Protein AF-A0A0D9QGA6-F1 (afdb_monomer)

Mean predicted aligned error: 16.82 Å

Sequence (374 aa):
MDHLESVHNHIKDPGFLSMLKKKAQENLMSSMNASFAFKTACFAVLFFYLGTLYLKKNNLISRKIFSESDQYHNLQFGNTHPTNDQISRKIFSESDQYHNLQFGNTHPTNDQVEEWKRSTWADWLVKLDEDWKLFNAEIEDDKKEWIEKKEGDWVTLLNDLENKWLHFNPKLDEEYQIDVLSQSETWDENEWKNWISTEAKQLLEADLKKWFTRSAMIYSKWAMNTWNDWKNEKIKEWITSEWKQSEDKYWSNYDEYTLQTLDFEDQKQWYKWKERIYREGVEWKNWIAVRESRFVNSNWNTWSDWKKGKQLQFSEWTETFVDNWIKQKQWLVWNEERKNAADEQKLAEEQVAAPSQHATPVSVEEPAAEAMAA

Solvent-accessible surface area (backbone atoms only — not comparable to full-atom values): 21361 Å² total; per-residue (Å²): 118,71,75,58,56,55,54,59,56,53,65,68,33,67,68,51,49,50,49,50,50,49,52,49,49,49,49,48,51,48,47,46,51,45,49,47,49,44,49,53,45,49,48,49,46,47,51,48,50,51,48,46,52,48,48,52,56,42,49,60,49,46,57,63,49,46,76,66,48,74,83,68,74,91,71,90,82,82,93,76,90,79,53,74,77,53,50,58,53,45,57,56,46,49,58,51,45,53,51,43,51,75,69,38,103,60,78,64,52,75,66,57,53,54,50,49,54,53,49,54,52,54,53,49,53,56,52,48,57,52,54,48,53,54,51,51,52,52,50,57,50,54,50,49,53,52,51,55,53,46,52,53,55,48,55,53,50,53,51,52,51,50,58,56,72,64,45,63,57,95,54,51,30,73,76,71,72,51,66,57,73,72,63,53,76,78,56,52,76,64,55,52,51,51,38,47,73,44,62,50,45,51,50,55,52,49,52,51,51,51,50,53,52,51,52,50,51,54,51,51,50,50,56,53,47,55,52,50,52,52,55,51,50,55,53,45,56,58,58,62,33,72,69,50,37,52,49,52,61,59,57,68,78,55,49,89,73,60,41,73,77,48,56,73,68,57,43,52,51,49,52,54,49,55,51,48,57,50,51,53,53,49,52,51,52,53,54,48,53,61,51,51,53,53,52,54,52,54,58,50,50,59,53,50,54,54,48,54,53,50,52,52,53,47,53,57,49,49,54,53,49,47,54,48,42,56,74,69,44,40,67,57,55,26,54,50,51,49,50,53,55,53,51,53,50,52,55,52,52,53,64,71,66,53,79,86,86,78,84,75,84,81,79,90,77,87,81,83,90,85,84,89,89,135

pLDDT: mean 73.45, std 23.32, range [24.47, 97.31]

Structure (mmCIF, N/CA/C/O backbone):
data_AF-A0A0D9QGA6-F1
#
_entry.id   AF-A0A0D9QGA6-F1
#
loop_
_atom_site.group_PDB
_atom_site.id
_atom_site.type_symbol
_atom_site.label_atom_id
_atom_site.label_alt_id
_atom_site.label_comp_id
_atom_site.label_asym_id
_atom_site.label_entity_id
_atom_site.label_seq_id
_atom_site.pdbx_PDB_ins_code
_atom_site.Cartn_x
_atom_site.Cartn_y
_atom_site.Cartn_z
_atom_site.occupancy
_atom_site.B_iso_or_equiv
_atom_site.auth_seq_id
_atom_site.auth_comp_id
_atom_site.auth_asym_id
_atom_site.auth_atom_id
_atom_site.pdbx_PDB_model_num
ATOM 1 N N . MET A 1 1 ? -54.773 30.370 11.971 1.00 47.22 1 MET A N 1
ATOM 2 C CA . MET A 1 1 ? -53.609 29.988 12.798 1.00 47.22 1 MET A CA 1
ATOM 3 C C . MET A 1 1 ? -53.484 28.470 12.920 1.00 47.22 1 MET A C 1
ATOM 5 O O . MET A 1 1 ? -52.371 27.986 13.040 1.00 47.22 1 MET A O 1
ATOM 9 N N . ASP A 1 2 ? -54.567 27.720 12.721 1.00 41.03 2 ASP A N 1
ATOM 10 C CA . ASP A 1 2 ? -54.618 26.261 12.927 1.00 41.03 2 ASP A CA 1
ATOM 11 C C . ASP A 1 2 ? -53.778 25.419 11.940 1.00 41.03 2 ASP A C 1
ATOM 13 O O . ASP A 1 2 ? -53.361 24.307 12.256 1.00 41.03 2 ASP A O 1
ATOM 17 N N . HIS A 1 3 ? -53.433 25.956 10.762 1.00 35.44 3 HIS A N 1
ATOM 18 C CA . HIS A 1 3 ? -52.561 25.261 9.802 1.00 35.44 3 HIS A CA 1
ATOM 19 C C . HIS A 1 3 ? -51.068 25.250 10.191 1.00 35.44 3 HIS A C 1
ATOM 21 O O . HIS A 1 3 ? -50.337 24.386 9.712 1.00 35.44 3 HIS A O 1
ATOM 27 N N . LEU A 1 4 ? -50.601 26.163 11.055 1.00 33.72 4 LEU A N 1
ATOM 28 C CA . LEU A 1 4 ? -49.193 26.215 11.492 1.00 33.72 4 LEU A CA 1
ATOM 29 C C . LEU A 1 4 ? -48.925 25.322 12.713 1.00 33.72 4 LEU A C 1
ATOM 31 O O . LEU A 1 4 ? -47.845 24.743 12.827 1.00 33.72 4 LEU A O 1
ATOM 35 N N . GLU A 1 5 ? -49.923 25.131 13.576 1.00 40.19 5 GLU A N 1
ATOM 36 C CA . GLU A 1 5 ? -49.841 24.209 14.717 1.00 40.19 5 GLU A CA 1
ATOM 37 C C . GLU A 1 5 ? -49.839 22.736 14.274 1.00 40.19 5 GLU A C 1
ATOM 39 O O . GLU A 1 5 ? -49.122 21.908 14.837 1.00 40.19 5 GLU A O 1
ATOM 44 N N . SER A 1 6 ? -50.554 22.420 13.188 1.00 45.53 6 SER A N 1
ATOM 45 C CA . SER A 1 6 ? -50.555 21.084 12.580 1.00 45.53 6 SER A CA 1
ATOM 46 C C . SER A 1 6 ? -49.176 20.679 12.031 1.00 45.53 6 SER A C 1
ATOM 48 O O . SER A 1 6 ? -48.755 19.538 12.222 1.00 45.53 6 SER A O 1
ATOM 50 N N . VAL A 1 7 ? -48.423 21.613 11.436 1.00 40.19 7 VAL A N 1
ATOM 51 C CA . VAL A 1 7 ? -47.060 21.351 10.935 1.00 40.19 7 VAL A CA 1
ATOM 52 C C . VAL A 1 7 ? -46.054 21.224 12.087 1.00 40.19 7 VAL A C 1
ATOM 54 O O . VAL A 1 7 ? -45.173 20.367 12.037 1.00 40.19 7 VAL A O 1
ATOM 57 N N . HIS A 1 8 ? -46.207 22.007 13.161 1.00 43.16 8 HIS A N 1
ATOM 58 C CA . HIS A 1 8 ? -45.323 21.935 14.331 1.00 43.16 8 HIS A CA 1
ATOM 59 C C . HIS A 1 8 ? -45.462 20.613 15.106 1.00 43.16 8 HIS A C 1
ATOM 61 O O . HIS A 1 8 ? -44.468 20.077 15.598 1.00 43.16 8 HIS A O 1
ATOM 67 N N . ASN A 1 9 ? -46.668 20.040 15.149 1.00 48.12 9 ASN A N 1
ATOM 68 C CA . ASN A 1 9 ? -46.904 18.735 15.768 1.00 48.12 9 ASN A CA 1
ATOM 69 C C . ASN A 1 9 ? -46.479 17.557 14.873 1.00 48.12 9 ASN A C 1
ATOM 71 O O . ASN A 1 9 ? -46.087 16.519 15.395 1.00 48.12 9 ASN A O 1
ATOM 75 N N . HIS A 1 10 ? -46.461 17.720 13.544 1.00 46.38 10 HIS A N 1
ATOM 76 C CA . HIS A 1 10 ? -45.911 16.712 12.625 1.00 46.38 10 HIS A CA 1
ATOM 77 C C . HIS A 1 10 ? -44.373 16.635 12.646 1.00 46.38 10 HIS A C 1
ATOM 79 O O . HIS A 1 10 ? -43.809 15.577 12.394 1.00 46.38 10 HIS A O 1
ATOM 85 N N . ILE A 1 11 ? -43.680 17.727 12.987 1.00 40.78 11 ILE A N 1
ATOM 86 C CA . ILE A 1 11 ? -42.207 17.759 13.087 1.00 40.78 11 ILE A CA 1
ATOM 87 C C . ILE A 1 11 ? -41.699 17.123 14.397 1.00 40.78 11 ILE A C 1
ATOM 89 O O . ILE A 1 11 ? -40.557 16.673 14.451 1.00 40.78 11 ILE A O 1
ATOM 93 N N . LYS A 1 12 ? -42.536 17.045 15.442 1.00 47.53 12 LYS A N 1
ATOM 94 C CA . LYS A 1 12 ? -42.195 16.429 16.740 1.00 47.53 12 LYS A CA 1
ATOM 95 C C . LYS A 1 12 ? -42.503 14.935 16.830 1.00 47.53 12 LYS A C 1
ATOM 97 O O . LYS A 1 12 ? -42.191 14.329 17.850 1.00 47.53 12 LYS A O 1
ATOM 102 N N . ASP A 1 13 ? -43.100 14.345 15.796 1.00 51.81 13 ASP A N 1
ATOM 103 C CA . ASP A 1 13 ? -43.326 12.904 15.746 1.00 51.81 13 ASP A CA 1
ATOM 104 C C . ASP A 1 13 ? -41.974 12.159 15.636 1.00 51.81 13 ASP A C 1
ATOM 106 O O . ASP A 1 13 ? -41.251 12.341 14.645 1.00 51.81 13 ASP A O 1
ATOM 110 N N . PRO A 1 14 ? -41.609 11.307 16.618 1.00 50.72 14 PRO A N 1
ATOM 111 C CA . PRO A 1 14 ? -40.394 10.493 16.563 1.00 50.72 14 PRO A CA 1
ATOM 112 C C . PRO A 1 14 ? -40.358 9.578 15.328 1.00 50.72 14 PRO A C 1
ATOM 114 O O . PRO A 1 14 ? -39.280 9.272 14.807 1.00 50.72 14 PRO A O 1
ATOM 117 N N . GLY A 1 15 ? -41.529 9.175 14.814 1.00 56.22 15 GLY A N 1
ATOM 118 C CA . GLY A 1 15 ? -41.665 8.419 13.569 1.00 56.22 15 GLY A CA 1
ATOM 119 C C . GLY A 1 15 ? -41.230 9.223 12.340 1.00 56.22 15 GLY A C 1
ATOM 120 O O . GLY A 1 15 ? -40.461 8.732 11.515 1.00 56.22 15 GLY A O 1
ATOM 121 N N . PHE A 1 16 ? -41.637 10.489 12.242 1.00 45.16 16 PHE A N 1
ATOM 122 C CA . PHE A 1 16 ? -41.279 11.374 11.131 1.00 45.16 16 PHE A CA 1
ATOM 123 C C . PHE A 1 16 ? -39.795 11.782 11.138 1.00 45.16 16 PHE A C 1
ATOM 125 O O . PHE A 1 16 ? -39.140 11.747 10.093 1.00 45.16 16 PHE A O 1
ATOM 132 N N . LEU A 1 17 ? -39.227 12.100 12.308 1.00 43.34 17 LEU A N 1
ATOM 133 C CA . LEU A 1 17 ? -37.800 12.431 12.455 1.00 43.34 17 LEU A CA 1
ATOM 134 C C . LEU A 1 17 ? -36.886 11.227 12.201 1.00 43.34 17 LEU A C 1
ATOM 136 O O . LEU A 1 17 ? -35.861 11.372 11.534 1.00 43.34 17 LEU A O 1
ATOM 140 N N . SER A 1 18 ? -37.261 10.031 12.666 1.00 47.44 18 SER A N 1
ATOM 141 C CA . SER A 1 18 ? -36.517 8.802 12.356 1.00 47.44 18 SER A CA 1
ATOM 142 C C . SER A 1 18 ? -36.618 8.435 10.872 1.00 47.44 18 SER A C 1
ATOM 14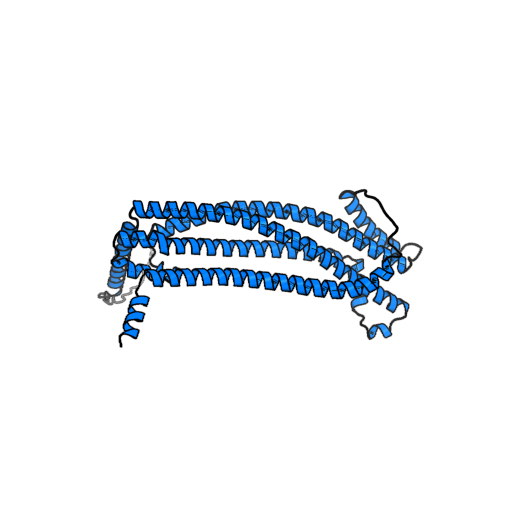4 O O . SER A 1 18 ? -35.617 8.029 10.283 1.00 47.44 18 SER A O 1
ATOM 146 N N . MET A 1 19 ? -37.766 8.667 10.223 1.00 49.66 19 MET A N 1
ATOM 147 C CA . MET A 1 19 ? -37.931 8.482 8.778 1.00 49.66 19 MET A CA 1
ATOM 148 C C . MET A 1 19 ? -37.123 9.506 7.965 1.00 49.66 19 MET A C 1
ATOM 150 O O . MET A 1 19 ? -36.511 9.132 6.968 1.00 49.66 19 MET A O 1
ATOM 154 N N . LEU A 1 20 ? -37.050 10.772 8.395 1.00 38.88 20 LEU A N 1
ATOM 155 C CA . LEU A 1 20 ? -36.196 11.803 7.789 1.00 38.88 20 LEU A CA 1
ATOM 156 C C . LEU A 1 20 ? -34.706 11.520 8.000 1.00 38.88 20 LEU A C 1
ATOM 158 O O . LEU A 1 20 ? -33.942 11.660 7.051 1.00 38.88 20 LEU A O 1
ATOM 162 N N . LYS A 1 21 ? -34.289 11.074 9.192 1.00 44.78 21 LYS A N 1
ATOM 163 C CA . LYS A 1 21 ? -32.899 10.686 9.495 1.00 44.78 21 LYS A CA 1
ATOM 164 C C . LYS A 1 21 ? -32.490 9.447 8.700 1.00 44.78 21 LYS A C 1
ATOM 166 O O . LYS A 1 21 ? -31.426 9.451 8.091 1.00 44.78 21 LYS A O 1
ATOM 171 N N . LYS A 1 22 ? -33.374 8.448 8.597 1.00 48.22 22 LYS A N 1
ATOM 172 C CA . LYS A 1 22 ? -33.181 7.258 7.759 1.00 48.22 22 LYS A CA 1
ATOM 173 C C . LYS A 1 22 ? -33.127 7.616 6.275 1.00 48.22 22 LYS A C 1
ATOM 175 O O . LYS A 1 22 ? -32.215 7.174 5.596 1.00 48.22 22 LYS A O 1
ATOM 180 N N . LYS A 1 23 ? -34.016 8.482 5.776 1.00 41.47 23 LYS A N 1
ATOM 181 C CA . LYS A 1 23 ? -34.023 8.937 4.373 1.00 41.47 23 LYS A CA 1
ATOM 182 C C . LYS A 1 23 ? -32.856 9.874 4.048 1.00 41.47 23 LYS A C 1
ATOM 184 O O . LYS A 1 23 ? -32.358 9.856 2.928 1.00 41.47 23 LYS A O 1
ATOM 189 N N . ALA A 1 24 ? -32.376 10.651 5.020 1.00 37.62 24 ALA A N 1
ATOM 190 C CA . ALA A 1 24 ? -31.157 11.446 4.920 1.00 37.62 24 ALA A CA 1
ATOM 191 C C . ALA A 1 24 ? -29.907 10.559 4.949 1.00 37.62 24 ALA A C 1
ATOM 193 O O . ALA A 1 24 ? -29.040 10.786 4.121 1.00 37.62 24 ALA A O 1
ATOM 194 N N . GLN A 1 25 ? -29.831 9.525 5.800 1.00 44.25 25 GLN A N 1
ATOM 195 C CA . GLN A 1 25 ? -28.759 8.515 5.803 1.00 44.25 25 GLN A CA 1
ATOM 196 C C . GLN A 1 25 ? -28.777 7.644 4.545 1.00 44.25 25 GLN A C 1
ATOM 198 O O . GLN A 1 25 ? -27.718 7.372 3.996 1.00 44.25 25 GLN A O 1
ATOM 203 N N . GLU A 1 26 ? -29.945 7.246 4.045 1.00 43.69 26 GLU A N 1
ATOM 204 C CA . GLU A 1 26 ? -30.093 6.537 2.771 1.00 43.69 26 GLU A CA 1
ATOM 205 C C . GLU A 1 26 ? -29.703 7.445 1.599 1.00 43.69 26 GLU A C 1
ATOM 207 O O . GLU A 1 26 ? -28.993 6.989 0.712 1.00 43.69 26 GLU A O 1
ATOM 212 N N . ASN A 1 27 ? -30.043 8.742 1.617 1.00 37.59 27 ASN A N 1
ATOM 213 C CA . ASN A 1 27 ? -29.546 9.716 0.637 1.00 37.59 27 ASN A CA 1
ATOM 214 C C . ASN A 1 27 ? -28.050 10.036 0.807 1.00 37.59 27 ASN A C 1
ATOM 216 O O . ASN A 1 27 ? -27.378 10.292 -0.188 1.00 37.59 27 ASN A O 1
ATOM 220 N N . LEU A 1 28 ? -27.488 10.005 2.019 1.00 35.25 28 LEU A N 1
ATOM 221 C CA . LEU A 1 28 ? -26.055 10.204 2.269 1.00 35.25 28 LEU A CA 1
ATOM 222 C C . LEU A 1 28 ? -25.254 8.973 1.836 1.00 35.25 28 LEU A C 1
ATOM 224 O O . LEU A 1 28 ? -24.248 9.114 1.160 1.00 35.25 28 LEU A O 1
ATOM 228 N N . MET A 1 29 ? -25.731 7.763 2.125 1.00 36.88 29 MET A N 1
ATOM 229 C CA . MET A 1 29 ? -25.123 6.513 1.665 1.00 36.88 29 MET A CA 1
ATOM 230 C C . MET A 1 29 ? -25.330 6.294 0.165 1.00 36.88 29 MET A C 1
ATOM 232 O O . MET A 1 29 ? -24.401 5.866 -0.512 1.00 36.88 29 MET A O 1
ATOM 236 N N . SER A 1 30 ? -26.490 6.662 -0.386 1.00 37.91 30 SER A N 1
ATOM 237 C CA . SER A 1 30 ? -26.746 6.678 -1.831 1.00 37.91 30 SER A CA 1
ATOM 238 C C . SER A 1 30 ? -25.905 7.743 -2.531 1.00 37.91 30 SER A C 1
ATOM 240 O O . SER A 1 30 ? -25.322 7.444 -3.559 1.00 37.91 30 SER A O 1
ATOM 242 N N . SER A 1 31 ? -25.724 8.942 -1.963 1.00 35.19 31 SER A N 1
ATOM 243 C CA . SER A 1 31 ? -24.850 9.984 -2.530 1.00 35.19 31 SER A CA 1
ATOM 244 C C . SER A 1 31 ? -23.361 9.726 -2.309 1.00 35.19 31 SER A C 1
ATOM 246 O O . SER A 1 31 ? -22.563 10.173 -3.120 1.00 35.19 31 SER A O 1
ATOM 248 N N . MET A 1 32 ? -22.953 8.973 -1.285 1.00 40.47 32 MET A N 1
ATOM 249 C CA . MET A 1 32 ? -21.569 8.526 -1.089 1.00 40.47 32 MET A CA 1
ATOM 250 C C . MET A 1 32 ? -21.235 7.331 -1.977 1.00 40.47 32 MET A C 1
ATOM 252 O O . MET A 1 32 ? -20.158 7.315 -2.565 1.00 40.47 32 MET A O 1
ATOM 256 N N . ASN A 1 33 ? -22.163 6.389 -2.158 1.00 42.25 33 ASN A N 1
ATOM 257 C CA . ASN A 1 33 ? -22.046 5.334 -3.161 1.00 42.25 33 ASN A CA 1
ATOM 258 C C . ASN A 1 33 ? -22.171 5.899 -4.574 1.00 42.25 33 ASN A C 1
ATOM 260 O O . ASN A 1 33 ? -21.453 5.438 -5.443 1.00 42.25 33 ASN A O 1
ATOM 264 N N . ALA A 1 34 ? -22.986 6.929 -4.809 1.00 38.09 34 ALA A N 1
ATOM 265 C CA . ALA A 1 34 ? -23.068 7.624 -6.088 1.00 38.09 34 ALA A CA 1
ATOM 266 C C . ALA A 1 34 ? -21.881 8.558 -6.300 1.00 38.09 34 ALA A C 1
ATOM 268 O O . ALA A 1 34 ? -21.461 8.680 -7.427 1.00 38.09 34 ALA A O 1
ATOM 269 N N . SER A 1 35 ? -21.281 9.168 -5.275 1.00 40.50 35 SER A N 1
ATOM 270 C CA . SER A 1 35 ? -20.053 9.976 -5.387 1.00 40.50 35 SER A CA 1
ATOM 271 C C . SER A 1 35 ? -18.829 9.087 -5.570 1.00 40.50 35 SER A C 1
ATOM 273 O O . SER A 1 35 ? -17.949 9.411 -6.358 1.00 40.50 35 SER A O 1
ATOM 275 N N . PHE A 1 36 ? -18.785 7.923 -4.920 1.00 44.22 36 PHE A N 1
ATOM 276 C CA . PHE A 1 36 ? -17.770 6.901 -5.153 1.00 44.22 36 PHE A CA 1
ATOM 277 C C . PHE A 1 36 ? -17.970 6.217 -6.507 1.00 44.22 36 PHE A C 1
ATOM 279 O O . PHE A 1 36 ? -17.014 6.105 -7.257 1.00 44.22 36 PHE A O 1
ATOM 286 N N . ALA A 1 37 ? -19.192 5.842 -6.887 1.00 42.56 37 ALA A N 1
ATOM 287 C CA . ALA A 1 37 ? -19.501 5.311 -8.213 1.00 42.56 37 ALA A CA 1
ATOM 288 C C . ALA A 1 37 ? -19.344 6.374 -9.302 1.00 42.56 37 ALA A C 1
ATOM 290 O O . ALA A 1 37 ? -18.921 6.024 -10.385 1.00 42.56 37 ALA A O 1
ATOM 291 N N . PHE A 1 38 ? -19.591 7.657 -9.033 1.00 44.09 38 PHE A N 1
ATOM 292 C CA . PHE A 1 38 ? -19.348 8.773 -9.952 1.00 44.09 38 PHE A CA 1
ATOM 293 C C . PHE A 1 38 ? -17.865 9.087 -10.049 1.00 44.09 38 PHE A C 1
ATOM 295 O O . PHE A 1 38 ? -17.400 9.356 -11.138 1.00 44.09 38 PHE A O 1
ATOM 302 N N . LYS A 1 39 ? -17.080 9.003 -8.970 1.00 50.84 39 LYS A N 1
ATOM 303 C CA . LYS A 1 39 ? -15.616 9.124 -9.044 1.00 50.84 39 LYS A CA 1
ATOM 304 C C . LYS A 1 39 ? -15.021 7.927 -9.770 1.00 50.84 39 LYS A C 1
ATOM 306 O O . LYS A 1 39 ? -14.255 8.126 -10.697 1.00 50.84 39 LYS A O 1
ATOM 311 N N . THR A 1 40 ? -15.427 6.709 -9.437 1.00 47.34 40 THR A N 1
ATOM 312 C CA . THR A 1 40 ? -14.991 5.476 -10.105 1.00 47.34 40 THR A CA 1
ATOM 313 C C . THR A 1 40 ? -15.475 5.416 -11.554 1.00 47.34 40 THR A C 1
ATOM 315 O O . THR A 1 40 ? -14.708 5.007 -12.413 1.00 47.34 40 THR A O 1
ATOM 318 N N . ALA A 1 41 ? -16.678 5.903 -11.872 1.00 44.59 41 ALA A N 1
ATOM 319 C CA . ALA A 1 41 ? -17.167 6.054 -13.242 1.00 44.59 41 ALA A CA 1
ATOM 320 C C . ALA A 1 41 ? -16.491 7.222 -13.961 1.00 44.59 41 ALA A C 1
ATOM 322 O O . ALA A 1 41 ? -16.203 7.084 -15.132 1.00 44.59 41 ALA A O 1
ATOM 323 N N . CYS A 1 42 ? -16.162 8.335 -13.304 1.00 47.16 42 CYS A N 1
ATOM 324 C CA . CYS A 1 42 ? -15.388 9.429 -13.896 1.00 47.16 42 CYS A CA 1
ATOM 325 C C . CYS A 1 42 ? -13.950 8.996 -14.162 1.00 47.16 42 CYS A C 1
ATOM 327 O O . CYS A 1 42 ? -13.421 9.339 -15.208 1.00 47.16 42 CYS A O 1
ATOM 329 N N . PHE A 1 43 ? -13.333 8.197 -13.288 1.00 52.53 43 PHE A N 1
ATOM 330 C CA . PHE A 1 43 ? -12.038 7.575 -13.543 1.00 52.53 43 PHE A CA 1
ATOM 331 C C . PHE A 1 43 ? -12.156 6.521 -14.641 1.00 52.53 43 PHE A C 1
ATOM 333 O O . PHE A 1 43 ? -11.380 6.572 -15.580 1.00 52.53 43 PHE A O 1
ATOM 340 N N . ALA A 1 44 ? -13.154 5.636 -14.615 1.00 49.44 44 ALA A N 1
ATOM 341 C CA . ALA A 1 44 ? -13.364 4.637 -15.661 1.00 49.44 44 ALA A CA 1
ATOM 342 C C . ALA A 1 44 ? -13.703 5.270 -17.018 1.00 49.44 44 ALA A C 1
ATOM 344 O O . ALA A 1 44 ? -13.202 4.797 -18.025 1.00 49.44 44 ALA A O 1
ATOM 345 N N . VAL A 1 45 ? -14.478 6.358 -17.057 1.00 47.81 45 VAL A N 1
ATOM 346 C CA . VAL A 1 45 ? -14.789 7.158 -18.251 1.00 47.81 45 VAL A CA 1
ATOM 347 C C . VAL A 1 45 ? -13.584 7.990 -18.662 1.00 47.81 45 VAL A C 1
ATOM 349 O O . VAL A 1 45 ? -13.351 8.090 -19.851 1.00 47.81 45 VAL A O 1
ATOM 352 N N . LEU A 1 46 ? -12.756 8.516 -17.755 1.00 50.88 46 LEU A N 1
ATOM 353 C CA . LEU A 1 46 ? -11.476 9.140 -18.113 1.00 50.88 46 LEU A CA 1
ATOM 354 C C . LEU A 1 46 ? -10.501 8.104 -18.676 1.00 50.88 46 LEU A C 1
ATOM 356 O O . LEU A 1 46 ? -9.865 8.387 -19.678 1.00 50.88 46 LEU A O 1
ATOM 360 N N . PHE A 1 47 ? -10.430 6.892 -18.126 1.00 54.81 47 PHE A N 1
ATOM 361 C CA . PHE A 1 47 ? -9.610 5.794 -18.643 1.00 54.81 47 PHE A CA 1
ATOM 362 C C . PHE A 1 47 ? -10.169 5.222 -19.952 1.00 54.81 47 PHE A C 1
ATOM 364 O O . PHE A 1 47 ? -9.390 4.917 -20.847 1.00 54.81 47 PHE A O 1
ATOM 371 N N . PHE A 1 48 ? -11.493 5.150 -20.129 1.00 49.53 48 PHE A N 1
ATOM 372 C CA . PHE A 1 48 ? -12.125 4.779 -21.398 1.00 49.53 48 PHE A CA 1
ATOM 373 C C . PHE A 1 48 ? -12.039 5.901 -22.429 1.00 49.53 48 PHE A C 1
ATOM 375 O O . PHE A 1 48 ? -11.876 5.611 -23.601 1.00 49.53 48 PHE A O 1
ATOM 382 N N . TYR A 1 49 ? -12.126 7.175 -22.054 1.00 46.31 49 TYR A N 1
ATOM 383 C CA . TYR A 1 49 ? -12.069 8.319 -22.968 1.00 46.31 49 TYR A CA 1
ATOM 384 C C . TYR A 1 49 ? -10.625 8.634 -23.360 1.00 46.31 49 TYR A C 1
ATOM 386 O O . TYR A 1 49 ? -10.353 8.825 -24.538 1.00 46.31 49 TYR A O 1
ATOM 394 N N . LEU A 1 50 ? -9.673 8.571 -22.421 1.00 48.06 50 LEU A N 1
ATOM 395 C CA . LEU A 1 50 ? -8.238 8.572 -22.719 1.00 48.06 50 LEU A CA 1
ATOM 396 C C . LEU A 1 50 ? -7.861 7.308 -23.489 1.00 48.06 50 LEU A C 1
ATOM 398 O O . LEU A 1 50 ? -7.189 7.422 -24.500 1.00 48.06 50 LEU A O 1
ATOM 402 N N . GLY A 1 51 ? -8.357 6.132 -23.101 1.00 42.91 51 GLY A N 1
ATOM 403 C CA . GLY A 1 51 ? -8.124 4.867 -23.799 1.00 42.91 51 GLY A CA 1
ATOM 404 C C . GLY A 1 51 ? -8.705 4.835 -25.214 1.00 42.91 51 GLY A C 1
ATOM 405 O O . GLY A 1 51 ? -8.042 4.366 -26.130 1.00 42.91 51 GLY A O 1
ATOM 406 N N . THR A 1 52 ? -9.895 5.396 -25.445 1.00 42.69 52 THR A N 1
ATOM 407 C CA . THR A 1 52 ? -10.526 5.480 -26.775 1.00 42.69 52 THR A CA 1
ATOM 408 C C . THR A 1 52 ? -9.981 6.635 -27.609 1.00 42.69 52 THR A C 1
ATOM 410 O O . THR A 1 52 ? -9.840 6.459 -28.813 1.00 42.69 52 THR A O 1
ATOM 413 N N . LEU A 1 53 ? -9.584 7.775 -27.028 1.00 45.16 53 LEU A N 1
ATOM 414 C CA . LEU A 1 53 ? -8.811 8.808 -27.735 1.00 45.16 53 LEU A CA 1
ATOM 415 C C . LEU A 1 53 ? -7.417 8.296 -28.115 1.00 45.16 53 LEU A C 1
ATOM 417 O O . LEU A 1 53 ? -6.949 8.580 -29.215 1.00 45.16 53 LEU A O 1
ATOM 421 N N . TYR A 1 54 ? -6.789 7.494 -27.254 1.00 44.91 54 TYR A N 1
ATOM 422 C CA . TYR A 1 54 ? -5.500 6.846 -27.493 1.00 44.91 54 TYR A CA 1
ATOM 423 C C . TYR A 1 54 ? -5.622 5.741 -28.548 1.00 44.91 54 TYR A C 1
ATOM 425 O O . TYR A 1 54 ? -4.856 5.736 -29.502 1.00 44.91 54 TYR A O 1
ATOM 433 N N . LEU A 1 55 ? -6.656 4.893 -28.489 1.00 41.97 55 LEU A N 1
ATOM 434 C CA . LEU A 1 55 ? -6.967 3.894 -29.521 1.00 41.97 55 LEU A CA 1
ATOM 435 C C . LEU A 1 55 ? -7.446 4.520 -30.835 1.00 41.97 55 LEU A C 1
ATOM 437 O O . LEU A 1 55 ? -7.193 3.947 -31.881 1.00 41.97 55 LEU A O 1
ATOM 441 N N . LYS A 1 56 ? -8.126 5.672 -30.845 1.00 39.50 56 LYS A N 1
ATOM 442 C CA . LYS A 1 56 ? -8.584 6.339 -32.081 1.00 39.50 56 LYS A CA 1
ATOM 443 C C . LYS A 1 56 ? -7.451 7.118 -32.754 1.00 39.50 56 LYS A C 1
ATOM 445 O O . LYS A 1 56 ? -7.349 7.081 -33.978 1.00 39.50 56 LYS A O 1
ATOM 450 N N . LYS A 1 57 ? -6.563 7.748 -31.973 1.00 39.28 57 LYS A N 1
ATOM 451 C CA . LYS A 1 57 ? -5.321 8.370 -32.462 1.00 39.28 57 LYS A CA 1
ATOM 452 C C . LYS A 1 57 ? -4.315 7.309 -32.927 1.00 39.28 57 LYS A C 1
ATOM 454 O O . LYS A 1 57 ? -3.745 7.466 -34.002 1.00 39.28 57 LYS A O 1
ATOM 459 N N . ASN A 1 58 ? -4.193 6.191 -32.206 1.00 41.81 58 ASN A N 1
ATOM 460 C CA . ASN A 1 58 ? -3.340 5.072 -32.605 1.00 41.81 58 ASN A CA 1
ATOM 461 C C . ASN A 1 58 ? -3.957 4.230 -33.723 1.00 41.81 58 ASN A C 1
ATOM 463 O O . ASN A 1 58 ? -3.213 3.846 -34.591 1.00 41.81 58 ASN A O 1
ATOM 467 N N . ASN A 1 59 ? -5.271 4.012 -33.841 1.00 39.25 59 ASN A N 1
ATOM 468 C CA . ASN A 1 59 ? -5.840 3.308 -35.007 1.00 39.25 59 ASN A CA 1
ATOM 469 C C . ASN A 1 59 ? -5.699 4.105 -36.313 1.00 39.25 59 ASN A C 1
ATOM 471 O O . ASN A 1 59 ? -5.636 3.502 -37.378 1.00 39.25 59 ASN A O 1
ATOM 475 N N . LEU A 1 60 ? -5.635 5.441 -36.261 1.00 41.50 60 LEU A N 1
ATOM 476 C CA . LEU A 1 60 ? -5.337 6.271 -37.437 1.00 41.50 60 LEU A CA 1
ATOM 477 C C . LEU A 1 60 ? -3.853 6.203 -37.839 1.00 41.50 60 LEU A C 1
ATOM 479 O O . LEU A 1 60 ? -3.549 6.245 -39.027 1.00 41.50 60 LEU A O 1
ATOM 483 N N . ILE A 1 61 ? -2.945 6.055 -36.869 1.00 38.84 61 ILE A N 1
ATOM 484 C CA . ILE A 1 61 ? -1.495 5.914 -37.093 1.00 38.84 61 ILE A CA 1
ATOM 485 C C . ILE A 1 61 ? -1.141 4.456 -37.446 1.00 38.84 61 ILE A C 1
ATOM 487 O O . ILE A 1 61 ? -0.490 4.203 -38.449 1.00 38.84 61 ILE A O 1
ATOM 491 N N . SER A 1 62 ? -1.673 3.483 -36.712 1.00 33.78 62 SER A N 1
ATOM 492 C CA . SER A 1 62 ? -1.583 2.045 -36.963 1.00 33.78 62 SER A CA 1
ATOM 493 C C . SER A 1 62 ? -2.273 1.626 -38.254 1.00 33.78 62 SER A C 1
ATOM 495 O O . SER A 1 62 ? -1.709 0.789 -38.922 1.00 33.78 62 SER A O 1
ATOM 497 N N . ARG A 1 63 ? -3.403 2.195 -38.711 1.00 33.28 63 ARG A N 1
ATOM 498 C CA . ARG A 1 63 ? -3.903 1.878 -40.075 1.00 33.28 63 ARG A CA 1
ATOM 499 C C . ARG A 1 63 ? -2.979 2.382 -41.180 1.00 33.28 63 ARG A C 1
ATOM 501 O O . ARG A 1 63 ? -2.986 1.803 -42.257 1.00 33.28 63 ARG A O 1
ATOM 508 N N . LYS A 1 64 ? -2.206 3.440 -40.913 1.00 35.03 64 LYS A N 1
ATOM 509 C CA . LYS A 1 64 ? -1.217 3.984 -41.849 1.00 35.03 64 LYS A CA 1
ATOM 510 C C . LYS A 1 64 ? 0.085 3.167 -41.850 1.00 35.03 64 LYS A C 1
ATOM 512 O O . LYS A 1 64 ? 0.685 3.027 -42.901 1.00 35.03 64 LYS A O 1
ATOM 517 N N . ILE A 1 65 ? 0.471 2.600 -40.702 1.00 34.59 65 ILE A N 1
ATOM 518 C CA . ILE A 1 65 ? 1.682 1.771 -40.526 1.00 34.59 65 ILE A CA 1
ATOM 519 C C . ILE A 1 65 ? 1.417 0.280 -40.835 1.00 34.59 65 ILE A C 1
ATOM 521 O O . ILE A 1 65 ? 2.251 -0.393 -41.426 1.00 34.59 65 ILE A O 1
ATOM 525 N N . PHE A 1 66 ? 0.236 -0.249 -40.501 1.00 29.52 66 PHE A N 1
ATOM 526 C CA . PHE A 1 66 ? -0.155 -1.653 -40.712 1.00 29.52 66 PHE A CA 1
ATOM 527 C C . PHE A 1 66 ? -0.412 -1.964 -42.193 1.00 29.52 66 PHE A C 1
ATOM 529 O O . PHE A 1 66 ? -0.106 -3.062 -42.642 1.00 29.52 66 PHE A O 1
ATOM 536 N N . SER A 1 67 ? -0.862 -0.982 -42.992 1.00 32.44 67 SER A N 1
ATOM 537 C CA . SER A 1 67 ? -0.901 -1.142 -44.455 1.00 32.44 67 SER A CA 1
ATOM 538 C C . SER A 1 67 ? 0.491 -1.272 -45.088 1.00 32.44 67 SER A C 1
ATOM 540 O O . SER A 1 67 ? 0.587 -1.753 -46.211 1.00 32.44 67 SER A O 1
ATOM 542 N N . GLU A 1 68 ? 1.553 -0.851 -44.388 1.00 32.59 68 GLU A N 1
ATOM 543 C CA . GLU A 1 68 ? 2.956 -1.011 -44.805 1.00 32.59 68 GLU A CA 1
ATOM 544 C C . GLU A 1 68 ? 3.629 -2.252 -44.184 1.00 32.59 68 GLU A C 1
ATOM 546 O O . GLU A 1 68 ? 4.533 -2.815 -44.797 1.00 32.59 68 GLU A O 1
ATOM 551 N N . SER A 1 69 ? 3.182 -2.743 -43.016 1.00 30.67 69 SER A N 1
ATOM 552 C CA . SER A 1 69 ? 3.794 -3.908 -42.347 1.00 30.67 69 SER A CA 1
ATOM 553 C C . SER A 1 69 ? 3.206 -5.274 -42.724 1.00 30.67 69 SER A C 1
ATOM 555 O O . SER A 1 69 ? 3.869 -6.289 -42.508 1.00 30.67 69 SER A O 1
ATOM 557 N N . ASP A 1 70 ? 2.001 -5.342 -43.304 1.00 27.92 70 ASP A N 1
ATOM 558 C CA . ASP A 1 70 ? 1.379 -6.609 -43.744 1.00 27.92 70 ASP A CA 1
ATOM 559 C C . ASP A 1 70 ? 2.180 -7.345 -44.842 1.00 27.92 70 ASP A C 1
ATOM 561 O O . ASP A 1 70 ? 1.919 -8.512 -45.136 1.00 27.92 70 ASP A O 1
ATOM 565 N N . GLN A 1 71 ? 3.216 -6.719 -45.412 1.00 36.84 71 GLN A N 1
ATOM 566 C CA . GLN A 1 71 ? 4.149 -7.380 -46.328 1.00 36.84 71 GLN A CA 1
ATOM 567 C C . GLN A 1 71 ? 5.206 -8.270 -45.644 1.00 36.84 71 GLN A C 1
ATOM 569 O O . GLN A 1 71 ? 5.824 -9.078 -46.337 1.00 36.84 71 GLN A O 1
ATOM 574 N N . TYR A 1 72 ? 5.403 -8.191 -44.319 1.00 33.12 72 TYR A N 1
ATOM 575 C CA . TYR A 1 72 ? 6.563 -8.815 -43.654 1.00 33.12 72 TYR A CA 1
ATOM 576 C C . TYR A 1 72 ? 6.242 -9.903 -42.614 1.00 33.12 72 TYR A C 1
ATOM 578 O O . TYR A 1 72 ? 7.160 -10.520 -42.079 1.00 33.12 72 TYR A O 1
ATOM 586 N N . HIS A 1 73 ? 4.968 -10.212 -42.347 1.00 28.28 73 HIS A N 1
ATOM 587 C CA . HIS A 1 73 ? 4.593 -11.122 -41.249 1.00 28.28 73 HIS A CA 1
ATOM 588 C C . HIS A 1 73 ? 4.577 -12.632 -41.569 1.00 28.28 73 HIS A C 1
ATOM 590 O O . HIS A 1 73 ? 4.196 -13.433 -40.716 1.00 28.28 73 HIS A O 1
ATOM 596 N N . ASN A 1 74 ? 5.040 -13.063 -42.745 1.00 28.95 74 ASN A N 1
ATOM 597 C CA . ASN A 1 74 ? 5.093 -14.487 -43.107 1.00 28.95 74 ASN A CA 1
ATOM 598 C C . ASN A 1 74 ? 6.456 -15.141 -42.819 1.00 28.95 74 ASN A C 1
ATOM 600 O O . ASN A 1 74 ? 7.051 -15.719 -43.721 1.00 28.95 74 ASN A O 1
ATOM 604 N N . LEU A 1 75 ? 6.944 -15.104 -41.576 1.00 30.05 75 LEU A N 1
ATOM 605 C CA . LEU A 1 75 ? 8.008 -16.009 -41.114 1.00 30.05 75 LEU A CA 1
ATOM 606 C C . LEU A 1 75 ? 7.744 -16.435 -39.660 1.00 30.05 75 LEU A C 1
ATOM 608 O O . LEU A 1 75 ? 7.977 -15.688 -38.715 1.00 30.05 75 LEU A O 1
ATOM 612 N N . GLN A 1 76 ? 7.224 -17.654 -39.497 1.00 36.00 76 GLN A N 1
ATOM 613 C CA . GLN A 1 76 ? 7.168 -18.366 -38.218 1.00 36.00 76 GLN A CA 1
ATOM 614 C C . GLN A 1 76 ? 8.586 -18.755 -37.777 1.00 36.00 76 GLN A C 1
ATOM 616 O O . GLN A 1 76 ? 9.313 -19.340 -38.577 1.00 36.00 76 GLN A O 1
ATOM 621 N N . PHE A 1 77 ? 8.936 -18.568 -36.501 1.00 30.73 77 PHE A N 1
ATOM 622 C CA . PHE A 1 77 ? 10.029 -19.318 -35.872 1.00 30.73 77 PHE A CA 1
ATOM 623 C C . PHE A 1 77 ? 9.597 -19.882 -34.515 1.00 30.73 77 PHE A C 1
ATOM 625 O O . PHE A 1 77 ? 8.910 -19.227 -33.735 1.00 30.73 77 PHE A O 1
ATOM 632 N N . GLY A 1 78 ? 9.926 -21.161 -34.319 1.00 24.47 78 GLY A N 1
ATOM 633 C CA . GLY A 1 78 ? 9.402 -22.031 -33.274 1.00 24.47 78 GLY A CA 1
ATOM 634 C C . GLY A 1 78 ? 10.111 -21.935 -31.923 1.00 24.47 78 GLY A C 1
ATOM 635 O O . GLY A 1 78 ? 11.245 -21.481 -31.804 1.00 24.47 78 GLY A O 1
ATOM 636 N N . ASN A 1 79 ? 9.394 -22.417 -30.909 1.00 31.25 79 ASN A N 1
ATOM 637 C CA . ASN A 1 79 ? 9.770 -22.446 -29.500 1.00 31.25 79 ASN A CA 1
ATOM 638 C C . ASN A 1 79 ? 10.934 -23.403 -29.200 1.00 31.25 79 ASN A C 1
ATOM 640 O O . ASN A 1 79 ? 10.761 -24.620 -29.264 1.00 31.25 79 ASN A O 1
ATOM 644 N N . THR A 1 80 ? 12.038 -22.857 -28.695 1.00 31.61 80 THR A N 1
ATOM 645 C CA . THR A 1 80 ? 12.915 -23.530 -27.722 1.00 31.61 80 THR A CA 1
ATOM 646 C C . THR A 1 80 ? 13.401 -22.501 -26.696 1.00 31.61 80 THR A C 1
ATOM 648 O O . THR A 1 80 ? 14.064 -21.538 -27.071 1.00 31.61 80 THR A O 1
ATOM 651 N N . HIS A 1 81 ? 13.044 -22.693 -25.420 1.00 36.56 81 HIS A N 1
ATOM 652 C CA . HIS A 1 81 ? 13.420 -21.829 -24.290 1.00 36.56 81 HIS A CA 1
ATOM 653 C C . HIS A 1 81 ? 14.900 -22.023 -23.898 1.00 36.56 81 HIS A C 1
ATOM 655 O O . HIS A 1 81 ? 15.287 -23.165 -23.633 1.00 36.56 81 HIS A O 1
ATOM 661 N N . PRO A 1 82 ? 15.712 -20.954 -23.803 1.00 40.56 82 PRO A N 1
ATOM 662 C CA . PRO A 1 82 ? 17.062 -21.022 -23.255 1.00 40.56 82 PRO A CA 1
ATOM 663 C C . PRO A 1 82 ? 17.105 -20.832 -21.724 1.00 40.56 82 PRO A C 1
ATOM 665 O O . PRO A 1 82 ? 16.207 -20.241 -21.137 1.00 40.56 82 PRO A O 1
ATOM 668 N N . THR A 1 83 ? 18.147 -21.348 -21.063 1.00 40.78 83 THR A N 1
ATOM 669 C CA . THR A 1 83 ? 18.357 -21.259 -19.597 1.00 40.78 83 THR A CA 1
ATOM 670 C C . THR A 1 83 ? 19.160 -20.013 -19.176 1.00 40.78 83 THR A C 1
ATOM 672 O O . THR A 1 83 ? 19.865 -19.428 -19.995 1.00 40.78 83 THR A O 1
ATOM 675 N N . ASN A 1 84 ? 19.147 -19.632 -17.887 1.00 40.53 84 ASN A N 1
ATOM 676 C CA . ASN A 1 84 ? 19.894 -18.468 -17.356 1.00 40.53 84 ASN A CA 1
ATOM 677 C C . ASN A 1 84 ? 21.401 -18.465 -17.703 1.00 40.53 84 ASN A C 1
ATOM 679 O O . ASN A 1 84 ? 21.957 -17.422 -18.037 1.00 40.53 84 ASN A O 1
ATOM 683 N N . ASP A 1 85 ? 22.050 -19.633 -17.730 1.00 37.09 85 ASP A N 1
ATOM 684 C CA . ASP A 1 85 ? 23.453 -19.785 -18.158 1.00 37.09 85 ASP A CA 1
ATOM 685 C C . ASP A 1 85 ? 23.674 -19.538 -19.659 1.00 37.09 85 ASP A C 1
ATOM 687 O O . ASP A 1 85 ? 24.793 -19.246 -20.097 1.00 37.09 85 ASP A O 1
ATOM 691 N N . GLN A 1 86 ? 22.630 -19.705 -20.470 1.00 42.78 86 GLN A N 1
ATOM 692 C CA . GLN A 1 86 ? 22.641 -19.369 -21.892 1.00 42.78 86 GLN A CA 1
ATOM 693 C C . GLN A 1 86 ? 22.397 -17.867 -22.089 1.00 42.78 86 GLN A C 1
ATOM 695 O O . GLN A 1 86 ? 23.001 -17.281 -22.980 1.00 42.78 86 GLN A O 1
ATOM 700 N N . ILE A 1 87 ? 21.614 -17.228 -21.212 1.00 42.75 87 ILE A N 1
ATOM 701 C CA . ILE A 1 87 ? 21.351 -15.780 -21.217 1.00 42.75 87 ILE A CA 1
ATOM 702 C C . ILE A 1 87 ? 22.606 -14.986 -20.820 1.00 42.75 87 ILE A C 1
ATOM 704 O O . ILE A 1 87 ? 22.982 -14.057 -21.531 1.00 42.75 87 ILE A O 1
ATOM 708 N N . SER A 1 88 ? 23.328 -15.382 -19.765 1.00 38.22 88 SER A N 1
ATOM 709 C CA . SER A 1 88 ? 24.584 -14.713 -19.373 1.00 38.22 88 SER A CA 1
ATOM 710 C C . SER A 1 88 ? 25.695 -14.865 -20.417 1.00 38.22 88 SER A C 1
ATOM 712 O O . SER A 1 88 ? 26.443 -13.921 -20.670 1.00 38.22 88 SER A O 1
ATOM 714 N N . ARG A 1 89 ? 25.771 -16.022 -21.092 1.00 39.91 89 ARG A N 1
ATOM 715 C CA . ARG A 1 89 ? 26.653 -16.210 -22.257 1.00 39.91 89 ARG A CA 1
ATOM 716 C C . ARG A 1 89 ? 26.221 -15.370 -23.462 1.00 39.91 89 ARG A C 1
ATOM 718 O O . ARG A 1 89 ? 27.085 -14.927 -24.213 1.00 39.91 89 ARG A O 1
ATOM 725 N N . LYS A 1 90 ? 24.919 -15.118 -23.632 1.00 45.53 90 LYS A N 1
ATOM 726 C CA . LYS A 1 90 ? 24.377 -14.292 -24.720 1.00 45.53 90 LYS A CA 1
ATOM 727 C C . LYS A 1 90 ? 24.657 -12.798 -24.510 1.00 45.53 90 LYS A C 1
ATOM 729 O O . LYS A 1 90 ? 25.069 -12.150 -25.461 1.00 45.53 90 LYS A O 1
ATOM 734 N N . ILE A 1 91 ? 24.569 -12.284 -23.280 1.00 40.72 91 ILE A N 1
ATOM 735 C CA . ILE A 1 91 ? 24.932 -10.889 -22.943 1.00 40.72 91 ILE A CA 1
ATOM 736 C C . ILE A 1 91 ? 26.429 -10.628 -23.185 1.00 40.72 91 ILE A C 1
ATOM 738 O O . ILE A 1 91 ? 26.797 -9.613 -23.768 1.00 40.72 91 ILE A O 1
ATOM 742 N N . PHE A 1 92 ? 27.300 -11.573 -22.812 1.00 37.72 92 PHE A N 1
ATOM 743 C CA . PHE A 1 92 ? 28.728 -11.505 -23.153 1.00 37.72 92 PHE A CA 1
ATOM 744 C C . PHE A 1 92 ? 28.947 -11.572 -24.679 1.00 37.72 92 PHE A C 1
ATOM 746 O O . PHE A 1 92 ? 29.764 -10.843 -25.234 1.00 37.72 92 PHE A O 1
ATOM 753 N N . SER A 1 93 ? 28.141 -12.374 -25.388 1.00 49.94 93 SER A N 1
ATOM 754 C CA . SER A 1 93 ? 28.167 -12.413 -26.854 1.00 49.94 93 SER A CA 1
ATOM 755 C C . SER A 1 93 ? 27.647 -11.132 -27.521 1.00 49.94 93 SER A C 1
ATOM 757 O O . SER A 1 93 ? 28.064 -10.849 -28.635 1.00 49.94 93 SER A O 1
ATOM 759 N N . GLU A 1 94 ? 26.775 -10.351 -26.870 1.00 48.06 94 GLU A N 1
ATOM 760 C CA . GLU A 1 94 ? 26.250 -9.073 -27.382 1.00 48.06 94 GLU A CA 1
ATOM 761 C C . GLU A 1 94 ? 27.301 -7.959 -27.321 1.00 48.06 94 GLU A C 1
ATOM 763 O O . GLU A 1 94 ? 27.409 -7.186 -28.278 1.00 48.06 94 GLU A O 1
ATOM 768 N N . SER A 1 95 ? 28.126 -7.906 -26.262 1.00 48.69 95 SER A N 1
ATOM 769 C CA . SER A 1 95 ? 29.288 -7.005 -26.239 1.00 48.69 95 SER A CA 1
ATOM 770 C C . SER A 1 95 ? 30.317 -7.413 -27.292 1.00 48.69 95 SER A C 1
ATOM 772 O O . SER A 1 95 ? 30.821 -6.559 -28.019 1.00 48.69 95 SER A O 1
ATOM 774 N N . ASP A 1 96 ? 30.558 -8.719 -27.452 1.00 50.31 96 ASP A N 1
ATOM 775 C CA . ASP A 1 96 ? 31.443 -9.252 -28.491 1.00 50.31 96 ASP A CA 1
ATOM 776 C C . ASP A 1 96 ? 30.881 -9.028 -29.907 1.00 50.31 96 ASP A C 1
ATOM 778 O O . ASP A 1 96 ? 31.646 -8.796 -30.842 1.00 50.31 96 ASP A O 1
ATOM 782 N N . GLN A 1 97 ? 29.559 -9.054 -30.108 1.00 53.84 97 GLN A N 1
ATOM 783 C CA . GLN A 1 97 ? 28.924 -8.769 -31.400 1.00 53.84 97 GLN A CA 1
ATOM 784 C C . GLN A 1 97 ? 29.032 -7.294 -31.769 1.00 53.84 97 GLN A C 1
ATOM 786 O O . GLN A 1 97 ? 29.360 -6.996 -32.913 1.00 53.84 97 GLN A O 1
ATOM 791 N N . TYR A 1 98 ? 28.809 -6.377 -30.823 1.00 52.12 98 TYR A N 1
ATOM 792 C CA . TYR A 1 98 ? 29.020 -4.947 -31.051 1.00 52.12 98 TYR A CA 1
ATOM 793 C C . TYR A 1 98 ? 30.492 -4.659 -31.380 1.00 52.12 98 TYR A C 1
ATOM 795 O O . TYR A 1 98 ? 30.783 -3.965 -32.355 1.00 52.12 98 TYR A O 1
ATOM 803 N N . HIS A 1 99 ? 31.428 -5.286 -30.658 1.00 51.59 99 HIS A N 1
ATOM 804 C CA . HIS A 1 99 ? 32.859 -5.161 -30.937 1.00 51.59 99 HIS A CA 1
ATOM 805 C C . HIS A 1 99 ? 33.239 -5.763 -32.308 1.00 51.59 99 HIS A C 1
ATOM 807 O O . HIS A 1 99 ? 34.000 -5.159 -33.059 1.00 51.59 99 HIS A O 1
ATOM 813 N N . ASN A 1 100 ? 32.663 -6.902 -32.701 1.00 50.12 100 ASN A N 1
ATOM 814 C CA . ASN A 1 100 ? 32.897 -7.519 -34.014 1.00 50.12 100 ASN A CA 1
ATOM 815 C C . ASN A 1 100 ? 32.221 -6.769 -35.177 1.00 50.12 100 ASN A C 1
ATOM 817 O O . ASN A 1 100 ? 32.767 -6.740 -36.278 1.00 50.12 100 ASN A O 1
ATOM 821 N N . LEU A 1 101 ? 31.068 -6.132 -34.956 1.00 54.31 101 LEU A N 1
ATOM 822 C CA . LEU A 1 101 ? 30.414 -5.249 -35.930 1.00 54.31 101 LEU A CA 1
ATOM 823 C C . LEU A 1 101 ? 31.206 -3.948 -36.122 1.00 54.31 101 LEU A C 1
ATOM 825 O O . LEU A 1 101 ? 31.245 -3.402 -37.219 1.00 54.31 101 LEU A O 1
ATOM 829 N N . GLN A 1 102 ? 31.866 -3.459 -35.074 1.00 46.28 102 GLN A N 1
ATOM 830 C CA . GLN A 1 102 ? 32.625 -2.213 -35.119 1.00 46.28 102 GLN A CA 1
ATOM 831 C C . GLN A 1 102 ? 34.073 -2.406 -35.623 1.00 46.28 102 GLN A C 1
ATOM 833 O O . GLN A 1 102 ? 34.646 -1.462 -36.166 1.00 46.28 102 GLN A O 1
ATOM 838 N N . PHE A 1 103 ? 34.651 -3.615 -35.503 1.00 45.44 103 PHE A N 1
ATOM 839 C CA . PHE A 1 103 ? 36.074 -3.884 -35.795 1.00 45.44 103 PHE A CA 1
ATOM 840 C C . PHE A 1 103 ? 36.371 -5.158 -36.624 1.00 45.44 103 PHE A C 1
ATOM 842 O O . PHE A 1 103 ? 37.537 -5.510 -36.807 1.00 45.44 103 PHE A O 1
ATOM 849 N N . GLY A 1 104 ? 35.363 -5.862 -37.150 1.00 44.16 104 GLY A N 1
ATOM 850 C CA . GLY A 1 104 ? 35.549 -6.976 -38.092 1.00 44.16 104 GLY A CA 1
ATOM 851 C C . GLY A 1 104 ? 35.904 -6.504 -39.512 1.00 44.16 104 GLY A C 1
ATOM 852 O O . GLY A 1 104 ? 35.461 -5.447 -39.948 1.00 44.16 104 GLY A O 1
ATOM 853 N N . ASN A 1 105 ? 36.665 -7.308 -40.270 1.00 47.06 105 ASN A N 1
ATOM 854 C CA . ASN A 1 105 ? 37.215 -6.999 -41.614 1.00 47.06 105 ASN A CA 1
ATOM 855 C C . ASN A 1 105 ? 36.186 -6.684 -42.736 1.00 47.06 105 ASN A C 1
ATOM 857 O O . ASN A 1 105 ? 36.565 -6.506 -43.893 1.00 47.06 105 ASN A O 1
ATOM 861 N N . THR A 1 106 ? 34.898 -6.588 -42.417 1.00 52.19 106 THR A N 1
ATOM 862 C CA . THR A 1 106 ? 33.822 -6.113 -43.294 1.00 52.19 106 THR A CA 1
ATOM 863 C C . THR A 1 106 ? 32.943 -5.169 -42.485 1.00 52.19 106 THR A C 1
ATOM 865 O O . THR A 1 106 ? 32.249 -5.626 -41.580 1.00 52.19 106 THR A O 1
ATOM 868 N N . HIS A 1 107 ? 32.963 -3.871 -42.808 1.00 58.47 107 HIS A N 1
ATOM 869 C CA . HIS A 1 107 ? 32.061 -2.895 -42.194 1.00 58.47 107 HIS A CA 1
ATOM 870 C C . HIS A 1 107 ? 30.599 -3.319 -42.433 1.00 58.47 107 HIS A C 1
ATOM 872 O O . HIS A 1 107 ? 30.201 -3.459 -43.595 1.00 58.47 107 HIS A O 1
ATOM 878 N N . PRO A 1 108 ? 29.797 -3.545 -41.378 1.00 69.62 108 PRO A N 1
ATOM 879 C CA . PRO A 1 108 ? 28.383 -3.851 -41.526 1.00 69.62 108 PRO A CA 1
ATOM 880 C C . PRO A 1 108 ? 27.649 -2.655 -42.131 1.00 69.62 108 PRO A C 1
ATOM 882 O O . PRO A 1 108 ? 27.960 -1.497 -41.856 1.00 69.62 108 PRO A O 1
ATOM 885 N N . THR A 1 109 ? 26.656 -2.939 -42.967 1.00 79.88 109 THR A N 1
ATOM 886 C CA . THR A 1 109 ? 25.792 -1.903 -43.544 1.00 79.88 109 THR A CA 1
ATOM 887 C C . THR A 1 109 ? 24.905 -1.269 -42.469 1.00 79.88 109 THR A C 1
ATOM 889 O O . THR A 1 109 ? 24.544 -1.920 -41.485 1.00 79.88 109 THR A O 1
ATOM 892 N N . ASN A 1 110 ? 24.475 -0.021 -42.688 1.00 79.31 110 ASN A N 1
ATOM 893 C CA . ASN A 1 110 ? 23.559 0.681 -41.778 1.00 79.31 110 ASN A CA 1
ATOM 894 C C . ASN A 1 110 ? 22.276 -0.125 -41.504 1.00 79.31 110 ASN A C 1
ATOM 896 O O . ASN A 1 110 ? 21.754 -0.104 -40.394 1.00 79.31 110 ASN A O 1
ATOM 900 N N . ASP A 1 111 ? 21.779 -0.881 -42.485 1.00 80.44 111 ASP A N 1
ATOM 901 C CA . ASP A 1 111 ? 20.572 -1.694 -42.315 1.00 80.44 111 ASP A CA 1
ATOM 902 C C . ASP A 1 111 ? 20.813 -2.939 -41.445 1.00 80.44 111 ASP A C 1
ATOM 904 O O . ASP A 1 111 ? 19.950 -3.289 -40.641 1.00 80.44 111 ASP A O 1
ATOM 908 N N . GLN A 1 112 ? 21.996 -3.560 -41.525 1.00 84.75 112 GLN A N 1
ATOM 909 C CA . GLN A 1 112 ? 22.381 -4.669 -40.639 1.00 84.75 112 GLN A CA 1
ATOM 910 C C . GLN A 1 112 ? 22.523 -4.212 -39.183 1.00 84.75 112 GLN A C 1
ATOM 912 O O . GLN A 1 112 ? 22.100 -4.922 -38.273 1.00 84.75 112 GLN A O 1
ATOM 917 N N . VAL A 1 113 ? 23.076 -3.017 -38.959 1.00 87.69 113 VAL A N 1
ATOM 918 C CA . VAL A 1 113 ? 23.194 -2.429 -37.616 1.00 87.69 113 VAL A CA 1
ATOM 919 C C . VAL A 1 113 ? 21.814 -2.116 -37.032 1.00 87.69 113 VAL A C 1
ATOM 921 O O . VAL A 1 113 ? 21.558 -2.396 -35.864 1.00 87.69 113 VAL A O 1
ATOM 924 N N . GLU A 1 114 ? 20.899 -1.569 -37.834 1.00 88.44 114 GLU A N 1
ATOM 925 C CA . GLU A 1 114 ? 19.529 -1.298 -37.387 1.00 88.44 114 GLU A CA 1
ATOM 926 C C . GLU A 1 114 ? 18.727 -2.570 -37.096 1.00 88.44 114 GLU A C 1
ATOM 928 O O . GLU A 1 114 ? 17.931 -2.588 -36.156 1.00 88.44 114 GLU A O 1
ATOM 933 N N . GLU A 1 115 ? 18.947 -3.638 -37.862 1.00 89.25 115 GLU A N 1
ATOM 934 C CA . GLU A 1 115 ? 18.331 -4.936 -37.588 1.00 89.25 115 GLU A CA 1
ATOM 935 C C . GLU A 1 115 ? 18.855 -5.553 -36.292 1.00 89.25 115 GLU A C 1
ATOM 937 O O . GLU A 1 115 ? 18.067 -6.017 -35.470 1.00 89.25 115 GLU A O 1
ATOM 942 N N . TRP A 1 116 ? 20.166 -5.476 -36.055 1.00 93.19 116 TRP A N 1
ATOM 943 C CA . TRP A 1 116 ? 20.752 -5.896 -34.786 1.00 93.19 116 TRP A CA 1
ATOM 944 C C . TRP A 1 116 ? 20.123 -5.144 -33.604 1.00 93.19 116 TRP A C 1
ATOM 946 O O . TRP A 1 116 ? 19.620 -5.786 -32.690 1.00 93.19 116 TRP A O 1
ATOM 956 N N . LYS A 1 117 ? 20.015 -3.806 -33.662 1.00 93.38 117 LYS A N 1
ATOM 957 C CA . LYS A 1 117 ? 19.367 -3.007 -32.598 1.00 93.38 117 LYS A CA 1
ATOM 958 C C . LYS A 1 117 ? 17.916 -3.427 -32.346 1.00 93.38 117 LYS A C 1
ATOM 960 O O . LYS A 1 117 ? 17.483 -3.484 -31.195 1.00 93.38 117 LYS A O 1
ATOM 965 N N . ARG A 1 118 ? 17.155 -3.714 -33.412 1.00 91.69 118 ARG A N 1
ATOM 966 C CA . ARG A 1 118 ? 15.782 -4.238 -33.301 1.00 91.69 118 ARG A CA 1
ATOM 967 C C . ARG A 1 118 ? 15.754 -5.592 -32.597 1.00 91.69 118 ARG A C 1
ATOM 969 O O . ARG A 1 118 ? 14.935 -5.775 -31.699 1.00 91.69 118 ARG A O 1
ATOM 976 N N . SER A 1 119 ? 16.650 -6.504 -32.972 1.00 93.38 119 SER A N 1
ATOM 977 C CA . SER A 1 119 ? 16.767 -7.820 -32.341 1.00 93.38 119 SER A CA 1
ATOM 978 C C . SER A 1 119 ? 17.124 -7.706 -30.860 1.00 93.38 119 SER A C 1
ATOM 980 O O . SER A 1 119 ? 16.475 -8.346 -30.040 1.00 93.38 119 SER A O 1
ATOM 982 N N . THR A 1 120 ? 18.083 -6.850 -30.499 1.00 94.62 120 THR A N 1
ATOM 983 C CA . THR A 1 120 ? 18.498 -6.643 -29.103 1.00 94.62 120 THR A CA 1
ATOM 984 C C . THR A 1 120 ? 17.347 -6.122 -28.243 1.00 94.62 120 THR A C 1
ATOM 986 O O . THR A 1 120 ? 17.169 -6.555 -27.108 1.00 94.62 120 THR A O 1
ATOM 989 N N . TRP A 1 121 ? 16.514 -5.224 -28.778 1.00 95.38 121 TRP A N 1
ATOM 990 C CA . TRP A 1 121 ? 15.313 -4.760 -28.079 1.00 95.38 121 TRP A CA 1
ATOM 991 C C . TRP A 1 121 ? 14.277 -5.874 -27.886 1.00 95.38 121 TRP A C 1
ATOM 993 O O . TRP A 1 121 ? 13.715 -6.017 -26.800 1.00 95.38 121 TRP A O 1
ATOM 1003 N N . ALA A 1 122 ? 14.034 -6.681 -28.922 1.00 95.31 122 ALA A N 1
ATOM 1004 C CA . ALA A 1 122 ? 13.109 -7.808 -28.837 1.00 95.31 122 ALA A CA 1
ATOM 1005 C C . ALA A 1 122 ? 13.584 -8.852 -27.812 1.00 95.31 122 ALA A C 1
ATOM 1007 O O . ALA A 1 122 ? 12.796 -9.303 -26.981 1.00 95.31 122 ALA A O 1
ATOM 1008 N N . ASP A 1 123 ? 14.877 -9.176 -27.821 1.00 95.56 123 ASP A N 1
ATOM 1009 C CA . ASP A 1 123 ? 15.506 -10.067 -26.846 1.00 95.56 123 ASP A CA 1
ATOM 1010 C C . ASP A 1 123 ? 15.408 -9.500 -25.420 1.00 95.56 123 ASP A C 1
ATOM 1012 O O . ASP A 1 123 ? 15.061 -10.223 -24.481 1.00 95.56 123 ASP A O 1
ATOM 1016 N N . TRP A 1 124 ? 15.632 -8.192 -25.252 1.00 96.50 124 TRP A N 1
ATOM 1017 C CA . TRP A 1 124 ? 15.471 -7.520 -23.964 1.00 96.50 124 TRP A CA 1
ATOM 1018 C C . TRP A 1 124 ? 14.028 -7.594 -23.447 1.00 96.50 124 TRP A C 1
ATOM 1020 O O . TRP A 1 124 ? 13.826 -7.901 -22.274 1.00 96.50 124 TRP A O 1
ATOM 1030 N N . LEU A 1 125 ? 13.018 -7.400 -24.305 1.00 95.00 125 LEU A N 1
ATOM 1031 C CA . LEU A 1 125 ? 11.606 -7.547 -23.923 1.00 95.00 125 LEU A CA 1
ATOM 1032 C C . LEU A 1 125 ? 11.250 -8.978 -23.489 1.00 95.00 125 LEU A C 1
ATOM 1034 O O . LEU A 1 125 ? 10.444 -9.152 -22.574 1.00 95.00 125 LEU A O 1
ATOM 1038 N N . VAL A 1 126 ? 11.844 -9.999 -24.115 1.00 95.00 126 VAL A N 1
ATOM 1039 C CA . VAL A 1 126 ? 11.648 -11.403 -23.715 1.00 95.00 126 VAL A CA 1
ATOM 1040 C C . VAL A 1 126 ? 12.243 -11.656 -22.333 1.00 95.00 126 VAL A C 1
ATOM 1042 O O . VAL A 1 126 ? 11.558 -12.202 -21.467 1.00 95.00 126 VAL A O 1
ATOM 1045 N N . LYS A 1 127 ? 13.480 -11.208 -22.092 1.00 95.56 127 LYS A N 1
ATOM 1046 C CA . LYS A 1 127 ? 14.117 -11.311 -20.771 1.00 95.56 127 LYS A CA 1
ATOM 1047 C C . LYS A 1 127 ? 13.323 -10.549 -19.708 1.00 95.56 127 LYS A C 1
ATOM 1049 O O . LYS A 1 127 ? 13.103 -11.052 -18.612 1.00 95.56 127 LYS A O 1
ATOM 1054 N N . LEU A 1 128 ? 12.841 -9.357 -20.044 1.00 95.50 128 LEU A N 1
ATOM 1055 C CA . LEU A 1 128 ? 12.019 -8.542 -19.157 1.00 95.50 128 LEU A CA 1
ATOM 1056 C C . LEU A 1 128 ? 10.731 -9.269 -18.729 1.00 95.50 128 LEU A C 1
ATOM 1058 O O . LEU A 1 128 ? 10.293 -9.119 -17.590 1.00 95.50 128 LEU A O 1
ATOM 1062 N N . ASP A 1 129 ? 10.128 -10.077 -19.605 1.00 94.44 129 ASP A N 1
ATOM 1063 C CA . ASP A 1 129 ? 8.971 -10.907 -19.252 1.00 94.44 129 ASP A CA 1
ATOM 1064 C C . ASP A 1 129 ? 9.311 -12.034 -18.265 1.00 94.44 129 ASP A C 1
ATOM 1066 O O . ASP A 1 129 ? 8.444 -12.449 -17.490 1.00 94.44 129 ASP A O 1
ATOM 1070 N N . GLU A 1 130 ? 10.543 -12.538 -18.270 1.00 94.88 130 GLU A N 1
ATOM 1071 C CA . GLU A 1 130 ? 11.032 -13.501 -17.278 1.00 94.88 130 GLU A CA 1
ATOM 1072 C C . GLU A 1 130 ? 11.316 -12.810 -15.941 1.00 94.88 130 GLU A C 1
ATOM 1074 O O . GLU A 1 130 ? 10.791 -13.244 -14.912 1.00 94.88 130 GLU A O 1
ATOM 1079 N N . ASP A 1 131 ? 12.026 -11.680 -15.968 1.00 96.00 131 ASP A N 1
ATOM 1080 C CA . ASP A 1 131 ? 12.281 -10.838 -14.793 1.00 96.00 131 ASP A CA 1
ATOM 1081 C C . ASP A 1 131 ? 10.966 -10.410 -14.122 1.00 96.00 131 ASP A C 1
ATOM 1083 O O . ASP A 1 131 ? 10.844 -10.434 -12.897 1.00 96.00 131 ASP A O 1
ATOM 1087 N N . TRP A 1 132 ? 9.945 -10.070 -14.916 1.00 95.06 132 TRP A N 1
ATOM 1088 C CA . TRP A 1 132 ? 8.619 -9.718 -14.413 1.00 95.06 132 TRP A CA 1
ATOM 1089 C C . TRP A 1 132 ? 7.953 -10.861 -13.646 1.00 95.06 132 TRP A C 1
ATOM 1091 O O . TRP A 1 132 ? 7.300 -10.625 -12.632 1.00 95.06 132 TRP A O 1
ATOM 1101 N N . LYS A 1 133 ? 8.094 -12.107 -14.111 1.00 93.38 133 LYS A N 1
ATOM 1102 C CA . LYS A 1 133 ? 7.515 -13.270 -13.420 1.00 93.38 133 LYS A CA 1
ATOM 1103 C C . LYS A 1 133 ? 8.184 -13.496 -12.070 1.00 93.38 133 LYS A C 1
ATOM 1105 O O . LYS A 1 133 ? 7.479 -13.792 -11.110 1.00 93.38 133 LYS A O 1
ATOM 1110 N N . LEU A 1 134 ? 9.509 -13.351 -12.010 1.00 95.25 134 LEU A N 1
ATOM 1111 C CA . LEU A 1 134 ? 10.276 -13.474 -10.769 1.00 95.25 134 LEU A CA 1
ATOM 1112 C C . LEU A 1 134 ? 9.871 -12.388 -9.774 1.00 95.25 134 LEU A C 1
ATOM 1114 O O . LEU A 1 134 ? 9.467 -12.708 -8.660 1.00 95.25 134 LEU A O 1
ATOM 1118 N N . PHE A 1 135 ? 9.863 -11.132 -10.219 1.00 94.69 135 PHE A N 1
ATOM 1119 C CA . PHE A 1 135 ? 9.400 -10.007 -9.413 1.00 94.69 135 PHE A CA 1
ATOM 1120 C C . PHE A 1 135 ? 7.966 -10.210 -8.915 1.00 94.69 135 PHE A C 1
ATOM 1122 O O . PHE A 1 135 ? 7.673 -10.027 -7.740 1.00 94.69 135 PHE A O 1
ATOM 1129 N N . ASN A 1 136 ? 7.046 -10.624 -9.789 1.00 91.81 136 ASN A N 1
ATOM 1130 C CA . ASN A 1 136 ? 5.663 -10.831 -9.381 1.00 91.81 136 ASN A CA 1
ATOM 1131 C C . ASN A 1 136 ? 5.537 -11.958 -8.343 1.00 91.81 136 ASN A C 1
ATOM 1133 O O . ASN A 1 136 ? 4.681 -11.864 -7.473 1.00 91.81 136 ASN A O 1
ATOM 1137 N N . ALA A 1 137 ? 6.353 -13.012 -8.426 1.00 91.94 137 ALA A N 1
ATOM 1138 C CA . ALA A 1 137 ? 6.364 -14.076 -7.424 1.00 91.94 137 ALA A CA 1
ATOM 1139 C C . ALA A 1 137 ? 6.847 -13.567 -6.056 1.00 91.94 137 ALA A C 1
ATOM 1141 O O . ALA A 1 137 ? 6.169 -13.809 -5.063 1.00 91.94 137 ALA A O 1
ATOM 1142 N N . GLU A 1 138 ? 7.942 -12.804 -6.027 1.00 93.50 138 GLU A N 1
ATOM 1143 C CA . GLU A 1 138 ? 8.458 -12.150 -4.814 1.00 93.50 138 GLU A CA 1
ATOM 1144 C C . GLU A 1 138 ? 7.395 -11.248 -4.173 1.00 93.50 138 GLU A C 1
ATOM 1146 O O . GLU A 1 138 ? 7.102 -11.359 -2.987 1.00 93.50 138 GLU A O 1
ATOM 1151 N N . ILE A 1 139 ? 6.702 -10.447 -4.985 1.00 91.56 139 ILE A N 1
ATOM 1152 C CA . ILE A 1 139 ? 5.607 -9.602 -4.506 1.00 91.56 139 ILE A CA 1
ATOM 1153 C C . ILE A 1 139 ? 4.461 -10.420 -3.903 1.00 91.56 139 ILE A C 1
ATOM 1155 O O . ILE A 1 139 ? 3.856 -9.986 -2.924 1.00 91.56 139 ILE A O 1
ATOM 1159 N N . GLU A 1 140 ? 4.096 -11.566 -4.483 1.00 89.88 140 GLU A N 1
ATOM 1160 C CA . GLU A 1 140 ? 3.055 -12.414 -3.889 1.00 89.88 140 GLU A CA 1
ATOM 1161 C C . GLU A 1 140 ? 3.467 -12.973 -2.521 1.00 89.88 140 GLU A C 1
ATOM 1163 O O . GLU A 1 140 ? 2.596 -13.192 -1.678 1.00 89.88 140 GLU A O 1
ATOM 1168 N N . ASP A 1 141 ? 4.759 -13.169 -2.272 1.00 91.50 141 AS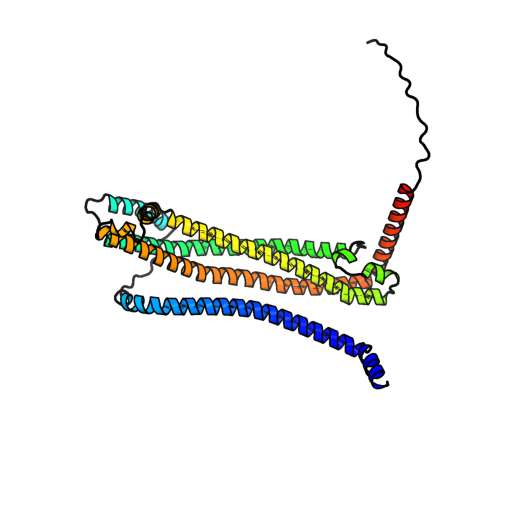P A N 1
ATOM 1169 C CA . ASP A 1 141 ? 5.262 -13.588 -0.965 1.00 91.50 141 ASP A CA 1
ATOM 1170 C C . ASP A 1 141 ? 5.294 -12.416 0.029 1.00 91.50 141 ASP A C 1
ATOM 1172 O O . ASP A 1 141 ? 4.728 -12.543 1.119 1.00 91.50 141 ASP A O 1
ATOM 1176 N N . ASP A 1 142 ? 5.774 -11.238 -0.380 1.00 91.44 142 ASP A N 1
ATOM 1177 C CA . ASP A 1 142 ? 5.718 -10.008 0.429 1.00 91.44 142 ASP A CA 1
ATOM 1178 C C . ASP A 1 142 ? 4.284 -9.667 0.860 1.00 91.44 142 ASP A C 1
ATOM 1180 O O . ASP A 1 142 ? 4.025 -9.201 1.973 1.00 91.44 142 ASP A O 1
ATOM 1184 N N . LYS A 1 143 ? 3.305 -9.907 -0.021 1.00 88.88 143 LYS A N 1
ATOM 1185 C CA . LYS A 1 143 ? 1.884 -9.727 0.302 1.00 88.88 143 LYS A CA 1
ATOM 1186 C C . LYS A 1 143 ? 1.430 -10.636 1.427 1.00 88.88 143 LYS A C 1
ATOM 1188 O O . LYS A 1 143 ? 0.660 -10.185 2.276 1.00 88.88 143 LYS A O 1
ATOM 1193 N N . LYS A 1 144 ? 1.834 -11.908 1.403 1.00 89.88 144 LYS A N 1
ATOM 1194 C CA . LYS A 1 144 ? 1.462 -12.871 2.446 1.00 89.88 144 LYS A CA 1
ATOM 1195 C C . LYS A 1 144 ? 2.058 -12.436 3.774 1.00 89.88 144 LYS A C 1
ATOM 1197 O O . LYS A 1 144 ? 1.307 -12.305 4.733 1.00 89.88 144 LYS A O 1
ATOM 1202 N N . GLU A 1 145 ? 3.346 -12.098 3.793 1.00 91.56 145 GLU A N 1
ATOM 1203 C CA . GLU A 1 145 ? 4.015 -11.593 4.995 1.00 91.56 145 GLU A CA 1
ATOM 1204 C C . GLU A 1 145 ? 3.325 -10.327 5.526 1.00 91.56 145 GLU A C 1
ATOM 1206 O O . GLU A 1 145 ? 3.066 -10.187 6.723 1.00 91.56 145 GLU A O 1
ATOM 1211 N N . TRP A 1 146 ? 2.948 -9.407 4.635 1.00 91.94 146 TRP A N 1
ATOM 1212 C CA . TRP A 1 146 ? 2.232 -8.200 5.028 1.00 91.94 146 TRP A CA 1
ATOM 1213 C C . TRP A 1 146 ? 0.867 -8.507 5.659 1.00 91.94 146 TRP A C 1
ATOM 1215 O O . TRP A 1 146 ? 0.509 -7.894 6.667 1.00 91.94 146 TRP A O 1
ATOM 1225 N N . ILE A 1 147 ? 0.107 -9.454 5.099 1.00 90.69 147 ILE A N 1
ATOM 1226 C CA . ILE A 1 147 ? -1.177 -9.897 5.659 1.00 90.69 147 ILE A CA 1
ATOM 1227 C C . ILE A 1 147 ? -0.980 -10.580 7.017 1.00 90.69 147 ILE A C 1
ATOM 1229 O O . ILE A 1 147 ? -1.722 -10.283 7.951 1.00 90.69 147 ILE A O 1
ATOM 1233 N N . GLU A 1 148 ? 0.034 -11.433 7.162 1.00 91.25 148 GLU A N 1
ATOM 1234 C CA . GLU A 1 148 ? 0.374 -12.088 8.431 1.00 91.25 148 GLU A CA 1
ATOM 1235 C C . GLU A 1 148 ? 0.741 -11.066 9.510 1.00 91.25 148 GLU A C 1
ATOM 1237 O O . GLU A 1 148 ? 0.216 -11.104 10.622 1.00 91.25 148 GLU A O 1
ATOM 1242 N N . LYS A 1 149 ? 1.563 -10.069 9.171 1.00 92.81 149 LYS A N 1
ATOM 1243 C CA . LYS A 1 149 ? 1.862 -8.958 10.080 1.00 92.81 149 LYS A CA 1
ATOM 1244 C C . LYS A 1 149 ? 0.600 -8.184 10.461 1.00 92.81 149 LYS A C 1
ATOM 1246 O O . LYS A 1 149 ? 0.432 -7.798 11.618 1.00 92.81 149 LYS A O 1
ATOM 1251 N N . LYS A 1 150 ? -0.307 -7.969 9.504 1.00 92.44 150 LYS A N 1
ATOM 1252 C CA . LYS A 1 150 ? -1.582 -7.287 9.754 1.00 92.44 150 LYS A CA 1
ATOM 1253 C C . LYS A 1 150 ? -2.534 -8.086 10.627 1.00 92.44 150 LYS A C 1
ATOM 1255 O O . LYS A 1 150 ? -3.359 -7.472 11.296 1.00 92.44 150 LYS A O 1
ATOM 1260 N N . GLU A 1 151 ? -2.407 -9.406 10.662 1.00 92.69 151 GLU A N 1
ATOM 1261 C CA . GLU A 1 151 ? -3.114 -10.250 11.621 1.00 92.69 151 GLU A CA 1
ATOM 1262 C C . GLU A 1 151 ? -2.666 -9.956 13.059 1.00 92.69 151 GLU A C 1
ATOM 1264 O O . GLU A 1 151 ? -3.499 -9.834 13.953 1.00 92.69 151 GLU A O 1
ATOM 1269 N N . GLY A 1 152 ? -1.365 -9.748 13.277 1.00 92.31 152 GLY A N 1
ATOM 1270 C CA . GLY A 1 152 ? -0.841 -9.287 14.565 1.00 92.31 152 GLY A CA 1
ATOM 1271 C C . GLY A 1 152 ? -1.369 -7.899 14.940 1.00 92.31 152 GLY A C 1
ATOM 1272 O O . GLY A 1 152 ? -1.947 -7.725 16.013 1.00 92.31 152 GLY A O 1
ATOM 1273 N N . ASP A 1 153 ? -1.254 -6.931 14.022 1.00 94.31 153 ASP A N 1
ATOM 1274 C CA . ASP A 1 153 ? -1.767 -5.566 14.227 1.00 94.31 153 ASP A CA 1
ATOM 1275 C C . ASP A 1 153 ? -3.283 -5.550 14.511 1.00 94.31 153 ASP A C 1
ATOM 1277 O O . ASP A 1 153 ? -3.778 -4.663 15.208 1.00 94.31 153 ASP A O 1
ATOM 1281 N N . TRP A 1 154 ? -4.032 -6.506 13.952 1.00 95.06 154 TRP A N 1
ATOM 1282 C CA . TRP A 1 154 ? -5.468 -6.661 14.174 1.00 95.06 154 TRP A CA 1
ATOM 1283 C C . TRP A 1 154 ? -5.786 -7.025 15.624 1.00 95.06 154 TRP A C 1
ATOM 1285 O O . TRP A 1 154 ? -6.663 -6.414 16.231 1.00 95.06 154 TRP A O 1
ATOM 1295 N N . VAL A 1 155 ? -5.055 -7.981 16.200 1.00 94.62 155 VAL A N 1
ATOM 1296 C CA . VAL A 1 155 ? -5.224 -8.367 17.609 1.00 94.62 155 VAL A CA 1
ATOM 1297 C C . VAL A 1 155 ? -4.879 -7.198 18.529 1.00 94.62 155 VAL A C 1
ATOM 1299 O O . VAL A 1 155 ? -5.624 -6.913 19.464 1.00 94.62 155 VAL A O 1
ATOM 1302 N N . THR A 1 156 ? -3.791 -6.480 18.238 1.00 94.94 156 THR A N 1
ATOM 1303 C CA . THR A 1 156 ? -3.421 -5.274 18.991 1.00 94.94 156 THR A CA 1
ATOM 1304 C C . THR A 1 156 ? -4.515 -4.212 18.919 1.00 94.94 156 THR A C 1
ATOM 1306 O O . THR A 1 156 ? -4.901 -3.687 19.955 1.00 94.94 156 THR A O 1
ATOM 1309 N N . LEU A 1 157 ? -5.085 -3.956 17.734 1.00 95.50 157 LEU A N 1
ATOM 1310 C CA . LEU A 1 157 ? -6.197 -3.014 17.577 1.00 95.50 157 LEU A CA 1
ATOM 1311 C C . LEU A 1 157 ? -7.393 -3.380 18.464 1.00 95.50 157 LEU A C 1
ATOM 1313 O O . LEU A 1 157 ? -7.947 -2.498 19.115 1.00 95.50 157 LEU A O 1
ATOM 1317 N N . LEU A 1 158 ? -7.813 -4.649 18.469 1.00 95.06 158 LEU A N 1
ATOM 1318 C CA . LEU A 1 158 ? -8.959 -5.079 19.274 1.00 95.06 158 LEU A CA 1
ATOM 1319 C C . LEU A 1 158 ? -8.694 -4.895 20.771 1.00 95.06 158 LEU A C 1
ATOM 1321 O O . LEU A 1 158 ? -9.545 -4.349 21.465 1.00 95.06 158 LEU A O 1
ATOM 1325 N N . ASN A 1 159 ? -7.502 -5.267 21.244 1.00 93.25 159 ASN A N 1
ATOM 1326 C CA . ASN A 1 159 ? -7.110 -5.067 22.640 1.00 93.25 159 ASN A CA 1
ATOM 1327 C C . ASN A 1 159 ? -7.048 -3.579 23.013 1.00 93.25 159 ASN A C 1
ATOM 1329 O O . ASN A 1 159 ? -7.495 -3.195 24.090 1.00 93.25 159 ASN A O 1
ATOM 1333 N N . ASP A 1 160 ? -6.511 -2.732 22.134 1.00 93.19 160 ASP A N 1
ATOM 1334 C CA . ASP A 1 160 ? -6.428 -1.289 22.368 1.00 93.19 160 ASP A CA 1
ATOM 1335 C C . ASP A 1 160 ? -7.824 -0.660 22.455 1.00 93.19 160 ASP A C 1
ATOM 1337 O O . ASP A 1 160 ? -8.073 0.172 23.328 1.00 93.19 160 ASP A O 1
ATOM 1341 N N . LEU A 1 161 ? -8.750 -1.078 21.584 1.00 94.00 161 LEU A N 1
ATOM 1342 C CA . LEU A 1 161 ? -10.147 -0.652 21.646 1.00 94.00 161 LEU A CA 1
ATOM 1343 C C . LEU A 1 161 ? -10.817 -1.154 22.928 1.00 94.00 161 LEU A C 1
ATOM 1345 O O . LEU A 1 161 ? -11.447 -0.369 23.626 1.00 94.00 161 LEU A O 1
ATOM 1349 N N . GLU A 1 162 ? -10.655 -2.424 23.281 1.00 93.56 162 GLU A N 1
ATOM 1350 C CA . GLU A 1 162 ? -11.229 -2.973 24.509 1.00 93.56 162 GLU A CA 1
ATOM 1351 C C . GLU A 1 162 ? -10.746 -2.199 25.744 1.00 93.56 162 GLU A C 1
ATOM 1353 O O . GLU A 1 162 ? -11.555 -1.644 26.486 1.00 93.56 162 GLU A O 1
ATOM 1358 N N . ASN A 1 163 ? -9.431 -2.045 25.906 1.00 90.75 163 ASN A N 1
ATOM 1359 C CA . ASN A 1 163 ? -8.838 -1.314 27.027 1.00 90.75 163 ASN A CA 1
ATOM 1360 C C . ASN A 1 163 ? -9.297 0.148 27.082 1.00 90.75 163 ASN A C 1
ATOM 1362 O O . ASN A 1 163 ? -9.599 0.665 28.157 1.00 90.75 163 ASN A O 1
ATOM 1366 N N . LYS A 1 164 ? -9.383 0.813 25.923 1.00 90.69 164 LYS A N 1
ATOM 1367 C CA . LYS A 1 164 ? -9.849 2.201 25.825 1.00 90.69 164 LYS A CA 1
ATOM 1368 C C . LYS A 1 164 ? -11.285 2.368 26.321 1.00 90.69 164 LYS A C 1
ATOM 1370 O O . LYS A 1 164 ? -11.603 3.400 26.900 1.00 90.69 164 LYS A O 1
ATOM 1375 N N . TRP A 1 165 ? -12.148 1.393 26.054 1.00 92.31 165 TRP A N 1
ATOM 1376 C CA . TRP A 1 165 ? -13.580 1.481 26.341 1.00 92.31 165 TRP A CA 1
ATOM 1377 C C . TRP A 1 165 ? -13.985 0.822 27.671 1.00 92.31 165 TRP A C 1
ATOM 1379 O O . TRP A 1 165 ? -15.108 1.020 28.140 1.00 92.31 165 TRP A O 1
ATOM 1389 N N . LEU A 1 166 ? -13.082 0.077 28.315 1.00 93.00 166 LEU A N 1
ATOM 1390 C CA . LEU A 1 166 ? -13.288 -0.442 29.670 1.00 93.00 166 LEU A CA 1
ATOM 1391 C C . LEU A 1 166 ? -13.036 0.611 30.757 1.00 93.00 166 LEU A C 1
ATOM 1393 O O . LEU A 1 166 ? -13.681 0.551 31.799 1.00 93.00 166 LEU A O 1
ATOM 1397 N N . HIS A 1 167 ? -12.207 1.622 30.506 1.00 90.44 167 HIS A N 1
ATOM 1398 C CA . HIS A 1 167 ? -11.897 2.672 31.483 1.00 90.44 167 HIS A CA 1
ATOM 1399 C C . HIS A 1 167 ? -12.432 4.041 31.064 1.00 90.44 167 HIS A C 1
ATOM 1401 O O . HIS A 1 167 ? -12.618 4.328 29.880 1.00 90.44 167 HIS A O 1
ATOM 1407 N N . PHE A 1 168 ? -12.675 4.902 32.048 1.00 88.25 168 PHE A N 1
ATOM 1408 C CA . PHE A 1 168 ? -13.076 6.279 31.835 1.00 88.25 168 PHE A CA 1
ATOM 1409 C C . PHE A 1 168 ? -11.981 7.041 31.083 1.00 88.25 168 PHE A C 1
ATOM 1411 O O . PHE A 1 168 ? -10.855 7.198 31.557 1.00 88.25 168 PHE A O 1
ATOM 1418 N N . ASN A 1 169 ? -12.337 7.566 29.912 1.00 87.56 169 ASN A N 1
ATOM 1419 C CA . ASN A 1 169 ? -11.470 8.420 29.115 1.00 87.56 169 ASN A CA 1
ATOM 1420 C C . ASN A 1 169 ? -11.975 9.876 29.170 1.00 87.56 169 ASN A C 1
ATOM 1422 O O . ASN A 1 169 ? -12.951 10.197 28.488 1.00 87.56 169 ASN A O 1
ATOM 1426 N N . PRO A 1 170 ? -11.308 10.790 29.901 1.00 85.94 170 PRO A N 1
ATOM 1427 C CA . PRO A 1 170 ? -11.733 12.191 29.987 1.00 85.94 170 PRO A CA 1
ATOM 1428 C C . PRO A 1 170 ? -11.634 12.944 28.652 1.00 85.94 170 PRO A C 1
ATOM 1430 O O . PRO A 1 170 ? -12.214 14.014 28.508 1.00 85.94 170 PRO A O 1
ATOM 1433 N N . LYS A 1 171 ? -10.911 12.398 27.665 1.00 88.25 171 LYS A N 1
ATOM 1434 C CA . LYS A 1 171 ? -10.738 12.988 26.328 1.00 88.25 171 LYS A CA 1
ATOM 1435 C C . LYS A 1 171 ? -11.665 12.379 25.276 1.00 88.25 171 LYS A C 1
ATOM 1437 O O . LYS A 1 171 ? -11.498 12.662 24.094 1.00 88.25 171 LYS A O 1
ATOM 1442 N N . LEU A 1 172 ? -12.621 11.538 25.681 1.00 87.50 172 LEU A N 1
ATOM 1443 C CA . LEU A 1 172 ? -13.531 10.847 24.764 1.00 87.50 172 LEU A CA 1
ATOM 1444 C C . LEU A 1 172 ? -14.307 11.834 23.876 1.00 87.50 172 LEU A C 1
ATOM 1446 O O . LEU A 1 172 ? -14.341 11.676 22.656 1.00 87.50 172 LEU A O 1
ATOM 1450 N N . ASP A 1 173 ? -14.864 12.873 24.496 1.00 88.25 173 ASP A N 1
ATOM 1451 C CA . ASP A 1 173 ? -15.635 13.923 23.826 1.00 88.25 173 ASP A CA 1
ATOM 1452 C C . ASP A 1 173 ? -14.787 14.695 22.806 1.00 88.25 173 ASP A C 1
ATOM 1454 O O . ASP A 1 173 ? -15.197 14.874 21.661 1.00 88.25 173 ASP A O 1
ATOM 1458 N N . GLU A 1 174 ? -13.558 15.068 23.174 1.00 89.19 174 GLU A N 1
ATOM 1459 C CA . GLU A 1 174 ? -12.616 15.751 22.278 1.00 89.19 174 GLU A CA 1
ATOM 1460 C C . GLU A 1 174 ? -12.202 14.860 21.096 1.00 89.19 174 GLU A C 1
ATOM 1462 O O . GLU A 1 174 ? -12.173 15.306 19.947 1.00 89.19 174 GLU A O 1
ATOM 1467 N N . GLU A 1 175 ? -11.890 13.591 21.365 1.00 88.94 175 GLU A N 1
ATOM 1468 C CA . GLU A 1 175 ? -11.372 12.660 20.364 1.00 88.94 175 GLU A CA 1
ATOM 1469 C C . GLU A 1 175 ? -12.406 12.332 19.281 1.00 88.94 175 GLU A C 1
ATOM 1471 O O . GLU A 1 175 ? -12.061 12.262 18.094 1.00 88.94 175 GLU A O 1
ATOM 1476 N N . TYR A 1 176 ? -13.664 12.142 19.682 1.00 87.62 176 TYR A N 1
ATOM 1477 C CA . TYR A 1 176 ? -14.760 11.795 18.777 1.00 87.62 176 TYR A CA 1
ATOM 1478 C C . TYR A 1 176 ? -15.632 12.988 18.372 1.00 87.62 176 TYR A C 1
ATOM 1480 O O . TYR A 1 176 ? -16.494 12.823 17.510 1.00 87.62 176 TYR A O 1
ATOM 1488 N N . GLN A 1 177 ? -15.384 14.176 18.931 1.00 88.06 177 GLN A N 1
ATOM 1489 C CA . GLN A 1 177 ? -16.183 15.391 18.728 1.00 88.06 177 GLN A CA 1
ATOM 1490 C C . GLN A 1 177 ? -17.660 15.175 19.087 1.00 88.06 177 GLN A C 1
ATOM 1492 O O . GLN A 1 177 ? -18.561 15.428 18.284 1.00 88.06 177 GLN A O 1
ATOM 1497 N N . ILE A 1 178 ? -17.886 14.665 20.296 1.00 88.44 178 ILE A N 1
ATOM 1498 C CA . ILE A 1 178 ? -19.206 14.402 20.882 1.00 88.44 178 ILE A CA 1
ATOM 1499 C C . ILE A 1 178 ? -19.293 15.037 22.274 1.00 88.44 178 ILE A C 1
ATOM 1501 O O . ILE A 1 178 ? -18.284 15.493 22.790 1.00 88.44 178 ILE A O 1
ATOM 1505 N N . ASP A 1 179 ? -20.480 15.025 22.885 1.00 88.25 179 ASP A N 1
ATOM 1506 C CA . ASP A 1 179 ? -20.725 15.624 24.209 1.00 88.25 179 ASP A CA 1
ATOM 1507 C C . ASP A 1 179 ? -21.237 14.587 25.232 1.00 88.25 179 ASP A C 1
ATOM 1509 O O . ASP A 1 179 ? -22.088 14.892 26.076 1.00 88.25 179 ASP A O 1
ATOM 1513 N N . VAL A 1 180 ? -20.790 13.327 25.143 1.00 87.88 180 VAL A N 1
ATOM 1514 C CA . VAL A 1 180 ? -21.353 12.247 25.970 1.00 87.88 180 VAL A CA 1
ATOM 1515 C C . VAL A 1 180 ? -20.967 12.371 27.438 1.00 87.88 180 VAL A C 1
ATOM 1517 O O . VAL A 1 180 ? -21.758 12.005 28.311 1.00 87.88 180 VAL A O 1
ATOM 1520 N N . LEU A 1 181 ? -19.782 12.895 27.755 1.00 86.06 181 LEU A N 1
ATOM 1521 C CA . LEU A 1 181 ? -19.347 12.984 29.148 1.00 86.06 181 LEU A CA 1
ATOM 1522 C C . LEU A 1 181 ? -20.263 13.916 29.947 1.00 86.06 181 LEU A C 1
ATOM 1524 O O . LEU A 1 181 ? -20.653 13.562 31.059 1.00 86.06 181 LEU A O 1
ATOM 1528 N N . SER A 1 182 ? -20.679 15.032 29.340 1.00 84.56 182 SER A N 1
ATOM 1529 C CA . SER A 1 182 ? -21.640 15.971 29.936 1.00 84.56 182 SER A CA 1
ATOM 1530 C C . SER A 1 182 ? -23.062 15.404 30.013 1.00 84.56 182 SER A C 1
ATOM 1532 O O . SER A 1 182 ? -23.730 15.519 31.038 1.00 84.56 182 SER A O 1
ATOM 1534 N N . GLN A 1 183 ? -23.530 14.736 28.953 1.00 87.50 183 GLN A N 1
ATOM 1535 C CA . GLN A 1 183 ? -24.884 14.175 28.910 1.00 87.50 183 GLN A CA 1
ATOM 1536 C C . GLN A 1 183 ? -25.056 13.038 29.921 1.00 87.50 183 GLN A C 1
ATOM 1538 O O . GLN A 1 183 ? -26.105 12.918 30.551 1.00 87.50 183 GLN A O 1
ATOM 1543 N N . SER A 1 184 ? -24.004 12.240 30.109 1.00 87.38 184 SER A N 1
ATOM 1544 C CA . SER A 1 184 ? -24.036 11.031 30.927 1.00 87.38 184 SER A CA 1
ATOM 1545 C C . SER A 1 184 ? -24.009 11.250 32.440 1.00 87.38 184 SER A C 1
ATOM 1547 O O . SER A 1 184 ? -24.128 10.280 33.187 1.00 87.38 184 SER A O 1
ATOM 1549 N N . GLU A 1 185 ? -23.892 12.494 32.921 1.00 85.25 185 GLU A N 1
ATOM 1550 C CA . GLU A 1 185 ? -23.866 12.806 34.361 1.00 85.25 185 GLU A CA 1
ATOM 1551 C C . GLU A 1 185 ? -25.127 12.356 35.107 1.00 85.25 185 GLU A C 1
ATOM 1553 O O . GLU A 1 185 ? -25.067 12.011 36.287 1.00 85.25 185 GLU A O 1
ATOM 1558 N N . THR A 1 186 ? -26.269 12.360 34.417 1.00 88.12 186 THR A N 1
ATOM 1559 C CA . THR A 1 186 ? -27.581 12.043 35.003 1.00 88.12 186 THR A CA 1
ATOM 1560 C C . THR A 1 186 ? -28.193 10.762 34.452 1.00 88.12 186 THR A C 1
ATOM 1562 O O . THR A 1 186 ? -29.328 10.442 34.799 1.00 88.12 186 THR A O 1
ATOM 1565 N N . TRP A 1 187 ? -27.443 10.024 33.626 1.00 94.56 187 TRP A N 1
ATOM 1566 C CA . TRP A 1 187 ? -27.978 8.867 32.924 1.00 94.56 187 TRP A CA 1
ATOM 1567 C C . TRP A 1 187 ? -28.369 7.729 33.852 1.00 94.56 187 TRP A C 1
ATOM 1569 O O . TRP A 1 187 ? -27.606 7.317 34.734 1.00 94.56 187 TRP A O 1
ATOM 1579 N N . ASP A 1 188 ? -29.540 7.166 33.580 1.00 93.38 188 ASP A N 1
ATOM 1580 C CA . ASP A 1 188 ? -29.974 5.911 34.161 1.00 93.38 188 ASP A CA 1
ATOM 1581 C C . ASP A 1 188 ? -29.398 4.689 33.416 1.00 93.38 188 ASP A C 1
ATOM 1583 O O . ASP A 1 188 ? -28.694 4.778 32.406 1.00 93.38 188 ASP A O 1
ATOM 1587 N N . GLU A 1 189 ? -29.673 3.496 33.945 1.00 95.25 189 GLU A N 1
ATOM 1588 C CA . GLU A 1 189 ? -29.189 2.241 33.362 1.00 95.25 189 GLU A CA 1
ATOM 1589 C C . GLU A 1 189 ? -29.710 1.998 31.930 1.00 95.25 189 GLU A C 1
ATOM 1591 O O . GLU A 1 189 ? -29.021 1.358 31.134 1.00 95.25 189 GLU A O 1
ATOM 1596 N N . ASN A 1 190 ? -30.902 2.483 31.574 1.00 96.31 190 ASN A N 1
ATOM 1597 C CA . ASN A 1 190 ? -31.445 2.311 30.226 1.00 96.31 190 ASN A CA 1
ATOM 1598 C C . ASN A 1 190 ? -30.772 3.256 29.230 1.00 96.31 190 ASN A C 1
ATOM 1600 O O . ASN A 1 190 ? -30.493 2.846 28.104 1.00 96.31 190 ASN A O 1
ATOM 1604 N N . GLU A 1 191 ? -30.482 4.490 29.635 1.00 96.12 191 GLU A N 1
ATOM 1605 C CA . GLU A 1 191 ? -29.760 5.465 28.814 1.00 96.12 191 GLU A CA 1
ATOM 1606 C C . GLU A 1 191 ? -28.346 4.969 28.488 1.00 96.12 191 GLU A C 1
ATOM 1608 O O . GLU A 1 191 ? -27.972 4.930 27.314 1.00 96.12 191 GLU A O 1
ATOM 1613 N N . TRP A 1 192 ? -27.616 4.445 29.481 1.00 95.44 192 TRP A N 1
ATOM 1614 C CA . TRP A 1 192 ? -26.308 3.814 29.258 1.00 95.44 192 TRP A CA 1
ATOM 1615 C C . TRP A 1 192 ? -26.369 2.639 28.278 1.00 95.44 192 TRP A C 1
ATOM 1617 O O . TRP A 1 192 ? -25.545 2.550 27.365 1.00 95.44 192 TRP A O 1
ATOM 1627 N N . LYS A 1 193 ? -27.354 1.746 28.439 1.00 96.69 193 LYS A N 1
ATOM 1628 C CA . LYS A 1 193 ? -27.554 0.593 27.544 1.00 96.69 193 LYS A CA 1
ATOM 1629 C C . LYS A 1 193 ? -27.875 1.015 26.115 1.00 96.69 193 LYS A C 1
ATOM 1631 O O . LYS A 1 193 ? -27.354 0.418 25.172 1.00 96.69 193 LYS A O 1
ATOM 1636 N N . ASN A 1 194 ? -28.726 2.023 25.950 1.00 96.44 194 ASN A N 1
ATOM 1637 C CA . ASN A 1 194 ? -29.095 2.532 24.635 1.00 96.44 194 ASN A CA 1
ATOM 1638 C C . ASN A 1 194 ? -27.883 3.144 23.933 1.00 96.44 194 ASN A C 1
ATOM 1640 O O . ASN A 1 194 ? -27.616 2.800 22.781 1.00 96.44 194 ASN A O 1
ATOM 1644 N N . TRP A 1 195 ? -27.119 3.974 24.642 1.00 95.44 195 TRP A N 1
ATOM 1645 C CA . TRP A 1 195 ? -25.947 4.634 24.082 1.00 95.44 195 TRP A CA 1
ATOM 1646 C C . TRP A 1 195 ? -24.866 3.645 23.635 1.00 95.44 195 TRP A C 1
ATOM 1648 O O . TRP A 1 195 ? -24.399 3.708 22.494 1.00 95.44 195 TRP A O 1
ATOM 1658 N N . ILE A 1 196 ? -24.503 2.678 24.491 1.00 95.44 196 ILE A N 1
ATOM 1659 C CA . ILE A 1 196 ? -23.458 1.703 24.140 1.00 95.44 196 ILE A CA 1
ATOM 1660 C C . ILE A 1 196 ? -23.880 0.836 22.939 1.00 95.44 196 ILE A C 1
ATOM 1662 O O . ILE A 1 196 ? -23.069 0.518 22.071 1.00 95.44 196 ILE A O 1
ATOM 1666 N N . SER A 1 197 ? -25.177 0.526 22.839 1.00 95.56 197 SER A N 1
ATOM 1667 C CA . SER A 1 197 ? -25.747 -0.275 21.749 1.00 95.56 197 SER A CA 1
ATOM 1668 C C . SER A 1 197 ? -25.907 0.494 20.435 1.00 95.56 197 SER A C 1
ATOM 1670 O O . SER A 1 197 ? -26.181 -0.123 19.402 1.00 95.56 197 SER A O 1
ATOM 1672 N N . THR A 1 198 ? -25.776 1.825 20.447 1.00 94.25 198 THR A N 1
ATOM 1673 C CA . THR A 1 198 ? -26.036 2.668 19.273 1.00 94.25 198 THR A CA 1
ATOM 1674 C C . THR A 1 198 ? -24.887 3.625 18.971 1.00 94.25 198 THR A C 1
ATOM 1676 O O . THR A 1 198 ? -24.084 3.319 18.088 1.00 94.25 198 THR A O 1
ATOM 1679 N N . GLU A 1 199 ? -24.776 4.771 19.646 1.00 93.75 199 GLU A N 1
ATOM 1680 C CA . GLU A 1 199 ? -23.744 5.763 19.328 1.00 93.75 199 GLU A CA 1
ATOM 1681 C C . GLU A 1 199 ? -22.327 5.238 19.583 1.00 93.75 199 GLU A C 1
ATOM 1683 O O . GLU A 1 199 ? -21.470 5.374 18.711 1.00 93.75 199 GLU A 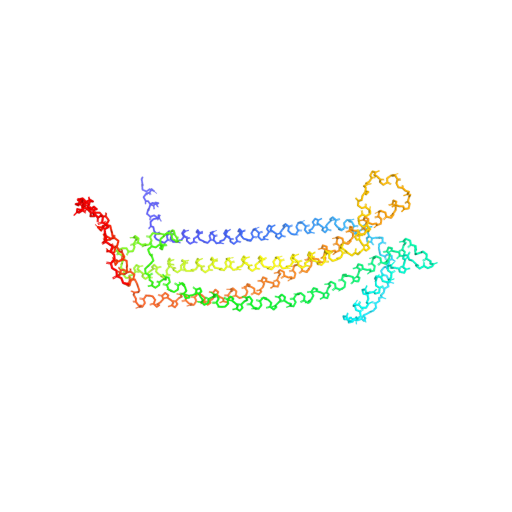O 1
ATOM 1688 N N . ALA A 1 200 ? -22.065 4.586 20.720 1.00 92.50 200 ALA A N 1
ATOM 1689 C CA . ALA A 1 200 ? -20.724 4.072 21.015 1.00 92.50 200 ALA A CA 1
ATOM 1690 C C . ALA A 1 200 ? -20.276 3.012 19.999 1.00 92.50 200 ALA A C 1
ATOM 1692 O O . ALA A 1 200 ? -19.139 3.021 19.524 1.00 92.50 200 ALA A O 1
ATOM 1693 N N . LYS A 1 201 ? -21.201 2.136 19.598 1.00 93.50 201 LYS A N 1
ATOM 1694 C CA . LYS A 1 201 ? -20.980 1.153 18.538 1.00 93.50 201 LYS A CA 1
ATOM 1695 C C . LYS A 1 201 ? -20.584 1.818 17.215 1.00 93.50 201 LYS A C 1
ATOM 1697 O O . LYS A 1 201 ? -19.641 1.372 16.565 1.00 93.50 201 LYS A O 1
ATOM 1702 N N . GLN A 1 202 ? -21.233 2.924 16.844 1.00 93.38 202 GLN A N 1
ATOM 1703 C CA . GLN A 1 202 ? -20.856 3.697 15.653 1.00 93.38 202 GLN A CA 1
ATOM 1704 C C . GLN A 1 202 ? -19.457 4.318 15.772 1.00 93.38 202 GLN A C 1
ATOM 1706 O O . GLN A 1 202 ? -18.750 4.418 14.767 1.00 93.38 202 GLN A O 1
ATOM 1711 N N . LEU A 1 203 ? -19.032 4.714 16.976 1.00 93.94 203 LEU A N 1
ATOM 1712 C CA . LEU A 1 203 ? -17.673 5.209 17.210 1.00 93.94 203 LEU A CA 1
ATOM 1713 C C . LEU A 1 203 ? -16.622 4.104 17.040 1.00 93.94 203 LEU A C 1
ATOM 1715 O O . LEU A 1 203 ? -15.620 4.321 16.357 1.00 93.94 203 LEU A O 1
ATOM 1719 N N . LEU A 1 204 ? -16.880 2.902 17.566 1.00 94.38 204 LEU A N 1
ATOM 1720 C CA . LEU A 1 204 ? -16.031 1.724 17.345 1.00 94.38 204 LEU A CA 1
ATOM 1721 C C . LEU A 1 204 ? -15.913 1.384 15.848 1.00 94.38 204 LEU A C 1
ATOM 1723 O O . LEU A 1 204 ? -14.814 1.166 15.330 1.00 94.38 204 LEU A O 1
ATOM 1727 N N . GLU A 1 205 ? -17.028 1.410 15.112 1.00 93.88 205 GLU A N 1
ATOM 1728 C CA . GLU A 1 205 ? -17.032 1.222 13.655 1.00 93.88 205 GLU A CA 1
ATOM 1729 C C . GLU A 1 205 ? -16.250 2.324 12.914 1.00 93.88 205 GLU A C 1
ATOM 1731 O O . GLU A 1 205 ? -15.582 2.059 11.904 1.00 93.88 205 GLU A O 1
ATOM 1736 N N . ALA A 1 206 ? -16.302 3.568 13.401 1.00 93.38 206 ALA A N 1
ATOM 1737 C CA . ALA A 1 206 ? -15.544 4.681 12.838 1.00 93.38 206 ALA A CA 1
ATOM 1738 C C . ALA A 1 206 ? -14.029 4.493 13.024 1.00 93.38 206 ALA A C 1
ATOM 1740 O O . ALA A 1 206 ? -13.268 4.726 12.074 1.00 93.38 206 ALA A O 1
ATOM 1741 N N . ASP A 1 207 ? -13.588 4.011 14.187 1.00 94.00 207 ASP A N 1
ATOM 1742 C CA . ASP A 1 207 ? -12.183 3.679 14.435 1.00 94.00 207 ASP A CA 1
ATOM 1743 C C . ASP A 1 207 ? -11.696 2.545 13.542 1.00 94.00 207 ASP A C 1
ATOM 1745 O O . ASP A 1 207 ? -10.648 2.672 12.897 1.00 94.00 207 ASP A O 1
ATOM 1749 N N . LEU A 1 208 ? -12.494 1.484 13.399 1.00 95.00 208 LEU A N 1
ATOM 1750 C CA . LEU A 1 208 ? -12.199 0.405 12.462 1.00 95.00 208 LEU A CA 1
ATOM 1751 C C . LEU A 1 208 ? -12.033 0.941 11.035 1.00 95.00 208 LEU A C 1
ATOM 1753 O O . LEU A 1 208 ? -11.077 0.613 10.323 1.00 95.00 208 LEU A O 1
ATOM 1757 N N . LYS A 1 209 ? -12.958 1.796 10.592 1.00 92.88 209 LYS A N 1
ATOM 1758 C CA . LYS A 1 209 ? -12.911 2.398 9.257 1.00 92.88 209 LYS A CA 1
ATOM 1759 C C . LYS A 1 209 ? -11.652 3.243 9.072 1.00 92.88 209 LYS A C 1
ATOM 1761 O O . LYS A 1 209 ? -11.014 3.164 8.015 1.00 92.88 209 LYS A O 1
ATOM 1766 N N . LYS A 1 210 ? -11.277 4.037 10.075 1.00 93.50 210 LYS A N 1
ATOM 1767 C CA . LYS A 1 210 ? -10.053 4.848 10.083 1.00 93.50 210 LYS A CA 1
ATOM 1768 C C . LYS A 1 210 ? -8.815 3.959 9.988 1.00 93.50 210 LYS A C 1
ATOM 1770 O O . LYS A 1 210 ? -7.933 4.241 9.173 1.00 93.50 210 LYS A O 1
ATOM 1775 N N . TRP A 1 211 ? -8.782 2.862 10.741 1.00 95.25 211 TRP A N 1
ATOM 1776 C CA . TRP A 1 211 ? -7.705 1.879 10.703 1.00 95.25 211 TRP A CA 1
ATOM 1777 C C . TRP A 1 211 ? -7.571 1.221 9.327 1.00 95.25 211 TRP A C 1
ATOM 1779 O O . TRP A 1 211 ? -6.501 1.290 8.722 1.00 95.25 211 TRP A O 1
ATOM 1789 N N . PHE A 1 212 ? -8.660 0.698 8.750 1.00 93.19 212 PHE A N 1
ATOM 1790 C CA . PHE A 1 212 ? -8.629 0.127 7.398 1.00 93.19 212 PHE A CA 1
ATOM 1791 C C . PHE A 1 212 ? -8.193 1.136 6.343 1.00 93.19 212 PHE A C 1
ATOM 1793 O O . PHE A 1 212 ? -7.463 0.782 5.420 1.00 93.19 212 PHE A O 1
ATOM 1800 N N . THR A 1 213 ? -8.642 2.386 6.454 1.00 90.81 213 THR A N 1
ATOM 1801 C CA . THR A 1 213 ? -8.289 3.436 5.493 1.00 90.81 213 THR A CA 1
ATOM 1802 C C . THR A 1 213 ? -6.788 3.725 5.547 1.00 90.81 213 THR A C 1
ATOM 1804 O O . THR A 1 213 ? -6.137 3.766 4.505 1.00 90.81 213 THR A O 1
ATOM 1807 N N . ARG A 1 214 ? -6.212 3.844 6.750 1.00 91.00 214 ARG A N 1
ATOM 1808 C CA . ARG A 1 214 ? -4.762 4.002 6.941 1.00 91.00 214 ARG A CA 1
ATOM 1809 C C . ARG A 1 214 ? -3.985 2.797 6.408 1.00 91.00 214 ARG A C 1
ATOM 1811 O O . ARG A 1 214 ? -3.040 2.981 5.645 1.00 91.00 214 ARG A O 1
ATOM 1818 N N . SER A 1 215 ? -4.410 1.579 6.742 1.00 91.44 215 SER A N 1
ATOM 1819 C CA . SER A 1 215 ? -3.769 0.347 6.268 1.00 91.44 215 SER A CA 1
ATOM 1820 C C . SER A 1 215 ? -3.806 0.229 4.741 1.00 91.44 215 SER A C 1
ATOM 1822 O O . SER A 1 215 ? -2.779 -0.053 4.129 1.00 91.44 215 SER A O 1
ATOM 1824 N N . ALA A 1 216 ? -4.943 0.544 4.111 1.00 88.31 216 ALA A N 1
ATOM 1825 C CA . ALA A 1 216 ? -5.080 0.548 2.656 1.00 88.31 216 ALA A CA 1
ATOM 1826 C C . ALA A 1 216 ? -4.169 1.589 1.987 1.00 88.31 216 ALA A C 1
ATOM 1828 O O . ALA A 1 216 ? -3.578 1.299 0.949 1.00 88.31 216 ALA A O 1
ATOM 1829 N N . MET A 1 217 ? -4.026 2.786 2.572 1.00 87.69 217 MET A N 1
ATOM 1830 C CA . MET A 1 217 ? -3.108 3.811 2.060 1.00 87.69 217 MET A CA 1
ATOM 1831 C C . MET A 1 217 ? -1.651 3.350 2.119 1.00 87.69 217 MET A C 1
ATOM 1833 O O . MET A 1 217 ? -0.926 3.515 1.140 1.00 87.69 217 MET A O 1
ATOM 1837 N N . ILE A 1 218 ? -1.228 2.759 3.241 1.00 89.81 218 ILE A N 1
ATOM 1838 C CA . ILE A 1 218 ? 0.138 2.243 3.411 1.00 89.81 218 ILE A CA 1
ATOM 1839 C C . ILE A 1 218 ? 0.413 1.139 2.387 1.00 89.81 218 ILE A C 1
ATOM 1841 O O . ILE A 1 218 ? 1.417 1.204 1.681 1.00 89.81 218 ILE A O 1
ATOM 1845 N N . TYR A 1 219 ? -0.504 0.178 2.261 1.00 86.56 219 TYR A N 1
ATOM 1846 C CA . TYR A 1 219 ? -0.385 -0.922 1.307 1.00 86.56 219 TYR A CA 1
ATOM 1847 C C . TYR A 1 219 ? -0.331 -0.430 -0.145 1.00 86.56 219 TYR A C 1
ATOM 1849 O O . TYR A 1 219 ? 0.554 -0.815 -0.904 1.00 86.56 219 TYR A O 1
ATOM 1857 N N . SER A 1 220 ? -1.229 0.488 -0.519 1.00 85.81 220 SER A N 1
ATOM 1858 C CA . SER A 1 220 ? -1.275 1.055 -1.874 1.00 85.81 220 SER A CA 1
ATOM 1859 C C . SER A 1 220 ? -0.004 1.834 -2.207 1.00 85.81 220 SER A C 1
ATOM 1861 O O . SER A 1 220 ? 0.513 1.726 -3.316 1.00 85.81 220 SER A O 1
ATOM 1863 N N . LYS A 1 221 ? 0.521 2.603 -1.243 1.00 87.38 221 LYS A N 1
ATOM 1864 C CA . LYS A 1 221 ? 1.772 3.348 -1.406 1.00 87.38 221 LYS A CA 1
ATOM 1865 C C . LYS A 1 221 ? 2.959 2.408 -1.593 1.00 87.38 221 LYS A C 1
ATOM 1867 O O . LYS A 1 221 ? 3.755 2.644 -2.493 1.00 87.38 221 LYS A O 1
ATOM 1872 N N . TRP A 1 222 ? 3.065 1.362 -0.771 1.00 90.56 222 TRP A N 1
ATOM 1873 C CA . TRP A 1 222 ? 4.099 0.338 -0.924 1.00 90.56 222 TRP A CA 1
ATOM 1874 C C . TRP A 1 222 ? 4.028 -0.297 -2.315 1.00 90.56 222 TRP A C 1
ATOM 1876 O O . TRP A 1 222 ? 4.981 -0.176 -3.073 1.00 90.56 222 TRP A O 1
ATOM 1886 N N . ALA A 1 223 ? 2.869 -0.835 -2.706 1.00 87.69 223 ALA A N 1
ATOM 1887 C CA . ALA A 1 223 ? 2.690 -1.480 -4.005 1.00 87.69 223 ALA A CA 1
ATOM 1888 C C . ALA A 1 223 ? 3.058 -0.560 -5.184 1.00 87.69 223 ALA A C 1
ATOM 1890 O O . ALA A 1 223 ? 3.735 -0.983 -6.120 1.00 87.69 223 ALA A O 1
ATOM 1891 N N . MET A 1 224 ? 2.624 0.705 -5.139 1.00 86.38 224 MET A N 1
ATOM 1892 C CA . MET A 1 224 ? 2.919 1.682 -6.188 1.00 86.38 224 MET A CA 1
ATOM 1893 C C . MET A 1 224 ? 4.408 2.027 -6.249 1.00 86.38 224 MET A C 1
ATOM 1895 O O . MET A 1 224 ? 4.960 2.121 -7.344 1.00 86.38 224 MET A O 1
ATOM 1899 N N . ASN A 1 225 ? 5.057 2.209 -5.098 1.00 88.38 225 ASN A N 1
ATOM 1900 C CA . ASN A 1 225 ? 6.487 2.485 -5.037 1.00 88.38 225 ASN A CA 1
ATOM 1901 C C . ASN A 1 225 ? 7.2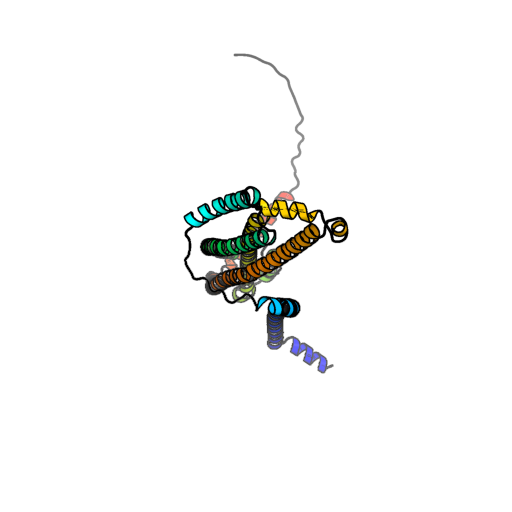91 1.301 -5.571 1.00 88.38 225 ASN A C 1
ATOM 1903 O O . ASN A 1 225 ? 8.073 1.493 -6.491 1.00 88.38 225 ASN A O 1
ATOM 1907 N N . THR A 1 226 ? 7.021 0.084 -5.099 1.00 91.06 226 THR A N 1
ATOM 1908 C CA . THR A 1 226 ? 7.759 -1.112 -5.520 1.00 91.06 226 THR A CA 1
ATOM 1909 C C . THR A 1 226 ? 7.638 -1.360 -7.026 1.00 91.06 226 THR A C 1
ATOM 1911 O O . THR A 1 226 ? 8.635 -1.625 -7.693 1.00 91.06 226 THR A O 1
ATOM 1914 N N . TRP A 1 227 ? 6.441 -1.191 -7.604 1.00 91.38 227 TRP A N 1
ATOM 1915 C CA . TRP A 1 227 ? 6.257 -1.268 -9.059 1.00 91.38 227 TRP A CA 1
ATOM 1916 C C . TRP A 1 227 ? 7.023 -0.174 -9.813 1.00 91.38 227 TRP A C 1
ATOM 1918 O O . TRP A 1 227 ? 7.636 -0.440 -10.849 1.00 91.38 227 TRP A O 1
ATOM 1928 N N . ASN A 1 228 ? 6.975 1.065 -9.318 1.00 89.38 228 ASN A N 1
ATOM 1929 C CA . ASN A 1 228 ? 7.666 2.187 -9.946 1.00 89.38 228 ASN A CA 1
ATOM 1930 C C . ASN A 1 228 ? 9.183 2.029 -9.884 1.00 89.38 228 ASN A C 1
ATOM 1932 O O . ASN A 1 228 ? 9.846 2.285 -10.884 1.00 89.38 228 ASN A O 1
ATOM 1936 N N . ASP A 1 229 ? 9.721 1.601 -8.750 1.00 92.00 229 ASP A N 1
ATOM 1937 C CA . ASP A 1 229 ? 11.153 1.406 -8.566 1.00 92.00 229 ASP A CA 1
ATOM 1938 C C . ASP A 1 229 ? 11.655 0.310 -9.508 1.00 92.00 229 ASP A C 1
ATOM 1940 O O . ASP A 1 229 ? 12.553 0.568 -10.309 1.00 92.00 229 ASP A O 1
ATOM 1944 N N . TRP A 1 230 ? 10.977 -0.842 -9.536 1.00 95.62 230 TRP A N 1
ATOM 1945 C CA . TRP A 1 230 ? 11.327 -1.949 -10.426 1.00 95.62 230 TRP A CA 1
ATOM 1946 C C . TRP A 1 230 ? 11.278 -1.554 -11.908 1.00 95.62 230 TRP A C 1
ATOM 1948 O O . TRP A 1 230 ? 12.241 -1.755 -12.647 1.00 95.62 230 TRP A O 1
ATOM 1958 N N . LYS A 1 231 ? 10.185 -0.929 -12.376 1.00 92.06 231 LYS A N 1
ATOM 1959 C CA . LYS A 1 231 ? 10.072 -0.559 -13.799 1.00 92.06 231 LYS A CA 1
ATOM 1960 C C . LYS A 1 231 ? 11.074 0.533 -14.189 1.00 92.06 231 LYS A C 1
ATOM 1962 O O . LYS A 1 231 ? 11.578 0.521 -15.312 1.00 92.06 231 LYS A O 1
ATOM 1967 N N . ASN A 1 232 ? 11.370 1.463 -13.278 1.00 89.81 232 ASN A N 1
ATOM 1968 C CA . ASN A 1 232 ? 12.361 2.513 -13.497 1.00 89.81 232 ASN A CA 1
ATOM 1969 C C . ASN A 1 232 ? 13.778 1.938 -13.553 1.00 89.81 232 ASN A C 1
ATOM 1971 O O . ASN A 1 232 ? 14.568 2.376 -14.385 1.00 89.81 232 ASN A O 1
ATOM 1975 N N . GLU A 1 233 ? 14.094 0.957 -12.711 1.00 94.06 233 GLU A N 1
ATOM 1976 C CA . GLU A 1 233 ? 15.360 0.230 -12.762 1.00 94.06 233 GLU A CA 1
ATOM 1977 C C . GLU A 1 233 ? 15.515 -0.497 -14.100 1.00 94.06 233 GLU A C 1
ATOM 1979 O O . GLU A 1 233 ? 16.502 -0.282 -14.800 1.00 94.06 233 GLU A O 1
ATOM 1984 N N . LYS A 1 234 ? 14.497 -1.252 -14.529 1.00 94.81 234 LYS A N 1
ATOM 1985 C CA . LYS A 1 234 ? 14.563 -2.021 -15.779 1.00 94.81 234 LYS A CA 1
ATOM 1986 C C . LYS A 1 234 ? 14.744 -1.148 -17.012 1.00 94.81 234 LYS A C 1
ATOM 1988 O O . LYS A 1 234 ? 15.614 -1.421 -17.837 1.00 94.81 234 LYS A O 1
ATOM 1993 N N . ILE A 1 235 ? 13.982 -0.061 -17.145 1.00 92.19 235 ILE A N 1
ATOM 1994 C CA . ILE A 1 235 ? 14.191 0.845 -18.282 1.00 92.19 235 ILE A CA 1
ATOM 1995 C C . ILE A 1 235 ? 15.526 1.583 -18.184 1.00 92.19 235 ILE A C 1
ATOM 1997 O O . ILE A 1 235 ? 16.131 1.866 -19.217 1.00 92.19 235 ILE A O 1
ATOM 2001 N N . LYS A 1 236 ? 16.009 1.870 -16.966 1.00 89.69 236 LYS A N 1
ATOM 2002 C CA . LYS A 1 236 ? 17.330 2.462 -16.753 1.00 89.69 236 LYS A CA 1
ATOM 2003 C C . LYS A 1 236 ? 18.425 1.534 -17.273 1.00 89.69 236 LYS A C 1
ATOM 2005 O O . LYS A 1 236 ? 19.265 2.008 -18.028 1.00 89.69 236 LYS A O 1
ATOM 2010 N N . GLU A 1 237 ? 18.382 0.241 -16.947 1.00 89.94 237 GLU A N 1
ATOM 2011 C CA . GLU A 1 237 ? 19.319 -0.760 -17.480 1.00 89.94 237 GLU A CA 1
ATOM 2012 C C . GLU A 1 237 ? 19.404 -0.672 -19.015 1.00 89.94 237 GLU A C 1
ATOM 2014 O O . GLU A 1 237 ? 20.499 -0.523 -19.559 1.00 89.94 237 GLU A O 1
ATOM 2019 N N . TRP A 1 238 ? 18.256 -0.648 -19.707 1.00 91.62 238 TRP A N 1
ATOM 2020 C CA . TRP A 1 238 ? 18.197 -0.536 -21.171 1.00 91.62 238 TRP A CA 1
ATOM 2021 C C . TRP A 1 238 ? 18.835 0.752 -21.704 1.00 91.62 238 TRP A C 1
ATOM 2023 O O . TRP A 1 238 ? 19.741 0.697 -22.539 1.00 91.62 238 TRP A O 1
ATOM 2033 N N . ILE A 1 239 ? 18.393 1.921 -21.221 1.00 85.31 239 ILE A N 1
ATOM 2034 C CA . ILE A 1 239 ? 18.865 3.225 -21.729 1.00 85.31 239 ILE A CA 1
ATOM 2035 C C . ILE A 1 239 ? 20.332 3.505 -21.383 1.00 85.31 239 ILE A C 1
ATOM 2037 O O . ILE A 1 239 ? 20.963 4.337 -22.029 1.00 85.31 239 ILE A O 1
ATOM 2041 N N . THR A 1 240 ? 20.875 2.833 -20.364 1.00 82.62 240 THR A N 1
ATOM 2042 C CA . THR A 1 240 ? 22.290 2.946 -19.980 1.00 82.62 240 THR A CA 1
ATOM 2043 C C . THR A 1 240 ? 23.191 1.894 -20.617 1.00 82.62 240 THR A C 1
ATOM 2045 O O . THR A 1 240 ? 24.387 1.896 -20.336 1.00 82.62 240 THR A O 1
ATOM 2048 N N . SER A 1 241 ? 22.661 1.020 -21.479 1.00 88.75 241 SER A N 1
ATOM 2049 C CA . SER A 1 241 ? 23.505 0.106 -22.253 1.00 88.75 241 SER A CA 1
ATOM 2050 C C . SER A 1 241 ? 24.517 0.893 -23.093 1.00 88.75 241 SER A C 1
ATOM 2052 O O . SER A 1 241 ? 24.198 1.951 -23.640 1.00 88.75 241 SER A O 1
ATOM 2054 N N . GLU A 1 242 ? 25.756 0.398 -23.169 1.00 86.31 242 GLU A N 1
ATOM 2055 C CA . GLU A 1 242 ? 26.903 1.178 -23.659 1.00 86.31 242 GLU A CA 1
ATOM 2056 C C . GLU A 1 242 ? 26.678 1.761 -25.061 1.00 86.31 242 GLU A C 1
ATOM 2058 O O . GLU A 1 242 ? 26.888 2.959 -25.286 1.00 86.31 242 GLU A O 1
ATOM 2063 N N . TRP A 1 243 ? 26.203 0.933 -25.997 1.00 90.06 243 TRP A N 1
ATOM 2064 C CA . TRP A 1 243 ? 25.946 1.355 -27.374 1.00 90.06 243 TRP A CA 1
ATOM 2065 C C . TRP A 1 243 ? 24.800 2.369 -27.448 1.00 90.06 243 TRP A C 1
ATOM 2067 O O . TRP A 1 243 ? 24.912 3.373 -28.154 1.00 90.06 243 TRP A O 1
ATOM 2077 N N . LYS A 1 244 ? 23.719 2.140 -26.692 1.00 89.62 244 LYS A N 1
ATOM 2078 C CA . LYS A 1 244 ? 22.517 2.973 -26.736 1.00 89.62 244 LYS A CA 1
ATOM 2079 C C . LYS A 1 244 ? 22.775 4.330 -26.107 1.00 89.62 244 LYS A C 1
ATOM 2081 O O . LYS A 1 244 ? 22.455 5.340 -26.716 1.00 89.62 244 LYS A O 1
ATOM 2086 N N . GLN A 1 245 ? 23.415 4.371 -24.939 1.00 83.44 245 GLN A N 1
ATOM 2087 C CA . GLN A 1 245 ? 23.779 5.623 -24.282 1.00 83.44 245 GLN A CA 1
ATOM 2088 C C . GLN A 1 245 ? 24.712 6.461 -25.163 1.00 83.44 245 GLN A C 1
ATOM 2090 O O . GLN A 1 245 ? 24.545 7.678 -25.255 1.00 83.44 245 GLN A O 1
ATOM 2095 N N . SER A 1 246 ? 25.687 5.820 -25.811 1.00 86.00 246 SER A N 1
ATOM 2096 C CA . SER A 1 246 ? 26.625 6.501 -26.706 1.00 86.00 246 SER A CA 1
ATOM 2097 C C . SER A 1 246 ? 25.914 7.093 -27.923 1.00 86.00 246 SER A C 1
ATOM 2099 O O . SER A 1 246 ? 26.130 8.257 -28.259 1.00 86.00 246 SER A O 1
ATOM 2101 N N . GLU A 1 247 ? 25.030 6.316 -28.552 1.00 90.06 247 GLU A N 1
ATOM 2102 C CA . GLU A 1 247 ? 24.241 6.754 -29.702 1.00 90.06 247 GLU A CA 1
ATOM 2103 C C . GLU A 1 247 ? 23.226 7.848 -29.332 1.00 90.06 247 GLU A C 1
ATOM 2105 O O . GLU A 1 247 ? 23.156 8.873 -30.011 1.00 90.06 247 GLU A O 1
ATOM 2110 N N . ASP A 1 248 ? 22.486 7.672 -28.235 1.00 88.00 248 ASP A N 1
ATOM 2111 C CA . ASP A 1 248 ? 21.508 8.642 -27.741 1.00 88.00 248 ASP A CA 1
ATOM 2112 C C . ASP A 1 248 ? 22.193 9.973 -27.408 1.00 88.00 248 ASP A C 1
ATOM 2114 O O . ASP A 1 248 ? 21.703 11.025 -27.813 1.00 88.00 248 ASP A O 1
ATOM 2118 N N . LYS A 1 249 ? 23.361 9.940 -26.747 1.00 87.00 249 LYS A N 1
ATOM 2119 C CA . LYS A 1 249 ? 24.164 11.135 -26.439 1.00 87.00 249 LYS A CA 1
ATOM 2120 C C . LYS A 1 249 ? 24.674 11.837 -27.695 1.00 87.00 249 LYS A C 1
ATOM 2122 O O . LYS A 1 249 ? 24.795 13.061 -27.697 1.00 87.00 249 LYS A O 1
ATOM 2127 N N . TYR A 1 250 ? 25.028 11.084 -28.733 1.00 89.25 250 TYR A N 1
ATOM 2128 C CA . TYR A 1 250 ? 25.497 11.650 -29.994 1.00 89.25 250 TYR A CA 1
ATOM 2129 C C . TYR A 1 250 ? 24.355 12.371 -30.720 1.00 89.25 250 TYR A C 1
ATOM 2131 O O . TYR A 1 250 ? 24.447 13.576 -30.968 1.00 89.25 250 TYR A O 1
ATOM 2139 N N . TRP A 1 251 ? 23.251 11.666 -30.983 1.00 88.62 251 TRP A N 1
ATOM 2140 C CA . TRP A 1 251 ? 22.138 12.206 -31.762 1.00 88.62 251 TRP A CA 1
ATOM 2141 C C . TRP A 1 251 ? 21.293 13.239 -31.011 1.00 88.62 251 TRP A C 1
ATOM 2143 O O . TRP A 1 251 ? 20.662 14.079 -31.654 1.00 88.62 251 TRP A O 1
ATOM 2153 N N . SER A 1 252 ? 21.315 13.252 -29.671 1.00 87.00 252 SER A N 1
ATOM 2154 C CA . SER A 1 252 ? 20.605 14.258 -28.868 1.00 87.00 252 SER A CA 1
ATOM 2155 C C . SER A 1 252 ? 21.125 15.685 -29.042 1.00 87.00 252 SER A C 1
ATOM 2157 O O . SER A 1 252 ? 20.431 16.623 -28.659 1.00 87.00 252 SER A O 1
ATOM 2159 N N . ASN A 1 253 ? 22.330 15.864 -29.595 1.00 86.62 253 ASN A N 1
ATOM 2160 C CA . ASN A 1 253 ? 22.894 17.194 -29.857 1.00 86.62 253 ASN A CA 1
ATOM 2161 C C . ASN A 1 253 ? 22.315 17.853 -31.117 1.00 86.62 253 ASN A C 1
ATOM 2163 O O . ASN A 1 253 ? 22.617 19.015 -31.377 1.00 86.62 253 ASN A O 1
ATOM 2167 N N . TYR A 1 254 ? 21.511 17.117 -31.890 1.00 84.50 254 TYR A N 1
ATOM 2168 C CA . TYR A 1 254 ? 20.921 17.582 -33.136 1.00 84.50 254 TYR A CA 1
ATOM 2169 C C . TYR A 1 254 ? 19.405 17.751 -33.000 1.00 84.50 254 TYR A C 1
ATOM 2171 O O . TYR A 1 254 ? 18.696 16.915 -32.433 1.00 84.50 254 TYR A O 1
ATOM 2179 N N . ASP A 1 255 ? 18.912 18.83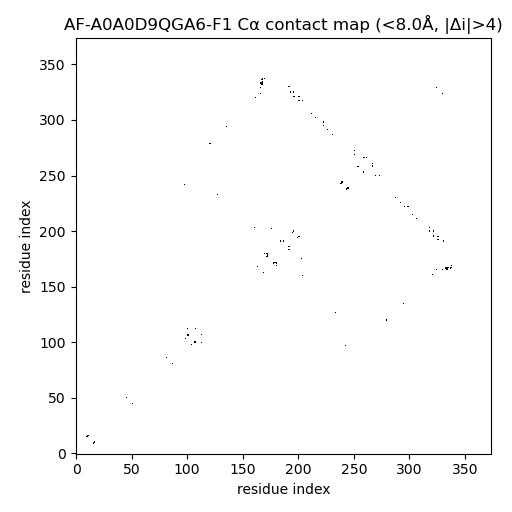5 -33.580 1.00 82.06 255 ASP A N 1
ATOM 2180 C CA . ASP A 1 255 ? 17.508 19.193 -33.740 1.00 82.06 255 ASP A CA 1
ATOM 2181 C C . ASP A 1 255 ? 17.168 19.408 -35.224 1.00 82.06 255 ASP A C 1
ATOM 2183 O O . ASP A 1 255 ? 18.040 19.398 -36.091 1.00 82.06 255 ASP A O 1
ATOM 2187 N N . GLU A 1 256 ? 15.890 19.629 -35.536 1.00 74.94 256 GLU A N 1
ATOM 2188 C CA . GLU A 1 256 ? 15.421 19.770 -36.924 1.00 74.94 256 GLU A CA 1
ATOM 2189 C C . GLU A 1 256 ? 16.119 20.892 -37.719 1.00 74.94 256 GLU A C 1
ATOM 2191 O O . GLU A 1 256 ? 16.161 20.834 -38.949 1.00 74.94 256 GLU A O 1
ATOM 2196 N N . TYR A 1 257 ? 16.702 21.888 -37.046 1.00 76.19 257 TYR A N 1
ATOM 2197 C CA . TYR A 1 257 ? 17.403 23.002 -37.686 1.00 76.19 257 TYR A CA 1
ATOM 2198 C C . TYR A 1 257 ? 18.881 22.683 -37.933 1.00 76.19 257 TYR A C 1
ATOM 2200 O O . TYR A 1 257 ? 19.412 22.959 -39.008 1.00 76.19 257 TYR A O 1
ATOM 2208 N N . THR A 1 258 ? 19.545 22.064 -36.960 1.00 82.06 258 THR A N 1
ATOM 2209 C CA . THR A 1 258 ? 20.962 21.679 -37.023 1.00 82.0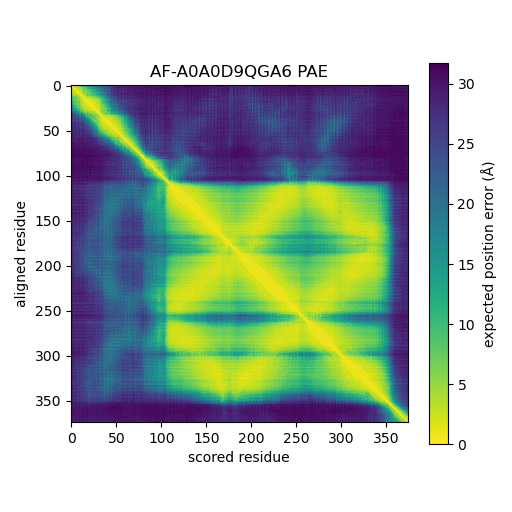6 258 THR A CA 1
ATOM 2210 C C . THR A 1 258 ? 21.200 20.450 -37.902 1.00 82.06 258 THR A C 1
ATOM 2212 O O . THR A 1 258 ? 22.278 20.327 -38.480 1.00 82.06 258 THR A O 1
ATOM 2215 N N . LEU A 1 259 ? 20.183 19.608 -38.128 1.00 83.00 259 LEU A N 1
ATOM 2216 C CA . LEU A 1 259 ? 20.226 18.505 -39.101 1.00 83.00 259 LEU A CA 1
ATOM 2217 C C . LEU A 1 259 ? 20.505 18.953 -40.534 1.00 83.00 259 LEU A C 1
ATOM 2219 O O . LEU A 1 259 ? 21.118 18.208 -41.291 1.00 83.00 259 LEU A O 1
ATOM 2223 N N . GLN A 1 260 ? 20.093 20.167 -40.911 1.00 80.44 260 GLN A N 1
ATOM 2224 C CA . GLN A 1 260 ? 20.315 20.692 -42.266 1.00 80.44 260 GLN A CA 1
ATOM 2225 C C . GLN A 1 260 ? 21.802 20.894 -42.586 1.00 80.44 260 GLN A C 1
ATOM 2227 O O . GLN A 1 260 ? 22.165 21.046 -43.750 1.00 80.44 260 GLN A O 1
ATOM 2232 N N . THR A 1 261 ? 22.657 20.906 -41.557 1.00 85.50 261 THR A N 1
ATOM 2233 C CA . THR A 1 261 ? 24.115 21.002 -41.695 1.00 85.50 261 THR A CA 1
ATOM 2234 C C . THR A 1 261 ? 24.801 19.649 -41.877 1.00 85.50 261 THR A C 1
ATOM 2236 O O . THR A 1 261 ? 25.976 19.621 -42.237 1.00 85.50 261 THR A O 1
ATOM 2239 N N . LEU A 1 262 ? 24.083 18.545 -41.646 1.00 86.75 262 LEU A N 1
ATOM 2240 C CA . LEU A 1 262 ? 24.587 17.186 -41.823 1.00 86.75 262 LEU A CA 1
ATOM 2241 C C . LEU A 1 262 ? 24.412 16.714 -43.264 1.00 86.75 262 LEU A C 1
ATOM 2243 O O . LEU A 1 262 ? 23.553 17.213 -43.998 1.00 86.75 262 LEU A O 1
ATOM 2247 N N . ASP A 1 263 ? 25.205 15.721 -43.660 1.00 90.81 263 ASP A N 1
ATOM 2248 C CA . ASP A 1 263 ? 25.016 15.072 -44.949 1.00 90.81 263 ASP A CA 1
ATOM 2249 C C . ASP A 1 263 ? 23.723 14.235 -44.989 1.00 90.81 263 ASP A C 1
ATOM 2251 O O . ASP A 1 263 ? 23.042 14.010 -43.985 1.00 90.81 263 ASP A O 1
ATOM 2255 N N . PHE A 1 264 ? 23.342 13.807 -46.191 1.00 86.88 264 PHE A N 1
ATOM 2256 C CA . PHE A 1 264 ? 22.092 13.083 -46.403 1.00 86.88 264 PHE A CA 1
ATOM 2257 C C . PHE A 1 264 ? 22.034 11.733 -45.664 1.00 86.88 264 PHE A C 1
ATOM 2259 O O . PHE A 1 264 ? 20.954 11.323 -45.231 1.00 86.88 264 PHE A O 1
ATOM 2266 N N . GLU A 1 265 ? 23.163 11.036 -45.517 1.00 86.25 265 GLU A N 1
ATOM 2267 C CA . GLU A 1 265 ? 23.192 9.724 -44.864 1.00 86.25 265 GLU A CA 1
ATOM 2268 C C . GLU A 1 265 ? 23.092 9.875 -43.341 1.00 86.25 265 GLU A C 1
ATOM 2270 O O . GLU A 1 265 ? 22.330 9.148 -42.700 1.00 86.25 265 GLU A O 1
ATOM 2275 N N . ASP A 1 266 ? 23.747 10.889 -42.776 1.00 87.44 266 ASP A N 1
ATOM 2276 C CA . ASP A 1 266 ? 23.627 11.261 -41.368 1.00 87.44 266 ASP A CA 1
ATOM 2277 C C . ASP A 1 266 ? 22.199 11.706 -41.017 1.00 87.44 266 ASP A C 1
ATOM 2279 O O . ASP A 1 266 ? 21.640 11.276 -40.004 1.00 87.44 266 ASP A O 1
ATOM 2283 N N . GLN A 1 267 ? 21.548 12.498 -41.880 1.00 88.94 267 GLN A N 1
ATOM 2284 C CA . GLN A 1 267 ? 20.136 12.868 -41.705 1.00 88.94 267 GLN A CA 1
ATOM 2285 C C . GLN A 1 267 ? 19.232 11.628 -41.672 1.00 88.94 267 GLN A C 1
ATOM 2287 O O . GLN A 1 267 ? 18.370 11.493 -40.797 1.00 88.94 267 GLN A O 1
ATOM 2292 N N . LYS A 1 268 ? 19.438 10.690 -42.602 1.00 90.06 268 LYS A N 1
ATOM 2293 C CA . LYS A 1 268 ? 18.692 9.427 -42.659 1.00 90.06 268 LYS A CA 1
ATOM 2294 C C . LYS A 1 268 ? 18.906 8.590 -41.395 1.00 90.06 268 LYS A C 1
ATOM 2296 O O . LYS A 1 268 ? 17.945 8.020 -40.872 1.00 90.06 268 LYS A O 1
ATOM 2301 N N . GLN A 1 269 ? 20.134 8.529 -40.884 1.00 89.38 269 GLN A N 1
ATOM 2302 C CA . GLN A 1 269 ? 20.456 7.783 -39.671 1.00 89.38 269 GLN A CA 1
ATOM 2303 C C . GLN A 1 269 ? 19.852 8.429 -38.414 1.00 89.38 269 GLN A C 1
ATOM 2305 O O . GLN A 1 269 ? 19.340 7.711 -37.550 1.00 89.38 269 GLN A O 1
ATOM 2310 N N . TRP A 1 270 ? 19.800 9.762 -38.342 1.00 89.38 270 TRP A N 1
ATOM 2311 C CA . TRP A 1 270 ? 19.088 10.464 -37.273 1.00 89.38 270 TRP A CA 1
ATOM 2312 C C . TRP A 1 270 ? 17.586 10.163 -37.286 1.00 89.38 270 TRP A C 1
ATOM 2314 O O . TRP A 1 270 ? 17.016 9.853 -36.239 1.00 89.38 270 TRP A O 1
ATOM 2324 N N . TYR A 1 271 ? 16.932 10.175 -38.456 1.00 89.38 271 TYR A N 1
ATOM 2325 C CA . TYR A 1 271 ? 15.511 9.812 -38.552 1.00 89.38 271 TYR A CA 1
ATOM 2326 C C . TYR A 1 271 ? 15.255 8.363 -38.120 1.00 89.38 271 TYR A C 1
ATOM 2328 O O . TYR A 1 271 ? 14.315 8.117 -37.362 1.00 89.38 271 TYR A O 1
ATOM 2336 N N . LYS A 1 272 ? 16.120 7.418 -38.516 1.00 90.69 272 LYS A N 1
ATOM 2337 C CA . LYS A 1 272 ? 16.068 6.021 -38.047 1.00 90.69 272 LYS A CA 1
ATOM 2338 C C . LYS A 1 272 ? 16.207 5.924 -36.524 1.00 90.69 272 LYS A C 1
ATOM 2340 O O . LYS A 1 272 ? 15.440 5.206 -35.881 1.00 90.69 272 LYS A O 1
ATOM 2345 N N . TRP A 1 273 ? 17.139 6.673 -35.930 1.00 91.06 273 TRP A N 1
ATOM 2346 C CA . TRP A 1 273 ? 17.287 6.764 -34.474 1.00 91.06 273 TRP A CA 1
ATOM 2347 C C . TRP A 1 273 ? 16.019 7.314 -33.805 1.00 91.06 273 TRP A C 1
ATOM 2349 O O . TRP A 1 273 ? 15.500 6.681 -32.883 1.00 91.06 273 TRP A O 1
ATOM 2359 N N . LYS A 1 274 ? 15.462 8.428 -34.305 1.00 87.94 274 LYS A N 1
ATOM 2360 C CA . LYS A 1 274 ? 14.218 9.037 -33.795 1.00 87.94 274 LYS A CA 1
ATOM 2361 C C . LYS A 1 274 ? 13.022 8.094 -33.859 1.00 87.94 274 LYS A C 1
ATOM 2363 O O . LYS A 1 274 ? 12.233 8.033 -32.915 1.00 87.94 274 LYS A O 1
ATOM 2368 N N . GLU A 1 275 ? 12.870 7.380 -34.967 1.00 90.38 275 GLU A N 1
ATOM 2369 C CA . GLU A 1 275 ? 11.804 6.401 -35.143 1.00 90.38 275 GLU A CA 1
ATOM 2370 C C . GLU A 1 275 ? 11.959 5.241 -34.154 1.00 90.38 275 GLU A C 1
ATOM 2372 O O . GLU A 1 275 ? 10.992 4.859 -33.489 1.00 90.38 275 GLU A O 1
ATOM 2377 N N . ARG A 1 276 ? 13.184 4.726 -33.988 1.00 92.62 276 ARG A N 1
ATOM 2378 C CA . ARG A 1 276 ? 13.487 3.647 -33.044 1.00 92.62 276 ARG A CA 1
ATOM 2379 C C . ARG A 1 276 ? 13.158 4.033 -31.604 1.00 92.62 276 ARG A C 1
ATOM 2381 O O . ARG A 1 276 ? 12.394 3.312 -30.968 1.00 92.62 276 ARG A O 1
ATOM 2388 N N . ILE A 1 277 ? 13.655 5.166 -31.102 1.00 88.19 277 ILE A N 1
ATOM 2389 C CA . ILE A 1 277 ? 13.368 5.602 -29.721 1.00 88.19 277 ILE A CA 1
ATOM 2390 C C . ILE A 1 277 ? 11.868 5.830 -29.492 1.00 88.19 277 ILE A C 1
ATOM 2392 O O . ILE A 1 277 ? 11.353 5.553 -28.408 1.00 88.19 277 ILE A O 1
ATOM 2396 N N . TYR A 1 278 ? 11.145 6.306 -30.511 1.00 88.00 278 TYR A N 1
ATOM 2397 C CA . TYR A 1 278 ? 9.699 6.471 -30.428 1.00 88.00 278 TYR A CA 1
ATOM 2398 C C . TYR A 1 278 ? 8.988 5.118 -30.336 1.00 88.00 278 TYR A C 1
ATOM 2400 O O . TYR A 1 278 ? 8.158 4.931 -29.444 1.00 88.00 278 TYR A O 1
ATOM 2408 N N . ARG A 1 279 ? 9.335 4.171 -31.217 1.00 94.00 279 ARG A N 1
ATOM 2409 C CA . ARG A 1 279 ? 8.774 2.814 -31.227 1.00 94.00 279 ARG A CA 1
ATOM 2410 C C . ARG A 1 279 ? 9.030 2.096 -29.903 1.00 94.00 279 ARG A C 1
ATOM 2412 O O . ARG A 1 279 ? 8.070 1.664 -29.272 1.00 94.00 279 ARG A O 1
ATOM 2419 N N . GLU A 1 280 ? 10.282 2.060 -29.445 1.00 89.94 280 GLU A N 1
ATOM 2420 C CA . GLU A 1 280 ? 10.664 1.460 -28.158 1.00 89.94 280 GLU A CA 1
ATOM 2421 C C . GLU A 1 280 ? 9.886 2.101 -26.999 1.00 89.94 280 GLU A C 1
ATOM 2423 O O . GLU A 1 280 ? 9.349 1.413 -26.135 1.00 89.94 280 GLU A O 1
ATOM 2428 N N . GLY A 1 281 ? 9.738 3.431 -27.007 1.00 86.75 281 GLY A N 1
ATOM 2429 C CA . GLY A 1 281 ? 8.965 4.149 -25.995 1.00 86.75 281 GLY A CA 1
ATOM 2430 C C . GLY A 1 281 ? 7.472 3.799 -25.992 1.00 86.75 281 GLY A C 1
ATOM 2431 O O . GLY A 1 281 ? 6.849 3.782 -24.927 1.00 86.75 281 GLY A O 1
ATOM 2432 N N . VAL A 1 282 ? 6.877 3.526 -27.156 1.00 91.06 282 VAL A N 1
ATOM 2433 C CA . VAL A 1 282 ? 5.485 3.058 -27.269 1.00 91.06 282 VAL A CA 1
ATOM 2434 C C . VAL A 1 282 ? 5.361 1.614 -26.789 1.00 91.06 282 VAL A C 1
ATOM 2436 O O . VAL A 1 282 ? 4.469 1.311 -25.997 1.00 91.06 282 VAL A O 1
ATOM 2439 N N . GLU A 1 283 ? 6.263 0.738 -27.223 1.00 92.00 283 GLU A N 1
ATOM 2440 C CA . GLU A 1 283 ? 6.289 -0.674 -26.837 1.00 92.00 283 GLU A CA 1
ATOM 2441 C C . GLU A 1 283 ? 6.483 -0.835 -25.326 1.00 92.00 283 GLU A C 1
ATOM 2443 O O . GLU A 1 283 ? 5.701 -1.538 -24.691 1.00 92.00 283 GLU A O 1
ATOM 2448 N N . TRP A 1 284 ? 7.413 -0.087 -24.725 1.00 91.94 284 TRP A N 1
ATOM 2449 C CA . TRP A 1 284 ? 7.620 -0.026 -23.276 1.00 91.94 284 TRP A CA 1
ATOM 2450 C C . TRP A 1 284 ? 6.365 0.412 -22.517 1.00 91.94 284 TRP A C 1
ATOM 2452 O O . TRP A 1 284 ? 5.940 -0.246 -21.567 1.00 91.94 284 TRP A O 1
ATOM 2462 N N . LYS A 1 285 ? 5.720 1.505 -22.948 1.00 88.75 285 LYS A N 1
ATOM 2463 C CA . LYS A 1 285 ? 4.490 2.004 -22.306 1.00 88.75 285 LYS A CA 1
ATOM 2464 C C . LYS A 1 285 ? 3.357 0.988 -22.380 1.00 88.75 285 LYS A C 1
ATOM 2466 O O . LYS A 1 285 ? 2.653 0.790 -21.391 1.00 88.75 285 LYS A O 1
ATOM 2471 N N . ASN A 1 286 ? 3.189 0.342 -23.530 1.00 91.31 286 ASN A N 1
ATOM 2472 C CA . ASN A 1 286 ? 2.186 -0.703 -23.708 1.00 91.31 286 ASN A CA 1
ATOM 2473 C C . ASN A 1 286 ? 2.500 -1.920 -22.833 1.00 91.31 286 ASN A C 1
ATOM 2475 O O . ASN A 1 286 ? 1.602 -2.461 -22.185 1.00 91.31 286 ASN A O 1
ATOM 2479 N N . TRP A 1 287 ? 3.773 -2.320 -22.780 1.00 93.69 287 TRP A N 1
ATOM 2480 C CA . TRP A 1 287 ? 4.241 -3.413 -21.943 1.00 93.69 287 TRP A CA 1
ATOM 2481 C C . TRP A 1 287 ? 3.912 -3.135 -20.468 1.00 93.69 287 TRP A C 1
ATOM 2483 O O . TRP A 1 287 ? 3.195 -3.936 -19.866 1.00 93.69 287 TRP A O 1
ATOM 2493 N N . ILE A 1 288 ? 4.294 -1.964 -19.933 1.00 91.25 288 ILE A N 1
ATOM 2494 C CA . ILE A 1 288 ? 3.969 -1.532 -18.560 1.00 91.25 288 ILE A CA 1
ATOM 2495 C C . ILE A 1 288 ? 2.464 -1.568 -18.330 1.00 91.25 288 ILE A C 1
ATOM 2497 O O . ILE A 1 288 ? 2.024 -2.177 -17.363 1.00 91.25 288 ILE A O 1
ATOM 2501 N N . ALA A 1 289 ? 1.666 -0.928 -19.188 1.00 88.56 289 ALA A N 1
ATOM 2502 C CA . ALA A 1 289 ? 0.236 -0.747 -18.942 1.00 88.56 289 ALA A CA 1
ATOM 2503 C C . ALA A 1 289 ? -0.498 -2.085 -18.747 1.00 88.56 289 ALA A C 1
ATOM 2505 O O . ALA A 1 289 ? -1.349 -2.216 -17.863 1.00 88.56 289 ALA A O 1
ATOM 2506 N N . VAL A 1 290 ? -0.135 -3.101 -19.537 1.00 89.06 290 VAL A N 1
ATOM 2507 C CA . VAL A 1 290 ? -0.709 -4.448 -19.418 1.00 89.06 290 VAL A CA 1
ATOM 2508 C C . VAL A 1 290 ? -0.317 -5.114 -18.095 1.00 89.06 290 VAL A C 1
ATOM 2510 O O . VAL A 1 290 ? -1.166 -5.744 -17.461 1.00 89.06 290 VAL A O 1
ATOM 2513 N N . ARG A 1 291 ? 0.946 -4.990 -17.664 1.00 89.69 291 ARG A N 1
ATOM 2514 C CA . ARG A 1 291 ? 1.434 -5.613 -16.419 1.00 89.69 291 ARG A CA 1
ATOM 2515 C C . ARG A 1 291 ? 0.948 -4.863 -15.179 1.00 89.69 291 ARG A C 1
ATOM 2517 O O . ARG A 1 291 ? 0.465 -5.502 -14.251 1.00 89.69 291 ARG A O 1
ATOM 2524 N N . GLU A 1 292 ? 0.965 -3.534 -15.200 1.00 87.00 292 GLU A N 1
ATOM 2525 C CA . GLU A 1 292 ? 0.480 -2.669 -14.119 1.00 87.00 292 GLU A CA 1
ATOM 2526 C C . GLU A 1 292 ? -0.990 -2.944 -13.807 1.00 87.00 292 GLU A C 1
ATOM 2528 O O . GLU A 1 292 ? -1.360 -3.099 -12.647 1.00 87.00 292 GLU A O 1
ATOM 2533 N N . SER A 1 293 ? -1.827 -3.107 -14.837 1.00 83.31 293 SER A N 1
ATOM 2534 C CA . SER A 1 293 ? -3.228 -3.479 -14.634 1.00 83.31 293 SER A CA 1
ATOM 2535 C C . SER A 1 293 ? -3.373 -4.823 -13.911 1.00 83.31 293 SER A C 1
ATOM 2537 O O . SER A 1 293 ? -4.192 -4.940 -13.000 1.00 83.31 293 SER A O 1
ATOM 2539 N N . ARG A 1 294 ? -2.570 -5.834 -14.269 1.00 80.81 294 ARG A N 1
ATOM 2540 C CA . ARG A 1 294 ? -2.594 -7.149 -13.600 1.00 80.81 294 ARG A CA 1
ATOM 2541 C C . ARG A 1 294 ? -2.104 -7.060 -12.158 1.00 80.81 294 ARG A C 1
ATOM 2543 O O . ARG A 1 294 ? -2.750 -7.612 -11.272 1.00 80.81 294 ARG A O 1
ATOM 2550 N N . PHE A 1 295 ? -1.010 -6.339 -11.940 1.00 78.75 295 PHE A N 1
ATOM 2551 C CA . PHE A 1 295 ? -0.420 -6.106 -10.627 1.00 78.75 295 PHE A CA 1
ATOM 2552 C C . PHE A 1 295 ? -1.413 -5.415 -9.686 1.00 78.75 295 PHE A C 1
ATOM 2554 O O . PHE A 1 295 ? -1.755 -5.954 -8.637 1.00 78.75 295 PHE A O 1
ATOM 2561 N N . VAL A 1 296 ? -1.970 -4.272 -10.099 1.00 75.75 296 VAL A N 1
ATOM 2562 C CA . VAL A 1 296 ? -2.937 -3.507 -9.296 1.00 75.75 296 VAL A CA 1
ATOM 2563 C C . VAL A 1 296 ? -4.192 -4.329 -8.997 1.00 75.75 296 VAL A C 1
ATOM 2565 O O . VAL A 1 296 ? -4.649 -4.349 -7.853 1.00 75.75 296 VAL A O 1
ATOM 2568 N N . ASN A 1 297 ? -4.728 -5.044 -9.991 1.00 74.38 297 ASN A N 1
ATOM 2569 C CA . ASN A 1 297 ? -5.922 -5.867 -9.801 1.00 74.38 297 ASN A CA 1
ATOM 2570 C C . ASN A 1 297 ? -5.680 -7.021 -8.816 1.00 74.38 297 ASN A C 1
ATOM 2572 O O . ASN A 1 297 ? -6.510 -7.244 -7.937 1.00 74.38 297 ASN A O 1
ATOM 2576 N N . SER A 1 298 ? -4.547 -7.727 -8.931 1.00 76.75 298 SER A N 1
ATOM 2577 C CA . SER A 1 298 ? -4.175 -8.795 -7.989 1.00 76.75 298 SER A CA 1
ATOM 2578 C C . SER A 1 298 ? -4.086 -8.255 -6.558 1.00 76.75 298 SER A C 1
ATOM 2580 O O . SER A 1 298 ? -4.720 -8.787 -5.647 1.00 76.75 298 SER A O 1
ATOM 2582 N N . ASN A 1 299 ? -3.379 -7.135 -6.371 1.00 72.12 299 ASN A N 1
ATOM 2583 C CA . ASN A 1 299 ? -3.175 -6.519 -5.057 1.00 72.12 299 ASN A CA 1
ATOM 2584 C C . ASN A 1 299 ? -4.504 -6.127 -4.396 1.00 72.12 299 ASN A C 1
ATOM 2586 O O . ASN A 1 299 ? -4.696 -6.324 -3.195 1.00 72.12 299 ASN A O 1
ATOM 2590 N N . TRP A 1 300 ? -5.432 -5.568 -5.176 1.00 75.31 300 TRP A N 1
ATOM 2591 C CA . TRP A 1 300 ? -6.703 -5.096 -4.638 1.00 75.31 300 TRP A CA 1
ATOM 2592 C C . TRP A 1 300 ? -7.652 -6.234 -4.257 1.00 75.31 300 TRP A C 1
ATOM 2594 O O . TRP A 1 300 ? -8.376 -6.110 -3.268 1.00 75.31 300 TRP A O 1
ATOM 2604 N N . ASN A 1 301 ? -7.629 -7.347 -4.994 1.00 80.75 301 ASN A N 1
ATOM 2605 C CA . ASN A 1 301 ? -8.481 -8.501 -4.707 1.00 80.75 301 ASN A CA 1
ATOM 2606 C C . ASN A 1 301 ? -8.129 -9.133 -3.354 1.00 80.75 301 ASN A C 1
ATOM 2608 O O . ASN A 1 301 ? -8.999 -9.237 -2.489 1.00 80.75 301 ASN A O 1
ATOM 2612 N N . THR A 1 302 ? -6.849 -9.449 -3.125 1.00 79.44 302 THR A N 1
ATOM 2613 C CA . THR A 1 302 ? -6.382 -10.054 -1.864 1.00 79.44 302 THR A CA 1
ATOM 2614 C C . THR A 1 302 ? -6.697 -9.167 -0.658 1.00 79.44 302 THR A C 1
ATOM 2616 O O . THR A 1 302 ? -7.248 -9.632 0.340 1.00 79.44 302 THR A O 1
ATOM 2619 N N . TRP A 1 303 ? -6.417 -7.863 -0.763 1.00 84.81 303 TRP A N 1
ATOM 2620 C CA . TRP A 1 303 ? -6.741 -6.902 0.292 1.00 84.81 303 TRP A CA 1
ATOM 2621 C C . TRP A 1 303 ? -8.249 -6.801 0.551 1.00 84.81 303 TRP A C 1
ATOM 2623 O O . TRP A 1 303 ? -8.685 -6.750 1.703 1.00 84.81 303 TRP A O 1
ATOM 2633 N N . SER A 1 304 ? -9.058 -6.767 -0.513 1.00 86.44 304 SER A N 1
ATOM 2634 C CA . SER A 1 304 ? -10.509 -6.645 -0.394 1.00 86.44 304 SER A CA 1
ATOM 2635 C C . SER A 1 304 ? -11.121 -7.837 0.331 1.00 86.44 304 SER A C 1
ATOM 2637 O O . SER A 1 304 ? -11.991 -7.634 1.180 1.00 86.44 304 SER A O 1
ATOM 2639 N N . ASP A 1 305 ? -10.673 -9.050 0.025 1.00 88.00 305 ASP A N 1
ATOM 2640 C CA . ASP A 1 305 ? -11.227 -10.262 0.622 1.00 88.00 305 ASP A CA 1
ATOM 2641 C C . ASP A 1 305 ? -10.808 -10.419 2.084 1.00 88.00 305 ASP A C 1
ATOM 2643 O O . ASP A 1 305 ? -11.666 -10.663 2.937 1.00 88.00 305 ASP A O 1
ATOM 2647 N N . TRP A 1 306 ? -9.541 -10.146 2.409 1.00 90.06 306 TRP A N 1
ATOM 2648 C CA . TRP A 1 306 ? -9.091 -10.105 3.801 1.00 90.06 306 TRP A CA 1
ATOM 2649 C C . TRP A 1 306 ? -9.876 -9.064 4.615 1.00 90.06 306 TRP A C 1
ATOM 2651 O O . TRP A 1 306 ? -10.409 -9.373 5.683 1.00 90.06 306 TRP A O 1
ATOM 2661 N N . LYS A 1 307 ? -10.059 -7.851 4.074 1.00 89.56 307 LYS A N 1
ATOM 2662 C CA . LYS A 1 307 ? -10.833 -6.786 4.728 1.00 89.56 307 LYS A CA 1
ATOM 2663 C C . LYS A 1 307 ? -12.274 -7.208 5.021 1.00 89.56 307 LYS A C 1
ATOM 2665 O O . LYS A 1 307 ? -12.758 -6.934 6.117 1.00 89.56 307 LYS A O 1
ATOM 2670 N N . LYS A 1 308 ? -12.968 -7.848 4.072 1.00 91.06 308 LYS A N 1
ATOM 2671 C CA . LYS A 1 308 ? -14.348 -8.328 4.287 1.00 91.06 308 LYS A CA 1
ATOM 2672 C C . LYS A 1 308 ? -14.410 -9.321 5.446 1.00 91.06 308 LYS A C 1
ATOM 2674 O O . LYS A 1 308 ? -15.280 -9.190 6.302 1.00 91.06 308 LYS A O 1
ATOM 2679 N N . GLY A 1 309 ? -13.466 -10.265 5.499 1.00 93.25 309 GLY A N 1
ATOM 2680 C CA . GLY A 1 309 ? -13.361 -11.215 6.608 1.00 93.25 309 GLY A CA 1
ATOM 2681 C C . GLY A 1 309 ? -13.176 -10.511 7.954 1.00 93.25 309 GLY A C 1
ATOM 2682 O O . GLY A 1 309 ? -13.876 -10.812 8.917 1.00 93.25 309 GLY A O 1
ATOM 2683 N N . LYS A 1 310 ? -12.305 -9.500 8.005 1.00 94.12 310 LYS A N 1
ATOM 2684 C CA . LYS A 1 310 ? -12.066 -8.707 9.220 1.00 94.12 310 LYS A CA 1
ATOM 2685 C C . LYS A 1 310 ? -13.238 -7.833 9.641 1.00 94.12 310 LYS A C 1
ATOM 2687 O O . LYS A 1 310 ? -13.480 -7.684 10.832 1.00 94.12 310 LYS A O 1
ATOM 2692 N N . GLN A 1 311 ? -14.005 -7.298 8.697 1.00 93.94 311 GLN A N 1
ATOM 2693 C CA . GLN A 1 311 ? -15.236 -6.572 9.017 1.00 93.94 311 GLN A CA 1
ATOM 2694 C C . GLN A 1 311 ? -16.274 -7.474 9.690 1.00 93.94 311 GLN A C 1
ATOM 2696 O O . GLN A 1 311 ? -16.915 -7.039 10.643 1.00 93.94 311 GLN A O 1
ATOM 2701 N N . LEU A 1 312 ? -16.408 -8.724 9.234 1.00 94.25 312 LEU A N 1
ATOM 2702 C CA . LEU A 1 312 ? -17.301 -9.693 9.867 1.00 94.25 312 LEU A CA 1
ATOM 2703 C C . LEU A 1 312 ? -16.841 -10.020 11.293 1.00 94.25 312 LEU A C 1
ATOM 2705 O O . LEU A 1 312 ? -17.625 -9.884 12.226 1.00 94.25 312 LEU A O 1
ATOM 2709 N N . GLN A 1 313 ? -15.556 -10.350 11.464 1.00 95.19 313 GLN A N 1
ATOM 2710 C CA . GLN A 1 313 ? -14.977 -10.627 12.784 1.00 95.19 313 GLN A CA 1
ATOM 2711 C C . GLN A 1 313 ? -15.145 -9.450 13.750 1.00 95.19 313 GLN A C 1
ATOM 2713 O O . GLN A 1 313 ? -15.468 -9.648 14.916 1.00 95.19 313 GLN A O 1
ATOM 2718 N N . PHE A 1 314 ? -14.954 -8.217 13.273 1.00 96.38 314 PHE A N 1
ATOM 2719 C CA . PHE A 1 314 ? -15.165 -7.033 14.099 1.00 96.38 314 PHE A CA 1
ATOM 2720 C C . PHE A 1 314 ? -16.617 -6.880 14.518 1.00 96.38 314 PHE A C 1
ATOM 2722 O O . PHE A 1 314 ? -16.874 -6.589 15.676 1.00 96.38 314 PHE A O 1
ATOM 2729 N N . SER A 1 315 ? -17.558 -7.092 13.593 1.00 94.44 315 SER A N 1
ATOM 2730 C CA . SER A 1 315 ? -18.984 -7.026 13.903 1.00 94.44 315 SER A CA 1
ATOM 2731 C C . SER A 1 315 ? -19.337 -8.003 15.024 1.00 94.44 315 SER A C 1
ATOM 2733 O O . SER A 1 315 ? -19.974 -7.604 15.990 1.00 94.44 315 SER A O 1
ATOM 2735 N N . GLU A 1 316 ? -18.883 -9.255 14.931 1.00 95.50 316 GLU A N 1
ATOM 2736 C CA . GLU A 1 316 ? -19.106 -10.283 15.959 1.00 95.50 316 GLU A CA 1
ATOM 2737 C C . GLU A 1 316 ? -18.463 -9.911 17.304 1.00 95.50 316 GLU A C 1
ATOM 2739 O O . GLU A 1 316 ? -19.089 -10.035 18.363 1.00 95.50 316 GLU A O 1
ATOM 2744 N N . TRP A 1 317 ? -17.225 -9.411 17.262 1.00 97.31 317 TRP A N 1
ATOM 2745 C CA . TRP A 1 317 ? -16.522 -8.922 18.444 1.00 97.31 317 TRP A CA 1
ATOM 2746 C C . TRP A 1 317 ? -17.257 -7.742 19.090 1.00 97.31 317 TRP A C 1
ATOM 2748 O O . TRP A 1 317 ? -17.443 -7.745 20.301 1.00 97.31 317 TRP A O 1
ATOM 2758 N N . THR A 1 318 ? -17.740 -6.774 18.306 1.00 96.44 318 THR A N 1
ATOM 2759 C CA . THR A 1 318 ? -18.453 -5.595 18.815 1.00 96.44 318 THR A CA 1
ATOM 2760 C C . THR A 1 318 ? -19.760 -5.973 19.498 1.00 96.44 318 THR A C 1
ATOM 2762 O O . THR A 1 318 ? -20.021 -5.463 20.582 1.00 96.44 318 THR A O 1
ATOM 2765 N N . GLU A 1 319 ? -20.561 -6.883 18.929 1.00 95.75 319 GLU A N 1
ATOM 2766 C CA . GLU A 1 319 ? -21.781 -7.350 19.613 1.00 95.75 319 GLU A CA 1
ATOM 2767 C C . GLU A 1 319 ? -21.438 -8.007 20.955 1.00 95.75 319 GLU A C 1
ATOM 2769 O O . GLU A 1 319 ? -22.036 -7.696 21.983 1.00 95.75 319 GLU A O 1
ATOM 2774 N N . THR A 1 320 ? -20.420 -8.872 20.965 1.00 96.19 320 THR A N 1
ATOM 2775 C CA . THR A 1 320 ? -19.979 -9.569 22.181 1.00 96.19 320 THR A CA 1
ATOM 2776 C C . THR A 1 320 ? -19.460 -8.589 23.235 1.00 96.19 320 THR A C 1
ATOM 2778 O O . THR A 1 320 ? -19.778 -8.718 24.419 1.00 96.19 320 THR A O 1
ATOM 2781 N N . PHE A 1 321 ? -18.672 -7.601 22.811 1.00 96.56 321 PHE A N 1
ATOM 2782 C CA . PHE A 1 321 ? -18.128 -6.558 23.670 1.00 96.56 321 PHE A CA 1
ATOM 2783 C C . PHE A 1 321 ? -19.245 -5.718 24.295 1.00 96.56 321 PHE A C 1
ATOM 2785 O O . PHE A 1 321 ? -19.286 -5.587 25.516 1.00 96.56 321 PHE A O 1
ATOM 2792 N N . VAL A 1 322 ? -20.184 -5.216 23.488 1.00 96.50 322 VAL A N 1
ATOM 2793 C CA . VAL A 1 322 ? -21.326 -4.415 23.958 1.00 96.50 322 VAL A CA 1
ATOM 2794 C C . VAL A 1 322 ? -22.176 -5.207 24.954 1.00 96.50 322 VAL A C 1
ATOM 2796 O O . VAL A 1 322 ? -22.484 -4.707 26.037 1.00 96.50 322 VAL A O 1
ATOM 2799 N N . ASP A 1 323 ? -22.494 -6.465 24.644 1.00 97.00 323 ASP A N 1
ATOM 2800 C CA . ASP A 1 323 ? -23.254 -7.340 25.540 1.00 97.00 323 ASP A CA 1
ATOM 2801 C C . ASP A 1 323 ? -22.551 -7.541 26.887 1.00 97.00 323 ASP A C 1
ATOM 2803 O O . ASP A 1 323 ? -23.191 -7.517 27.944 1.00 97.00 323 ASP A O 1
ATOM 2807 N N . ASN A 1 324 ? -21.236 -7.761 26.871 1.00 96.12 324 ASN A N 1
ATOM 2808 C CA . ASN A 1 324 ? -20.448 -7.942 28.087 1.00 96.12 324 ASN A CA 1
ATOM 2809 C C . ASN A 1 324 ? -20.351 -6.645 28.894 1.00 96.12 324 ASN A C 1
ATOM 2811 O O . ASN A 1 324 ? -20.578 -6.674 30.104 1.00 96.12 324 ASN A O 1
ATOM 2815 N N . TRP A 1 325 ? -20.106 -5.518 28.226 1.00 96.94 325 TRP A N 1
ATOM 2816 C CA . TRP A 1 325 ? -20.066 -4.188 28.830 1.00 96.94 325 TRP A CA 1
ATOM 2817 C C . TRP A 1 325 ? -21.385 -3.872 29.553 1.00 96.94 325 TRP A C 1
ATOM 2819 O O . TRP A 1 325 ? -21.385 -3.406 30.697 1.00 96.94 325 TRP A O 1
ATOM 2829 N N . ILE A 1 326 ? -22.524 -4.228 28.939 1.00 96.56 326 ILE A N 1
ATOM 2830 C CA . ILE A 1 326 ? -23.855 -4.095 29.546 1.00 96.56 326 ILE A CA 1
ATOM 2831 C C . ILE A 1 326 ? -24.029 -5.021 30.755 1.00 96.56 326 ILE A C 1
ATOM 2833 O O . ILE A 1 326 ? -24.470 -4.571 31.815 1.00 96.56 326 ILE A O 1
ATOM 2837 N N . LYS A 1 327 ? -23.706 -6.314 30.617 1.00 96.69 327 LYS A N 1
ATOM 2838 C CA . LYS A 1 327 ? -23.864 -7.314 31.694 1.00 96.69 327 LYS A CA 1
ATOM 2839 C C . LYS A 1 327 ? -23.050 -6.957 32.934 1.00 96.69 327 LYS A C 1
ATOM 2841 O O . LYS A 1 327 ? -23.527 -7.155 34.049 1.00 96.69 327 LYS A O 1
ATOM 2846 N N . GLN A 1 328 ? -21.842 -6.440 32.734 1.00 96.56 328 GLN A N 1
ATOM 2847 C CA . GLN A 1 328 ? -20.926 -6.054 33.807 1.00 96.56 328 GLN A CA 1
ATOM 2848 C C . GLN A 1 328 ? -21.239 -4.674 34.392 1.00 96.56 328 GLN A C 1
ATOM 2850 O O . GLN A 1 328 ? -20.653 -4.295 35.401 1.00 96.56 328 GLN A O 1
ATOM 2855 N N . LYS A 1 329 ? -22.191 -3.939 33.802 1.00 96.12 329 LYS A N 1
ATOM 2856 C CA . LYS A 1 329 ? -22.537 -2.569 34.190 1.00 96.12 329 LYS A CA 1
ATOM 2857 C C . LYS A 1 329 ? -21.317 -1.648 34.206 1.00 96.12 329 LYS A C 1
ATOM 2859 O O . LYS A 1 329 ? -21.121 -0.889 35.153 1.00 96.12 329 LYS A O 1
ATOM 2864 N N . GLN A 1 330 ? -20.501 -1.714 33.154 1.00 95.44 330 GLN A N 1
ATOM 2865 C CA . GLN A 1 330 ? -19.193 -1.053 33.102 1.00 95.44 330 GLN A CA 1
ATOM 2866 C C . GLN A 1 330 ? -19.266 0.476 33.293 1.00 95.44 330 GLN A C 1
ATOM 2868 O O . GLN A 1 330 ? -18.317 1.085 33.784 1.00 95.44 330 GLN A O 1
ATOM 2873 N N . TRP A 1 331 ? -20.415 1.105 33.022 1.00 94.44 331 TRP A N 1
ATOM 2874 C CA . TRP A 1 331 ? -20.655 2.516 33.351 1.00 94.44 331 TRP A CA 1
ATOM 2875 C C . TRP A 1 331 ? -20.476 2.850 34.841 1.00 94.44 331 TRP A C 1
ATOM 2877 O O . TRP A 1 331 ? -20.174 3.992 35.176 1.00 94.44 331 TRP A O 1
ATOM 2887 N N . LEU A 1 332 ? -20.648 1.885 35.754 1.00 94.38 332 LEU A N 1
ATOM 2888 C CA . LEU A 1 332 ? -20.389 2.091 37.181 1.00 94.38 332 LEU A CA 1
ATOM 2889 C C . LEU A 1 332 ? -18.901 2.333 37.446 1.00 94.38 332 LEU A C 1
ATOM 2891 O O . LEU A 1 332 ? -18.573 3.256 38.187 1.00 94.38 332 LEU A O 1
ATOM 2895 N N . VAL A 1 333 ? -18.027 1.567 36.784 1.00 94.06 333 VAL A N 1
ATOM 2896 C CA . VAL A 1 333 ? -16.570 1.759 36.835 1.00 94.06 333 VAL A CA 1
ATOM 2897 C C . VAL A 1 333 ? -16.214 3.126 36.262 1.00 94.06 333 VAL A C 1
ATOM 2899 O O . VAL A 1 333 ? -15.522 3.903 36.911 1.00 94.06 333 VAL A O 1
ATOM 2902 N N . TRP A 1 334 ? -16.780 3.479 35.102 1.00 93.56 334 TRP A N 1
ATOM 2903 C CA . TRP A 1 334 ? -16.559 4.796 34.500 1.00 93.56 334 TRP A CA 1
ATOM 2904 C C . TRP A 1 334 ? -16.978 5.948 35.418 1.00 93.56 334 TRP A C 1
ATOM 2906 O O . TRP A 1 334 ? -16.289 6.962 35.503 1.00 93.56 334 TRP A O 1
ATOM 2916 N N . ASN A 1 335 ? -18.119 5.818 36.095 1.00 90.75 335 ASN A N 1
ATOM 2917 C CA . ASN A 1 335 ? -18.622 6.844 37.004 1.00 90.75 335 ASN A CA 1
ATOM 2918 C C . ASN A 1 335 ? -17.765 6.972 38.270 1.00 90.75 335 ASN A C 1
ATOM 2920 O O . ASN A 1 335 ? -17.639 8.074 38.801 1.00 90.75 335 ASN A O 1
ATOM 2924 N N . GLU A 1 336 ? -17.193 5.873 38.761 1.00 92.06 336 GLU A N 1
ATOM 2925 C CA . GLU A 1 336 ? -16.260 5.880 39.889 1.00 92.06 336 GLU A CA 1
ATOM 2926 C C . GLU A 1 336 ? -14.925 6.528 39.504 1.00 92.06 336 GLU A C 1
ATOM 2928 O O . GLU A 1 336 ? -14.498 7.484 40.149 1.00 92.06 336 GLU A O 1
ATOM 2933 N N . GLU A 1 337 ? -14.316 6.095 38.399 1.00 92.44 337 GLU A N 1
ATOM 2934 C CA . GLU A 1 337 ? -13.058 6.654 37.890 1.00 92.44 337 GLU A CA 1
ATOM 2935 C C . G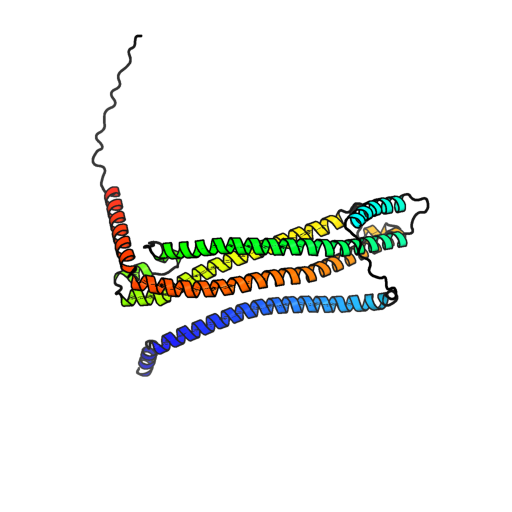LU A 1 337 ? -13.182 8.152 37.569 1.00 92.44 337 GLU A C 1
ATOM 2937 O O . GLU A 1 337 ? -12.295 8.936 37.906 1.00 92.44 337 GLU A O 1
ATOM 2942 N N . ARG A 1 338 ? -14.316 8.581 36.998 1.00 89.81 338 ARG A N 1
ATOM 2943 C CA . ARG A 1 338 ? -14.622 9.998 36.745 1.00 89.81 338 ARG A CA 1
ATOM 2944 C C . ARG A 1 338 ? -14.657 10.827 38.030 1.00 89.81 338 ARG A C 1
ATOM 2946 O O . ARG A 1 338 ? -14.133 11.938 38.046 1.00 89.81 338 ARG A O 1
ATOM 2953 N N . LYS A 1 339 ? -15.287 10.313 39.094 1.00 88.56 339 LYS A N 1
A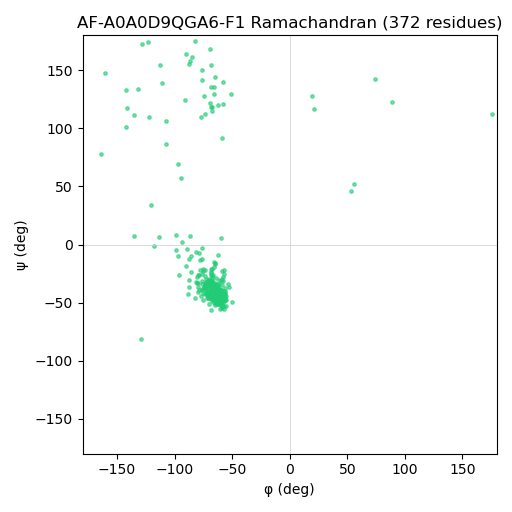TOM 2954 C CA . LYS A 1 339 ? -15.342 11.002 40.396 1.00 88.56 339 LYS A CA 1
ATOM 2955 C C . LYS A 1 339 ? -13.949 11.134 40.996 1.00 88.56 339 LYS A C 1
ATOM 2957 O O . LYS A 1 339 ? -13.571 12.234 41.380 1.00 88.56 339 LYS A O 1
ATOM 2962 N N . ASN A 1 340 ? -13.181 10.047 40.984 1.00 89.56 340 ASN A N 1
ATOM 2963 C CA . ASN A 1 340 ? -11.813 10.040 41.494 1.00 89.56 340 ASN A CA 1
ATOM 2964 C C . ASN A 1 340 ? -10.939 11.063 40.751 1.00 89.56 340 ASN A C 1
ATOM 2966 O O . ASN A 1 340 ? -10.268 11.869 41.388 1.00 89.56 340 ASN A O 1
ATOM 2970 N N . ALA A 1 341 ? -11.022 11.113 39.417 1.00 86.50 341 ALA A N 1
ATOM 2971 C CA . ALA A 1 341 ? -10.291 12.092 38.613 1.00 86.50 341 ALA A CA 1
ATOM 2972 C C . ALA A 1 341 ? -10.689 13.548 38.932 1.00 86.50 341 ALA A C 1
ATOM 2974 O O . ALA A 1 341 ? -9.833 14.431 38.991 1.00 86.50 341 ALA A O 1
ATOM 2975 N N . ALA A 1 342 ? -11.979 13.812 39.167 1.00 84.62 342 ALA A N 1
ATOM 2976 C CA . ALA A 1 342 ? -12.458 15.143 39.543 1.00 84.62 342 ALA A CA 1
ATOM 2977 C C . ALA A 1 342 ? -11.990 15.565 40.949 1.00 84.62 342 ALA A C 1
ATOM 2979 O O . ALA A 1 342 ? -11.670 16.735 41.167 1.00 84.62 342 ALA A O 1
ATOM 2980 N N . ASP A 1 343 ? -11.939 14.628 41.898 1.00 86.25 343 ASP A N 1
ATOM 2981 C CA . ASP A 1 343 ? -11.468 14.882 43.262 1.00 86.25 343 ASP A CA 1
ATOM 2982 C C . ASP A 1 343 ? -9.948 15.115 43.301 1.00 86.25 343 ASP A C 1
ATOM 2984 O O . ASP A 1 343 ? -9.484 16.041 43.970 1.00 86.25 343 ASP A O 1
ATOM 2988 N N . GLU A 1 344 ? -9.171 14.359 42.518 1.00 83.75 344 GLU A N 1
ATOM 2989 C CA . GLU A 1 344 ? -7.730 14.582 42.334 1.00 83.75 344 GLU A CA 1
ATOM 2990 C C . GLU A 1 344 ? -7.430 15.958 41.727 1.00 83.75 344 GLU A C 1
ATOM 2992 O O . GLU A 1 344 ? -6.515 16.652 42.178 1.00 83.75 344 GLU A O 1
ATOM 2997 N N . GLN A 1 345 ? -8.224 16.391 40.744 1.00 80.94 345 GLN A N 1
ATOM 2998 C CA . GLN A 1 345 ? -8.062 17.704 40.126 1.00 80.94 345 GLN A CA 1
ATOM 2999 C C . GLN A 1 345 ? -8.352 18.845 41.115 1.00 80.94 345 GLN A C 1
ATOM 3001 O O . GLN A 1 345 ? -7.578 19.799 41.189 1.00 80.94 345 GLN A O 1
ATOM 3006 N N . LYS A 1 346 ? -9.404 18.726 41.935 1.00 80.38 346 LYS A N 1
ATOM 3007 C CA . LYS A 1 346 ? -9.707 19.705 42.994 1.00 80.38 346 LYS A CA 1
ATOM 3008 C C . LYS A 1 346 ? -8.601 19.782 44.045 1.00 80.38 346 LYS A C 1
ATOM 3010 O O . LYS A 1 346 ? -8.191 20.877 44.418 1.00 80.38 346 LYS A O 1
ATOM 3015 N N . LEU A 1 347 ? -8.078 18.634 44.481 1.00 81.25 347 LEU A N 1
ATOM 3016 C CA . LEU A 1 347 ? -6.954 18.567 45.420 1.00 81.25 347 LEU A CA 1
ATOM 3017 C C . LEU A 1 347 ? -5.690 19.226 44.850 1.00 81.25 347 LEU A C 1
ATOM 3019 O O . LEU A 1 347 ? -4.974 19.917 45.576 1.00 81.25 347 LEU A O 1
ATOM 3023 N N . ALA A 1 348 ? -5.416 19.046 43.556 1.00 77.19 348 ALA A N 1
ATOM 3024 C CA . ALA A 1 348 ? -4.292 19.690 42.883 1.00 77.19 348 ALA A CA 1
ATOM 3025 C C . ALA A 1 348 ? -4.477 21.216 42.766 1.00 77.19 348 ALA A C 1
ATOM 3027 O O . ALA A 1 348 ? -3.536 21.971 43.008 1.00 77.19 348 ALA A O 1
ATOM 3028 N N . GLU A 1 349 ? -5.686 21.685 42.449 1.00 77.44 349 GLU A N 1
ATOM 3029 C CA . GLU A 1 349 ? -6.013 23.115 42.364 1.00 77.44 349 GLU A CA 1
ATOM 3030 C C . GLU A 1 349 ? -5.936 23.810 43.738 1.00 77.44 349 GLU A C 1
ATOM 3032 O O . GLU A 1 349 ? -5.403 24.917 43.840 1.00 77.44 349 GLU A O 1
ATOM 3037 N N . GLU A 1 350 ? -6.365 23.146 44.816 1.00 77.44 350 GLU A N 1
ATOM 3038 C CA . GLU A 1 350 ? -6.253 23.652 46.194 1.00 77.44 350 GLU A CA 1
ATOM 3039 C C . GLU A 1 350 ? -4.797 23.734 46.686 1.00 77.44 350 GLU A C 1
ATOM 3041 O O . GLU A 1 350 ? -4.430 24.688 47.377 1.00 77.44 350 GLU A O 1
ATOM 3046 N N . GLN A 1 351 ? -3.936 22.789 46.290 1.00 68.12 351 GLN A N 1
ATOM 3047 C CA . GLN A 1 351 ? -2.502 22.825 46.614 1.00 68.12 351 GLN A CA 1
ATOM 3048 C C . GLN A 1 351 ? -1.748 23.933 45.865 1.00 68.12 351 GLN A C 1
ATOM 3050 O O . GLN A 1 351 ? -0.782 24.481 46.396 1.00 68.12 351 GLN A O 1
ATOM 3055 N N . VAL A 1 352 ? -2.195 24.298 44.661 1.00 69.69 352 VAL A N 1
ATOM 3056 C CA . VAL A 1 352 ? -1.631 25.413 43.878 1.00 69.69 352 VAL A CA 1
ATOM 3057 C C . VAL A 1 352 ? -2.173 26.772 44.351 1.00 69.69 352 VAL A C 1
ATOM 3059 O O . VAL A 1 352 ? -1.474 27.780 44.246 1.00 69.69 352 VAL A O 1
ATOM 3062 N N . ALA A 1 353 ? -3.387 26.815 44.908 1.00 60.69 353 ALA A N 1
ATOM 3063 C CA . ALA A 1 353 ? -4.029 28.036 45.403 1.00 60.69 353 ALA A CA 1
ATOM 3064 C C . ALA A 1 353 ? -3.663 28.414 46.856 1.00 60.69 353 ALA A C 1
ATOM 3066 O O . ALA A 1 353 ? -3.995 29.517 47.300 1.00 60.69 353 ALA A O 1
ATOM 3067 N N . ALA A 1 354 ? -2.975 27.545 47.607 1.00 48.06 354 ALA A N 1
ATOM 3068 C CA . ALA A 1 354 ? -2.516 27.855 48.960 1.00 48.06 354 ALA A CA 1
ATOM 3069 C C . ALA A 1 354 ? -1.390 28.921 48.939 1.00 48.06 354 ALA A C 1
ATOM 3071 O O . ALA A 1 354 ? -0.337 28.692 48.338 1.00 48.06 354 ALA A O 1
ATOM 3072 N N . PRO A 1 355 ? -1.540 30.088 49.604 1.00 47.34 355 PRO A N 1
ATOM 3073 C CA . PRO A 1 355 ? -0.479 31.087 49.663 1.00 47.34 355 PRO A CA 1
ATOM 3074 C C . PRO A 1 355 ? 0.711 30.538 50.452 1.00 47.34 355 PRO A C 1
ATOM 3076 O O . PRO A 1 355 ? 0.549 30.097 51.590 1.00 47.34 355 PRO A O 1
ATOM 3079 N N . SER A 1 356 ? 1.914 30.627 49.879 1.00 50.53 356 SER A N 1
ATOM 3080 C CA . SER A 1 356 ? 3.172 30.379 50.588 1.00 50.53 356 SER A CA 1
ATOM 3081 C C . SER A 1 356 ? 3.304 31.343 51.773 1.00 50.53 356 SER A C 1
ATOM 3083 O O . SER A 1 356 ? 3.795 32.464 51.646 1.00 50.53 356 SER A O 1
ATOM 3085 N N . GLN A 1 357 ? 2.839 30.919 52.946 1.00 45.97 357 GLN A N 1
ATOM 3086 C CA . GLN A 1 357 ? 3.171 31.532 54.226 1.00 45.97 357 GLN A CA 1
ATOM 3087 C C . GLN A 1 357 ? 4.312 30.745 54.868 1.00 45.97 357 GLN A C 1
ATOM 3089 O O . GLN A 1 357 ? 4.126 30.062 55.864 1.00 45.97 357 GLN A O 1
ATOM 3094 N N . HIS A 1 358 ? 5.502 30.837 54.274 1.00 44.66 358 HIS A N 1
ATOM 3095 C CA . HIS A 1 358 ? 6.764 30.796 55.014 1.00 44.66 358 HIS A CA 1
ATOM 3096 C C . HIS A 1 358 ? 7.900 31.325 54.131 1.00 44.66 358 HIS A C 1
ATOM 3098 O O . HIS A 1 358 ? 8.709 30.582 53.587 1.00 44.66 358 HIS A O 1
ATOM 3104 N N . ALA A 1 359 ? 7.972 32.649 54.010 1.00 43.72 359 ALA A N 1
ATOM 3105 C CA . ALA A 1 359 ? 9.217 33.333 53.693 1.00 43.72 359 ALA A CA 1
ATOM 3106 C C . ALA A 1 359 ? 9.690 34.048 54.962 1.00 43.72 359 ALA A C 1
ATOM 3108 O O . ALA A 1 359 ? 9.366 35.209 55.203 1.00 43.72 359 ALA A O 1
ATOM 3109 N N . THR A 1 360 ? 10.434 33.331 55.800 1.00 37.06 360 THR A N 1
ATOM 3110 C CA . THR A 1 360 ? 11.338 33.953 56.772 1.00 37.06 360 THR A CA 1
ATOM 3111 C C . THR A 1 360 ? 12.694 34.092 56.075 1.00 37.06 360 THR A C 1
ATOM 3113 O O . THR A 1 360 ? 13.208 33.085 55.583 1.00 37.06 360 THR A O 1
ATOM 3116 N N . PRO A 1 361 ? 13.289 35.293 55.980 1.00 38.53 361 PRO A N 1
ATOM 3117 C CA . PRO A 1 361 ? 14.599 35.450 55.370 1.00 38.53 361 PRO A CA 1
ATOM 3118 C C . PRO A 1 361 ? 15.651 34.903 56.337 1.00 38.53 361 PRO A C 1
ATOM 3120 O O . PRO A 1 361 ? 15.859 35.459 57.414 1.00 38.53 361 PRO A O 1
ATOM 3123 N N . VAL A 1 362 ? 16.306 33.801 55.969 1.00 39.91 362 VAL A N 1
ATOM 3124 C CA . VAL A 1 362 ? 17.529 33.368 56.647 1.00 39.91 362 VAL A CA 1
ATOM 3125 C C . VAL A 1 362 ? 18.659 34.257 56.144 1.00 39.91 362 VAL A C 1
ATOM 3127 O O . VAL A 1 362 ? 19.052 34.215 54.979 1.00 39.91 362 VAL A O 1
ATOM 3130 N N . SER A 1 363 ? 19.115 35.112 57.049 1.00 38.97 363 SER A N 1
ATOM 3131 C CA . SER A 1 363 ? 20.343 35.888 56.982 1.00 38.97 363 SER A CA 1
ATOM 3132 C C . SER A 1 363 ? 21.542 34.994 56.669 1.00 38.97 363 SER A C 1
ATOM 3134 O O . SER A 1 363 ? 21.772 33.983 57.329 1.00 38.97 363 SER A O 1
ATOM 3136 N N . VAL A 1 364 ? 22.307 35.411 55.664 1.00 44.56 364 VAL A N 1
ATOM 3137 C CA . VAL A 1 364 ? 23.639 34.901 55.339 1.00 44.56 364 VAL A CA 1
ATOM 3138 C C . VAL A 1 364 ? 24.592 35.300 56.468 1.00 44.56 364 VAL A C 1
ATOM 3140 O O . VAL A 1 364 ? 24.852 36.486 56.651 1.00 44.56 364 VAL A O 1
ATOM 3143 N N . GLU A 1 365 ? 25.121 34.318 57.194 1.00 37.16 365 GLU A N 1
ATOM 3144 C CA . GLU A 1 365 ? 26.351 34.459 57.977 1.00 37.16 365 GLU A CA 1
ATOM 3145 C C . GLU A 1 365 ? 27.360 33.411 57.497 1.00 37.16 365 GLU A C 1
ATOM 3147 O O . GLU A 1 365 ? 27.197 32.206 57.679 1.00 37.16 365 GLU A O 1
ATOM 3152 N N . GLU A 1 366 ? 28.394 33.913 56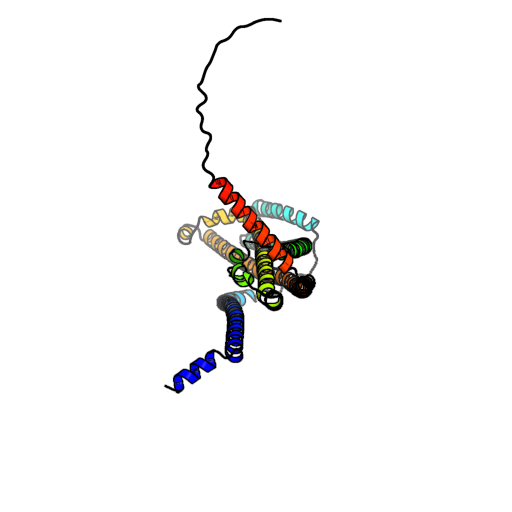.829 1.00 43.25 366 GLU A N 1
ATOM 3153 C CA . GLU A 1 366 ? 29.677 33.258 56.595 1.00 43.25 366 GLU A CA 1
ATOM 3154 C C . GLU A 1 366 ? 30.498 33.312 57.897 1.00 43.25 366 GLU A C 1
ATOM 3156 O O . GLU A 1 366 ? 30.488 34.343 58.577 1.00 43.25 366 GLU A O 1
ATOM 3161 N N . PRO A 1 367 ? 31.243 32.248 58.247 1.00 47.97 367 PRO A N 1
ATOM 3162 C CA . PRO A 1 367 ? 32.675 32.481 58.432 1.00 47.97 367 PRO A CA 1
ATOM 3163 C C . PRO A 1 367 ? 33.597 31.343 57.950 1.00 47.97 367 PRO A C 1
ATOM 3165 O O . PRO A 1 367 ? 33.412 30.165 58.245 1.00 47.97 367 PRO A O 1
ATOM 3168 N N . ALA A 1 368 ? 34.624 31.780 57.221 1.00 36.47 368 ALA A N 1
ATOM 3169 C CA . ALA A 1 368 ? 36.053 31.452 57.292 1.00 36.47 368 ALA A CA 1
ATOM 3170 C C . ALA A 1 368 ? 36.550 30.141 57.963 1.00 36.47 368 ALA A C 1
ATOM 3172 O O . ALA A 1 368 ? 36.480 29.955 59.172 1.00 36.47 368 ALA A O 1
ATOM 3173 N N . ALA A 1 369 ? 37.175 29.316 57.113 1.00 44.69 369 ALA A N 1
ATOM 3174 C CA . ALA A 1 369 ? 38.509 28.689 57.187 1.00 44.69 369 ALA A CA 1
ATOM 3175 C C . ALA A 1 369 ? 39.280 28.543 58.527 1.00 44.69 369 ALA A C 1
ATOM 3177 O O . ALA A 1 369 ? 39.628 29.538 59.146 1.00 44.69 369 ALA A O 1
ATOM 3178 N N . GLU A 1 370 ? 39.716 27.302 58.819 1.00 37.72 370 GLU A N 1
ATOM 3179 C CA . GLU A 1 370 ? 41.105 26.833 59.111 1.00 37.72 370 GLU A CA 1
ATOM 3180 C C . GLU A 1 370 ? 41.033 25.324 59.481 1.00 37.72 370 GLU A C 1
ATOM 3182 O O . GLU A 1 370 ? 40.252 24.941 60.342 1.00 37.72 370 GLU A O 1
ATOM 3187 N N . ALA A 1 371 ? 41.556 24.365 58.703 1.00 43.34 371 ALA A N 1
ATOM 3188 C CA . ALA A 1 371 ? 42.948 23.936 58.473 1.00 43.34 371 ALA A CA 1
ATOM 3189 C C . ALA A 1 371 ? 43.476 22.845 59.450 1.00 43.34 371 ALA A C 1
ATOM 3191 O O . ALA A 1 371 ? 43.598 23.081 60.645 1.00 43.34 371 ALA A O 1
ATOM 3192 N N . MET A 1 372 ? 43.918 21.717 58.849 1.00 42.28 372 MET A N 1
ATOM 3193 C CA . MET A 1 372 ? 44.931 20.727 59.306 1.00 42.28 372 MET A CA 1
ATOM 3194 C C . MET A 1 372 ? 44.553 19.747 60.447 1.00 42.28 372 MET A C 1
ATOM 3196 O O . MET A 1 372 ? 43.876 20.120 61.388 1.00 42.28 372 MET A O 1
ATOM 3200 N N . ALA A 1 373 ? 44.949 18.465 60.483 1.00 43.31 373 ALA A N 1
ATOM 3201 C CA . ALA A 1 373 ? 45.923 17.659 59.736 1.00 43.31 373 ALA A CA 1
ATOM 3202 C C . ALA A 1 373 ? 45.604 16.150 59.881 1.00 43.31 373 ALA A C 1
ATOM 3204 O O . ALA A 1 373 ? 45.166 15.737 60.955 1.00 43.31 373 ALA A O 1
ATOM 3205 N N . ALA A 1 374 ? 45.893 15.354 58.842 1.00 41.47 374 ALA A N 1
ATOM 3206 C CA . ALA A 1 374 ? 46.661 14.091 58.857 1.00 41.47 374 ALA A CA 1
ATOM 3207 C C . ALA A 1 374 ? 46.555 13.402 57.490 1.00 41.47 374 ALA A C 1
ATOM 3209 O O . ALA A 1 374 ? 45.415 13.088 57.080 1.00 41.47 374 ALA A O 1
#

Nearest PDB structures (foldseek):
  1jad-assembly1_B  TM=2.870E-01  e=3.538E+00  Meleagris gallopavo
  5i6r-assembly1_A-2  TM=1.598E-01  e=8.481E-01  Homo sapiens
  3zx6-assembly1_B  TM=1.803E-01  e=3.538E+00  Archaeoglobus fulgidus DSM 4304
  4wpe-assembly1_A-2  TM=1.801E-01  e=7.037E+00  Saccharomyces cerevisiae S288C

Secondary structure (DSSP, 8-state):
-HHHHHHHHHHT-HHHHHHHHHHHHHHHHHHHHHHHHHHHHHHHHHHHHHHHHHHHHHHHHHHHHHHHHTTS--------PPPHHHHHHHHHHHHHHHHHHHHSSSPPPHHHHHHHHHHHHHHHHHHHHHHHHHHHHHHHHHHHHHHHHHHHHHHHHHHHHHHHHHS--TTHHHHHT--HHHHGGG--HHHHHHHIIIIIHHHHHHHHHHHHHHHHHHHHHHHHHHHHHHHHHHHHHHHTSHHHHHHHHHHTT--TTGGGGS-HHHHHHHHHHHHHHHHHHHHHHHHHHHHHHHHHHHHHHHHHHHHHHHHHHHHHHHHHHHHHHHHTTTHHHHHHHHHHHHHHHHHHHHHHHS--------------------

Foldseek 3Di:
DVVVVVVVVCVPPPVNVVVVVVVVVVVVVVVVVVVVVVVVVVVVCVCVVVVVVVVVVVVVVCVVVVVVCVVPPPDDDDDDDDDPVVVVVVVVVLVVVVVCCVDPPDNDDPVVVLVSVVVVLVVLVVVVVVVLVVLVVVVVVVLVVLVVVVVVVLVVLLVVVLVVVLAADPCPCVVQVHDCVVVVPPDDLVRVLVCLVPVVLVVLVVVLVVVLVVSVVVLVVVLVVSLVVVLVVSVCVVCVPPVNVVVCVVLVVDDPVNLVVDDPVVNVSSVSNVVVVVVSVVVSVVSSVVSVVVSVVVSCVVSVVSSVVSVVVSVVSSVVSSVVCSVVVSVVNNVVNVVVVVVVVVVVVVVVPDDPPDDDDDDDDDDDDDDDDD

Organism: Plasmodium fragile (NCBI:txid5857)

InterPro domains:
  IPR022089 Tryptophan/threonine-rich plasmodium antigen, C-terminal [PF12319] (121-334)

Radius of gyration: 37.14 Å; Cα contacts (8 Å, |Δi|>4): 69; chains: 1; bounding box: 101×59×106 Å